Protein AF-0000000081779772 (afdb_homodimer)

pLDDT: mean 95.68, std 6.08, range [57.03, 98.94]

Radius of gyration: 21.56 Å; Cα contacts (8 Å, |Δi|>4): 653; chains: 2; bounding box: 49×54×50 Å

Secondary structure (DSSP, 8-state):
--EEEEE-TTSHHHHHHHHHHHHTT---EEEE--GGGTGGGSHHHHTT-TT--S-EEEETTEEEE-HHHHHHHHHHHS---GGGS-SSHHHHHHHHHHHHHHIIIIIHHHHHHHIIIIIHHHTTPPP-HHHHHHHHHHHHHHHHHIIIIIITTSSSSSSSS--HHHHHHHHHHHHHTTTS-TTTTTT-HHHHHHHHHHHHHHTTHHHHHHHHHHHHHHHHHT-/--EEEEE-TTSHHHHHHHHHHHHTT---EEEE--GGGTGGGSHHHHTT-TT--S-EEEETTEEEE-HHHHHHHHHHHS---GGGS-SSHHHHHHHHHHHHHHIIIIIHHHHHHHIIIIIHHHTTPPP-HHHHHHHHHHHHHHHHHIIIIIITTSSSSSSSS--HHHHHHHHHHHHHTTTS-TTTTTT-HHHHHHHHHHHHHHTTHHHHHHHHHHHHHHHHHT-

Foldseek 3Di:
DAKEKEEALLDLLSLLLQLLCVLQVPGHHYDYQDVVVPSLVDPVNCVLPVVSDDTWMQDPNDIDDDSVVSQVVCPVVDPGDCQQQHPPPQLNVLLVVLVVCCVVLAQVLLVQLLCLQFVCVVVPHHRPPVSNVVSLVSNLVSLVCQLVPQPNPELERRHVDDYSSLSSRLSSVVLCCLRDDVCSCVVRVSVVNSNVVSCVSSPPSNVVSCVVSNVSNVVRNVD/DAKEKEEALLDLLSLLLQLLCVLQVPGHHYDYQDVVVPSLVDPVNCVLPVVSDDTWMQDPNDIDDDSVVSQVVCPVVDPGDCQQQHPPPQLNVLLVVLVVCCVVLAQVLLVQLLCLQFVCVVVPHHRPPVSNVVSLVSNLVSLVCQLVPQPNPELERRHVDDYSSLSSRLSSVVLCCLRDDVCSCVVRVSVVNSNVVSCVSSPPSNVVSCVVSNVVNVVRVVD

Structure (mmCIF, N/CA/C/O backbone):
data_AF-0000000081779772-model_v1
#
loop_
_entity.id
_entity.type
_entity.pdbx_description
1 polymer 'Glutathione S-transferase T1-like'
#
loop_
_atom_site.group_PDB
_atom_site.id
_atom_site.type_symbol
_atom_site.label_atom_id
_atom_site.label_alt_id
_atom_site.label_comp_id
_atom_site.label_asym_id
_atom_site.label_entity_id
_atom_site.label_seq_id
_atom_site.pdbx_PDB_ins_code
_atom_site.Cartn_x
_atom_site.Cartn_y
_atom_site.Cartn_z
_atom_site.occupancy
_atom_site.B_iso_or_equiv
_atom_site.auth_seq_id
_atom_site.auth_comp_id
_atom_site.auth_asym_id
_atom_site.auth_atom_id
_atom_site.pdbx_PDB_model_num
ATOM 1 N N . MET A 1 1 ? 16.047 20.703 -15.594 1 57.03 1 MET A N 1
ATOM 2 C CA . MET A 1 1 ? 14.82 19.953 -15.844 1 57.03 1 MET A CA 1
ATOM 3 C C . MET A 1 1 ? 13.992 19.812 -14.578 1 57.03 1 MET A C 1
ATOM 5 O O . MET A 1 1 ? 14.484 19.328 -13.555 1 57.03 1 MET A O 1
ATOM 9 N N . VAL A 1 2 ? 12.82 20.641 -14.281 1 85.12 2 VAL A N 1
ATOM 10 C CA . VAL A 1 2 ? 12.281 21.125 -13.008 1 85.12 2 VAL A CA 1
ATOM 11 C C . VAL A 1 2 ? 11.219 20.141 -12.5 1 85.12 2 VAL A C 1
ATOM 13 O O . VAL A 1 2 ? 10.398 19.656 -13.281 1 85.12 2 VAL A O 1
ATOM 16 N N . LEU A 1 3 ? 11.312 19.422 -11.344 1 98.06 3 LEU A N 1
ATOM 17 C CA . LEU A 1 3 ? 10.312 18.609 -10.648 1 98.06 3 LEU A CA 1
ATOM 18 C C . LEU A 1 3 ? 9.055 19.422 -10.367 1 98.06 3 LEU A C 1
ATOM 20 O O . LEU A 1 3 ? 9.133 20.516 -9.789 1 98.06 3 LEU A O 1
ATOM 24 N N . THR A 1 4 ? 7.934 18.938 -10.906 1 98.81 4 THR A N 1
ATOM 25 C CA . THR A 1 4 ? 6.629 19.531 -10.594 1 98.81 4 THR A CA 1
ATOM 26 C C . THR A 1 4 ? 5.797 18.562 -9.758 1 98.81 4 THR A C 1
ATOM 28 O O . THR A 1 4 ? 5.699 17.375 -10.078 1 98.81 4 THR A O 1
ATOM 31 N N . VAL A 1 5 ? 5.27 19.062 -8.68 1 98.88 5 VAL A N 1
ATOM 32 C CA . VAL A 1 5 ? 4.352 18.312 -7.836 1 98.88 5 VAL A CA 1
ATOM 33 C C . VAL A 1 5 ? 2.93 18.844 -8.023 1 98.88 5 VAL A C 1
ATOM 35 O O . VAL A 1 5 ? 2.635 19.984 -7.68 1 98.88 5 VAL A O 1
ATOM 38 N N . TYR A 1 6 ? 2.082 18.016 -8.617 1 98.88 6 TYR A N 1
ATOM 39 C CA . TYR A 1 6 ? 0.649 18.281 -8.695 1 98.88 6 TYR A CA 1
ATOM 40 C C . TYR A 1 6 ? -0.072 17.75 -7.461 1 98.88 6 TYR A C 1
ATOM 42 O O . TYR A 1 6 ? 0.012 16.547 -7.156 1 98.88 6 TYR A O 1
ATOM 50 N N . GLY A 1 7 ? -0.683 18.578 -6.734 1 98.62 7 GLY A N 1
ATOM 51 C CA . GLY A 1 7 ? -1.363 18.141 -5.523 1 98.62 7 GLY A CA 1
ATOM 52 C C . GLY A 1 7 ? -2.289 19.203 -4.949 1 98.62 7 GLY A C 1
ATOM 53 O O . GLY A 1 7 ? -2.568 20.203 -5.602 1 98.62 7 GLY A O 1
ATOM 54 N N . MET A 1 8 ? -2.908 18.938 -3.881 1 98.5 8 MET A N 1
ATOM 55 C CA . MET A 1 8 ? -3.705 19.844 -3.053 1 98.5 8 MET A CA 1
ATOM 56 C C . MET A 1 8 ? -3.357 19.672 -1.577 1 98.5 8 MET A C 1
ATOM 58 O O . MET A 1 8 ? -3.379 18.562 -1.052 1 98.5 8 MET A O 1
ATOM 62 N N . ARG A 1 9 ? -3.062 20.75 -0.883 1 97.81 9 ARG A N 1
ATOM 63 C CA . ARG A 1 9 ? -2.553 20.688 0.482 1 97.81 9 ARG A CA 1
ATOM 64 C C . ARG A 1 9 ? -3.627 20.203 1.446 1 97.81 9 ARG A C 1
ATOM 66 O O . ARG A 1 9 ? -3.324 19.828 2.582 1 97.81 9 ARG A O 1
ATOM 73 N N . LEU A 1 10 ? -4.871 20.141 0.978 1 96.12 10 LEU A N 1
ATOM 74 C CA . LEU A 1 10 ? -5.918 19.516 1.785 1 96.12 10 LEU A CA 1
ATOM 75 C C . LEU A 1 10 ? -5.777 18 1.779 1 96.12 10 LEU A C 1
ATOM 77 O O . LEU A 1 10 ? -6.277 17.312 2.684 1 96.12 10 LEU A O 1
ATOM 81 N N . SER A 1 11 ? -5.215 17.469 0.742 1 97.19 11 SER A N 1
ATOM 82 C CA . SER A 1 11 ? -5.016 16.031 0.562 1 97.19 11 SER A CA 1
ATOM 83 C C . SER A 1 11 ? -3.844 15.523 1.399 1 97.19 11 SER A C 1
ATOM 85 O O . SER A 1 11 ? -2.727 16.031 1.283 1 97.19 11 SER A O 1
ATOM 87 N N . GLN A 1 12 ? -4.07 14.508 2.23 1 97.88 12 GLN A N 1
ATOM 88 C CA . GLN A 1 12 ? -3.043 13.977 3.121 1 97.88 12 GLN A CA 1
ATOM 89 C C . GLN A 1 12 ? -1.824 13.5 2.334 1 97.88 12 GLN A C 1
ATOM 91 O O . GLN A 1 12 ? -0.688 13.836 2.678 1 97.88 12 GLN A O 1
ATOM 96 N N . PRO A 1 13 ? -2.041 12.742 1.236 1 98.62 13 PRO A N 1
ATOM 97 C CA . PRO A 1 13 ? -0.867 12.281 0.492 1 98.62 13 PRO A CA 1
ATOM 98 C C . PRO A 1 13 ? -0.12 13.422 -0.194 1 98.62 13 PRO A C 1
ATOM 100 O O . PRO A 1 13 ? 1.106 13.375 -0.322 1 98.62 13 PRO A O 1
ATOM 103 N N . SER A 1 14 ? -0.831 14.438 -0.627 1 98.81 14 SER A N 1
ATOM 104 C CA . SER A 1 14 ? -0.161 15.594 -1.213 1 98.81 14 SER A CA 1
ATOM 105 C C . SER A 1 14 ? 0.688 16.328 -0.177 1 98.81 14 SER A C 1
ATOM 107 O O . SER A 1 14 ? 1.824 16.703 -0.458 1 98.81 14 SER A O 1
ATOM 109 N N . ARG A 1 15 ? 0.113 16.5 1.039 1 98.88 15 ARG A N 1
ATOM 110 C CA . ARG A 1 15 ? 0.875 17.141 2.105 1 98.88 15 ARG A CA 1
ATOM 111 C C . ARG A 1 15 ? 2.17 16.391 2.383 1 98.88 15 ARG A C 1
ATOM 113 O O . ARG A 1 15 ? 3.221 17 2.584 1 98.88 15 ARG A O 1
ATOM 120 N N . SER A 1 16 ? 2.111 15.078 2.373 1 98.94 16 SER A N 1
ATOM 121 C CA . SER A 1 16 ? 3.291 14.266 2.65 1 98.94 16 SER A CA 1
ATOM 122 C C . SER A 1 16 ? 4.402 14.539 1.64 1 98.94 16 SER A C 1
ATOM 124 O O . SER A 1 16 ? 5.555 14.75 2.018 1 98.94 16 SER A O 1
ATOM 126 N N . VAL A 1 17 ? 4.074 14.602 0.349 1 98.94 17 VAL A N 1
ATOM 127 C CA . VAL A 1 17 ? 5.062 14.797 -0.704 1 98.94 17 VAL A CA 1
ATOM 128 C C . VAL A 1 17 ? 5.637 16.203 -0.62 1 98.94 17 VAL A C 1
ATOM 130 O O . VAL A 1 17 ? 6.852 16.406 -0.714 1 98.94 17 VAL A O 1
ATOM 133 N N . ILE A 1 18 ? 4.754 17.188 -0.399 1 98.94 18 ILE A N 1
ATOM 134 C CA . ILE A 1 18 ? 5.176 18.578 -0.369 1 98.94 18 ILE A CA 1
ATOM 135 C C . ILE A 1 18 ? 6.066 18.828 0.848 1 98.94 18 ILE A C 1
ATOM 137 O O . ILE A 1 18 ? 7.125 19.453 0.736 1 98.94 18 ILE A O 1
ATOM 141 N N . VAL A 1 19 ? 5.66 18.297 2.021 1 98.94 19 VAL A N 1
ATOM 142 C CA . VAL A 1 19 ? 6.469 18.422 3.23 1 98.94 19 VAL A CA 1
ATOM 143 C C . VAL A 1 19 ? 7.844 17.797 3 1 98.94 19 VAL A C 1
ATOM 145 O O . VAL A 1 19 ? 8.867 18.391 3.35 1 98.94 19 VAL A O 1
ATOM 148 N N . PHE A 1 20 ? 7.934 16.625 2.377 1 98.94 20 PHE A N 1
ATOM 149 C CA . PHE A 1 20 ? 9.195 15.945 2.146 1 98.94 20 PHE A CA 1
ATOM 150 C C . PHE A 1 20 ? 10.109 16.781 1.254 1 98.94 20 PHE A C 1
ATOM 152 O O . PHE A 1 20 ? 11.297 16.938 1.552 1 98.94 20 PHE A O 1
ATOM 159 N N . CYS A 1 21 ? 9.516 17.266 0.137 1 98.88 21 CYS A N 1
ATOM 160 C CA . CYS A 1 21 ? 10.32 18.094 -0.764 1 98.88 21 CYS A CA 1
ATOM 161 C C . CYS A 1 21 ? 10.938 19.266 -0.023 1 98.88 21 CYS A C 1
ATOM 163 O O . CYS A 1 21 ? 12.109 19.578 -0.22 1 98.88 21 CYS A O 1
ATOM 165 N N . LYS A 1 22 ? 10.164 19.875 0.822 1 98.75 22 LYS A N 1
ATOM 166 C CA . LYS A 1 22 ? 10.617 21.078 1.525 1 98.75 22 LYS A CA 1
ATOM 167 C C . LYS A 1 22 ? 11.68 20.734 2.564 1 98.75 22 LYS A C 1
ATOM 169 O O . LYS A 1 22 ? 12.742 21.359 2.605 1 98.75 22 LYS A O 1
ATOM 174 N N . VAL A 1 23 ? 11.453 19.688 3.369 1 98.81 23 VAL A N 1
ATOM 175 C CA . VAL A 1 23 ? 12.367 19.391 4.473 1 98.81 23 VAL A CA 1
ATOM 176 C C . VAL A 1 23 ? 13.648 18.766 3.928 1 98.81 23 VAL A C 1
ATOM 178 O O . VAL A 1 23 ? 14.719 18.922 4.52 1 98.81 23 VAL A O 1
ATOM 181 N N . ALA A 1 24 ? 13.555 18.078 2.82 1 98.5 24 ALA A N 1
ATOM 182 C CA . ALA A 1 24 ? 14.719 17.453 2.199 1 98.5 24 ALA A CA 1
ATOM 183 C C . ALA A 1 24 ? 15.398 18.422 1.223 1 98.5 24 ALA A C 1
ATOM 185 O O . ALA A 1 24 ? 16.391 18.062 0.587 1 98.5 24 ALA A O 1
ATOM 186 N N . LYS A 1 25 ? 14.867 19.609 1.055 1 98 25 LYS A N 1
ATOM 187 C CA . LYS A 1 25 ? 15.422 20.672 0.229 1 98 25 LYS A CA 1
ATOM 188 C C . LYS A 1 25 ? 15.523 20.234 -1.231 1 98 25 LYS A C 1
ATOM 190 O O . LYS A 1 25 ? 16.547 20.484 -1.885 1 98 25 LYS A O 1
ATOM 195 N N . ILE A 1 26 ? 14.578 19.531 -1.696 1 98.25 26 ILE A N 1
ATOM 196 C CA . ILE A 1 26 ? 14.445 19.172 -3.104 1 98.25 26 ILE A CA 1
ATOM 197 C C . ILE A 1 26 ? 13.719 20.297 -3.855 1 98.25 26 ILE A C 1
ATOM 199 O O . ILE A 1 26 ? 12.57 20.609 -3.551 1 98.25 26 ILE A O 1
ATOM 203 N N . PRO A 1 27 ? 14.391 20.906 -4.777 1 97.81 27 PRO A N 1
ATOM 204 C CA . PRO A 1 27 ? 13.703 21.938 -5.551 1 97.81 27 PRO A CA 1
ATOM 205 C C . PRO A 1 27 ? 12.523 21.406 -6.352 1 97.81 27 PRO A C 1
ATOM 207 O O . PRO A 1 27 ? 12.648 20.359 -7.008 1 97.81 27 PRO A O 1
ATOM 210 N N . PHE A 1 28 ? 11.414 22.125 -6.254 1 98.38 28 PHE A N 1
ATOM 211 C CA . PHE A 1 28 ? 10.227 21.688 -6.98 1 98.38 28 PHE A CA 1
ATOM 212 C C . PHE A 1 28 ? 9.281 22.859 -7.223 1 98.38 28 PHE A C 1
ATOM 214 O O . PHE A 1 28 ? 9.398 23.906 -6.566 1 98.38 28 PHE A O 1
ATOM 221 N N . THR A 1 29 ? 8.461 22.688 -8.219 1 98.44 29 THR A N 1
ATOM 222 C CA . THR A 1 29 ? 7.32 23.562 -8.453 1 98.44 29 THR A CA 1
ATOM 223 C C . THR A 1 29 ? 6.023 22.891 -8 1 98.44 29 THR A C 1
ATOM 225 O O . THR A 1 29 ? 5.789 21.719 -8.297 1 98.44 29 THR A O 1
ATOM 228 N N . GLU A 1 30 ? 5.266 23.625 -7.25 1 98.25 30 GLU A N 1
ATOM 229 C CA . GLU A 1 30 ? 3.973 23.109 -6.801 1 98.25 30 GLU A CA 1
ATOM 230 C C . GLU A 1 30 ? 2.842 23.609 -7.691 1 98.25 30 GLU A C 1
ATOM 232 O O . GLU A 1 30 ? 2.754 24.812 -7.973 1 98.25 30 GLU A O 1
ATOM 237 N N . LYS A 1 31 ? 2.051 22.75 -8.18 1 98.44 31 LYS A N 1
ATOM 238 C CA . LYS A 1 31 ? 0.827 23.078 -8.906 1 98.44 31 LYS A CA 1
ATOM 239 C C . LYS A 1 31 ? -0.398 22.5 -8.203 1 98.44 31 LYS A C 1
ATOM 241 O O . LYS A 1 31 ? -0.528 21.281 -8.062 1 98.44 31 LYS A O 1
ATOM 246 N N . THR A 1 32 ? -1.284 23.391 -7.855 1 98.56 32 THR A N 1
ATOM 247 C CA . THR A 1 32 ? -2.479 22.953 -7.137 1 98.56 32 THR A CA 1
ATOM 248 C C . THR A 1 32 ? -3.51 22.375 -8.094 1 98.56 32 THR A C 1
ATOM 250 O O . THR A 1 32 ? -3.75 22.922 -9.172 1 98.56 32 THR A O 1
ATOM 253 N N . VAL A 1 33 ? -3.988 21.203 -7.781 1 98.69 33 VAL A N 1
ATOM 254 C CA . VAL A 1 33 ? -5.148 20.594 -8.414 1 98.69 33 VAL A CA 1
ATOM 255 C C . VAL A 1 33 ? -6.355 20.688 -7.484 1 98.69 33 VAL A C 1
ATOM 257 O O . VAL A 1 33 ? -6.383 20.031 -6.43 1 98.69 33 VAL A O 1
ATOM 260 N N . ASP A 1 34 ? -7.375 21.453 -7.855 1 97.5 34 ASP A N 1
ATOM 261 C CA . ASP A 1 34 ? -8.523 21.703 -6.992 1 97.5 34 ASP A CA 1
ATOM 262 C C . ASP A 1 34 ? -9.523 20.547 -7.059 1 97.5 34 ASP A C 1
ATOM 264 O O . ASP A 1 34 ? -10.391 20.516 -7.93 1 97.5 34 ASP A O 1
ATOM 268 N N . LEU A 1 35 ? -9.508 19.719 -6.066 1 95.69 35 LEU A N 1
ATOM 269 C CA . LEU A 1 35 ? -10.391 18.562 -6.027 1 95.69 35 LEU A CA 1
ATOM 270 C C . LEU A 1 35 ? -11.836 18.969 -5.789 1 95.69 35 LEU A C 1
ATOM 272 O O . LEU A 1 35 ? -12.766 18.25 -6.16 1 95.69 35 LEU A O 1
ATOM 276 N N . MET A 1 36 ? -12 20.078 -5.164 1 91.62 36 MET A N 1
ATOM 277 C CA . MET A 1 36 ? -13.344 20.531 -4.812 1 91.62 36 MET A CA 1
ATOM 278 C C . MET A 1 36 ? -14.133 20.906 -6.059 1 91.62 36 MET A C 1
ATOM 280 O O . MET A 1 36 ? -15.359 20.781 -6.086 1 91.62 36 MET A O 1
ATOM 284 N N . THR A 1 37 ? -13.461 21.344 -7.074 1 95.12 37 THR A N 1
ATOM 285 C CA . THR A 1 37 ? -14.125 21.766 -8.312 1 95.12 37 THR A CA 1
ATOM 286 C C . THR A 1 37 ? -14.047 20.656 -9.359 1 95.12 37 THR A C 1
ATOM 288 O O . THR A 1 37 ? -14.539 20.812 -10.477 1 95.12 37 THR A O 1
ATOM 291 N N . GLY A 1 38 ? -13.375 19.516 -9.055 1 97 38 GLY A N 1
ATOM 292 C CA . GLY A 1 38 ? -13.25 18.406 -9.984 1 97 38 GLY A CA 1
ATOM 293 C C . GLY A 1 38 ? -12.141 18.609 -11 1 97 38 GLY A C 1
ATOM 294 O O . GLY A 1 38 ? -12.141 17.984 -12.062 1 97 38 GLY A O 1
ATOM 295 N N . GLU A 1 39 ? -11.219 19.469 -10.719 1 98.44 39 GLU A N 1
ATOM 296 C CA . GLU A 1 39 ? -10.109 19.734 -11.633 1 98.44 39 GLU A CA 1
ATOM 297 C C . GLU A 1 39 ? -9.32 18.453 -11.93 1 98.44 39 GLU A C 1
ATOM 299 O O . GLU A 1 39 ? -8.781 18.297 -13.023 1 98.44 39 GLU A O 1
ATOM 304 N N . ASN A 1 40 ? -9.312 17.516 -11.023 1 98.31 40 ASN A N 1
ATOM 305 C CA . ASN A 1 40 ? -8.578 16.266 -11.164 1 98.31 40 ASN A CA 1
ATOM 306 C C . ASN A 1 40 ? -9.234 15.344 -12.195 1 98.31 40 ASN A C 1
ATOM 308 O O . ASN A 1 40 ? -8.664 14.32 -12.57 1 98.31 40 ASN A O 1
ATOM 312 N N . GLN A 1 41 ? -10.367 15.734 -12.711 1 98 41 GLN A N 1
ATOM 313 C CA . GLN A 1 41 ? -11.086 14.922 -13.688 1 98 41 GLN A CA 1
ATOM 314 C C . GLN A 1 41 ? -11.07 15.586 -15.062 1 98 41 GLN A C 1
ATOM 316 O O . GLN A 1 41 ? -11.648 15.055 -16.016 1 98 41 GLN A O 1
ATOM 321 N N . THR A 1 42 ? -10.477 16.719 -15.156 1 98.44 42 THR A N 1
ATOM 322 C CA . THR A 1 42 ? -10.367 17.406 -16.438 1 98.44 42 THR A CA 1
ATOM 323 C C . THR A 1 42 ? -9.414 16.656 -17.375 1 98.44 42 THR A C 1
ATOM 325 O O . THR A 1 42 ? -8.523 15.938 -16.906 1 98.44 42 THR A O 1
ATOM 328 N N . LYS A 1 43 ? -9.602 16.828 -18.656 1 98 43 LYS A N 1
ATOM 329 C CA . LYS A 1 43 ? -8.727 16.234 -19.656 1 98 43 LYS A CA 1
ATOM 330 C C . LYS A 1 43 ? -7.273 16.641 -19.438 1 98 43 LYS A C 1
ATOM 332 O O . LYS A 1 43 ? -6.367 15.812 -19.562 1 98 43 LYS A O 1
ATOM 337 N N . ALA A 1 44 ? -7.09 17.891 -19.109 1 98.12 44 ALA A N 1
ATOM 338 C CA . ALA A 1 44 ? -5.742 18.406 -18.906 1 98.12 44 ALA A CA 1
ATOM 339 C C . ALA A 1 44 ? -5.02 17.672 -17.781 1 98.12 44 ALA A C 1
ATOM 341 O O . ALA A 1 44 ? -3.865 17.266 -17.953 1 98.12 44 ALA A O 1
ATOM 342 N N . TYR A 1 45 ? -5.68 17.438 -16.625 1 98.69 45 TYR A N 1
ATOM 343 C CA . TYR A 1 45 ? -5.008 16.75 -15.516 1 98.69 45 TYR A CA 1
ATOM 344 C C . TYR A 1 45 ? -4.879 15.266 -15.789 1 98.69 45 TYR A C 1
ATOM 346 O O . TYR A 1 45 ? -3.887 14.641 -15.406 1 98.69 45 TYR A O 1
ATOM 354 N N . LEU A 1 46 ? -5.918 14.695 -16.453 1 98.25 46 LEU A N 1
ATOM 355 C CA . LEU A 1 46 ? -5.902 13.266 -16.734 1 98.25 46 LEU A CA 1
ATOM 356 C C . LEU A 1 46 ? -4.77 12.914 -17.688 1 98.25 46 LEU A C 1
ATOM 358 O O . LEU A 1 46 ? -4.352 11.758 -17.766 1 98.25 46 LEU A O 1
ATOM 362 N N . GLU A 1 47 ? -4.238 13.859 -18.422 1 97.69 47 GLU A N 1
ATOM 363 C CA . GLU A 1 47 ? -3.047 13.656 -19.234 1 97.69 47 GLU A CA 1
ATOM 364 C C . GLU A 1 47 ? -1.801 13.508 -18.359 1 97.69 47 GLU A C 1
ATOM 366 O O . GLU A 1 47 ? -0.805 12.922 -18.797 1 97.69 47 GLU A O 1
ATOM 371 N N . ILE A 1 48 ? -1.84 14.07 -17.172 1 97.88 48 ILE A N 1
ATOM 372 C CA . ILE A 1 48 ? -0.734 13.969 -16.219 1 97.88 48 ILE A CA 1
ATOM 373 C C . ILE A 1 48 ? -0.857 12.672 -15.422 1 97.88 48 ILE A C 1
ATOM 375 O O . ILE A 1 48 ? 0.092 11.891 -15.352 1 97.88 48 ILE A O 1
ATOM 379 N N . ASN A 1 49 ? -2.016 12.438 -14.906 1 98.25 49 ASN A N 1
ATOM 380 C CA . ASN A 1 49 ? -2.324 11.211 -14.18 1 98.25 49 ASN A CA 1
ATOM 381 C C . ASN A 1 49 ? -3.672 10.633 -14.602 1 98.25 49 ASN A C 1
ATOM 383 O O . ASN A 1 49 ? -4.719 11.07 -14.125 1 98.25 49 ASN A O 1
ATOM 387 N N . PRO A 1 50 ? -3.656 9.602 -15.383 1 97.38 50 PRO A N 1
ATOM 388 C CA . PRO A 1 50 ? -4.902 9.031 -15.906 1 97.38 50 PRO A CA 1
ATOM 389 C C . PRO A 1 50 ? -5.82 8.523 -14.797 1 97.38 50 PRO A C 1
ATOM 391 O O . PRO A 1 50 ? -7.016 8.312 -15.031 1 97.38 50 PRO A O 1
ATOM 394 N N . MET A 1 51 ? -5.34 8.336 -13.609 1 96.25 51 MET A N 1
ATOM 395 C CA . MET A 1 51 ? -6.168 7.848 -12.508 1 96.25 51 MET A CA 1
ATOM 396 C C . MET A 1 51 ? -6.879 9 -11.805 1 96.25 51 MET A C 1
ATOM 398 O O . MET A 1 51 ? -7.758 8.781 -10.969 1 96.25 51 MET A O 1
ATOM 402 N N . GLY A 1 52 ? -6.434 10.203 -12.062 1 98 52 GLY A N 1
ATOM 403 C CA . GLY A 1 52 ? -7.129 11.383 -11.562 1 98 52 GLY A CA 1
ATOM 404 C C . GLY A 1 52 ? -6.867 11.656 -10.094 1 98 52 GLY A C 1
ATOM 405 O O . GLY A 1 52 ? -7.527 12.5 -9.484 1 98 52 GLY A O 1
ATOM 406 N N . ALA A 1 53 ? -5.93 10.945 -9.516 1 97.56 53 ALA A N 1
ATOM 407 C CA . ALA A 1 53 ? -5.637 11.133 -8.102 1 97.56 53 ALA A CA 1
ATOM 408 C C . ALA A 1 53 ? -4.488 12.117 -7.902 1 97.56 53 ALA A C 1
ATOM 410 O O . ALA A 1 53 ? -3.764 12.43 -8.852 1 97.56 53 ALA A O 1
ATOM 411 N N . VAL A 1 54 ? -4.363 12.703 -6.777 1 98.5 54 VAL A N 1
ATOM 412 C CA . VAL A 1 54 ? -3.211 13.492 -6.348 1 98.5 54 VAL A CA 1
ATOM 413 C C . VAL A 1 54 ? -2.561 12.828 -5.137 1 98.5 54 VAL A C 1
ATOM 415 O O . VAL A 1 54 ? -3.227 12.125 -4.371 1 98.5 54 VAL A O 1
ATOM 418 N N . PRO A 1 55 ? -1.244 13 -4.934 1 98.81 55 PRO A N 1
ATOM 419 C CA . PRO A 1 55 ? -0.313 13.773 -5.758 1 98.81 55 PRO A CA 1
ATOM 420 C C . PRO A 1 55 ? 0.167 13.008 -6.984 1 98.81 55 PRO A C 1
ATOM 422 O O . PRO A 1 55 ? 0.012 11.781 -7.051 1 98.81 55 PRO A O 1
ATOM 425 N N . CYS A 1 56 ? 0.609 13.664 -7.934 1 98.88 56 CYS A N 1
ATOM 426 C CA . CYS A 1 56 ? 1.374 13.172 -9.078 1 98.88 56 CYS A CA 1
ATOM 427 C C . CYS A 1 56 ? 2.537 14.102 -9.398 1 98.88 56 CYS A C 1
ATOM 429 O O . CYS A 1 56 ? 2.416 15.32 -9.266 1 98.88 56 CYS A O 1
ATOM 431 N N . ILE A 1 57 ? 3.697 13.555 -9.797 1 98.94 57 ILE A N 1
ATOM 432 C CA . ILE A 1 57 ? 4.82 14.422 -10.148 1 98.94 57 ILE A CA 1
ATOM 433 C C . ILE A 1 57 ? 5.16 14.25 -11.625 1 98.94 57 ILE A C 1
ATOM 435 O O . ILE A 1 57 ? 4.844 13.227 -12.227 1 98.94 57 ILE A O 1
ATOM 439 N N . VAL A 1 58 ? 5.691 15.258 -12.188 1 98.69 58 VAL A N 1
ATOM 440 C CA . VAL A 1 58 ? 6.395 15.227 -13.469 1 98.69 58 VAL A CA 1
ATOM 441 C C . VAL A 1 58 ? 7.852 15.641 -13.266 1 98.69 58 VAL A C 1
ATOM 443 O O . VAL A 1 58 ? 8.133 16.766 -12.836 1 98.69 58 VAL A O 1
ATOM 446 N N . ASP A 1 59 ? 8.766 14.734 -13.414 1 98.38 59 ASP A N 1
ATOM 447 C CA . ASP A 1 59 ? 10.203 14.953 -13.281 1 98.38 59 ASP A CA 1
ATOM 448 C C . ASP A 1 59 ? 10.914 14.773 -14.625 1 98.38 59 ASP A C 1
ATOM 450 O O . ASP A 1 59 ? 11.266 13.648 -15 1 98.38 59 ASP A O 1
ATOM 454 N N . ASP A 1 60 ? 11.141 15.867 -15.344 1 96.12 60 ASP A N 1
ATOM 455 C CA . ASP A 1 60 ? 11.758 15.82 -16.672 1 96.12 60 ASP A CA 1
ATOM 456 C C . ASP A 1 60 ? 11 14.875 -17.594 1 96.12 60 ASP A C 1
ATOM 458 O O . ASP A 1 60 ? 11.586 13.945 -18.156 1 96.12 60 ASP A O 1
ATOM 462 N N . GLY A 1 61 ? 9.719 15.031 -17.562 1 96.06 61 GLY A N 1
ATOM 463 C CA . GLY A 1 61 ? 8.867 14.258 -18.438 1 96.06 61 GLY A CA 1
ATOM 464 C C . GLY A 1 61 ? 8.406 12.945 -17.828 1 96.06 61 GLY A C 1
ATOM 465 O O . GLY A 1 61 ? 7.449 12.336 -18.312 1 96.06 61 GLY A O 1
ATOM 466 N N . PHE A 1 62 ? 9.078 12.484 -16.797 1 97.5 62 PHE A N 1
ATOM 467 C CA . PHE A 1 62 ? 8.703 11.258 -16.109 1 97.5 62 PHE A CA 1
ATOM 468 C C . PHE A 1 62 ? 7.52 11.492 -15.18 1 97.5 62 PHE A C 1
ATOM 470 O O . PHE A 1 62 ? 7.629 12.234 -14.195 1 97.5 62 PHE A O 1
ATOM 477 N N . LYS A 1 63 ? 6.363 10.93 -15.461 1 98.19 63 LYS A N 1
ATOM 478 C CA . LYS A 1 63 ? 5.152 11.062 -14.656 1 98.19 63 LYS A CA 1
ATOM 479 C C . LYS A 1 63 ? 5.035 9.922 -13.656 1 98.19 63 LYS A C 1
ATOM 481 O O . LYS A 1 63 ? 5.223 8.75 -14.008 1 98.19 63 LYS A O 1
ATOM 486 N N . LEU A 1 64 ? 4.727 10.266 -12.398 1 98.69 64 LEU A N 1
ATOM 487 C CA . LEU A 1 64 ? 4.688 9.273 -11.328 1 98.69 64 LEU A CA 1
ATOM 488 C C . LEU A 1 64 ? 3.633 9.633 -10.289 1 98.69 64 LEU A C 1
ATOM 490 O O . LEU A 1 64 ? 3.607 10.766 -9.789 1 98.69 64 LEU A O 1
ATOM 494 N N . SER A 1 65 ? 2.789 8.625 -10.023 1 98.5 65 SER A N 1
ATOM 495 C CA . SER A 1 65 ? 1.768 8.828 -9 1 98.5 65 SER A CA 1
ATOM 496 C C . SER A 1 65 ? 2.002 7.922 -7.797 1 98.5 65 SER A C 1
ATOM 498 O O . SER A 1 65 ? 3 7.203 -7.742 1 98.5 65 SER A O 1
ATOM 500 N N . GLU A 1 66 ? 1.08 7.992 -6.879 1 98.62 66 GLU A N 1
ATOM 501 C CA . GLU A 1 66 ? 1.135 7.273 -5.609 1 98.62 66 GLU A CA 1
ATOM 502 C C . GLU A 1 66 ? 2.121 7.93 -4.648 1 98.62 66 GLU A C 1
ATOM 504 O O . GLU A 1 66 ? 3.328 7.934 -4.895 1 98.62 66 GLU A O 1
ATOM 509 N N . CYS A 1 67 ? 1.618 8.375 -3.574 1 98.69 67 CYS A N 1
ATOM 510 C CA . CYS A 1 67 ? 2.359 9.195 -2.621 1 98.69 67 CYS A CA 1
ATOM 511 C C . CYS A 1 67 ? 3.627 8.484 -2.162 1 98.69 67 CYS A C 1
ATOM 513 O O . CYS A 1 67 ? 4.73 9.008 -2.336 1 98.69 67 CYS A O 1
ATOM 515 N N . MET A 1 68 ? 3.492 7.246 -1.721 1 98.75 68 MET A N 1
ATOM 516 C CA . MET A 1 68 ? 4.641 6.555 -1.14 1 98.75 68 MET A CA 1
ATOM 517 C C . MET A 1 68 ? 5.664 6.203 -2.213 1 98.75 68 MET A C 1
ATOM 519 O O . MET A 1 68 ? 6.867 6.215 -1.956 1 98.75 68 MET A O 1
ATOM 523 N N . THR A 1 69 ? 5.223 5.914 -3.439 1 98.88 69 THR A N 1
ATOM 524 C CA . THR A 1 69 ? 6.105 5.703 -4.578 1 98.88 69 THR A CA 1
ATOM 525 C C . THR A 1 69 ? 6.898 6.969 -4.895 1 98.88 69 THR A C 1
ATOM 527 O O . THR A 1 69 ? 8.109 6.914 -5.102 1 98.88 69 THR A O 1
ATOM 530 N N . ILE A 1 70 ? 6.203 8.102 -4.902 1 98.94 70 ILE A N 1
ATOM 531 C CA . ILE A 1 70 ? 6.832 9.391 -5.184 1 98.94 70 ILE A CA 1
ATOM 532 C C . ILE A 1 70 ? 7.898 9.68 -4.133 1 98.94 70 ILE A C 1
ATOM 534 O O . ILE A 1 70 ? 9.016 10.094 -4.469 1 98.94 70 ILE A O 1
ATOM 538 N N . LEU A 1 71 ? 7.574 9.438 -2.895 1 98.94 71 LEU A N 1
ATOM 539 C CA . LEU A 1 71 ? 8.508 9.695 -1.806 1 98.94 71 LEU A CA 1
ATOM 540 C C . LEU A 1 71 ? 9.766 8.844 -1.95 1 98.94 71 LEU A C 1
ATOM 542 O O . LEU A 1 71 ? 10.883 9.344 -1.83 1 98.94 71 LEU A O 1
ATOM 546 N N . LYS A 1 72 ? 9.602 7.562 -2.217 1 98.88 72 LYS A N 1
ATOM 547 C CA . LYS A 1 72 ? 10.727 6.66 -2.406 1 98.88 72 LYS A CA 1
ATOM 548 C C . LYS A 1 72 ? 11.578 7.082 -3.602 1 98.88 72 LYS A C 1
ATOM 550 O O . LYS A 1 72 ? 12.805 7.098 -3.521 1 98.88 72 LYS A O 1
ATOM 555 N N . TYR A 1 73 ? 10.945 7.465 -4.691 1 98.88 73 TYR A N 1
ATOM 556 C CA . TYR A 1 73 ? 11.625 7.887 -5.91 1 98.88 73 TYR A CA 1
ATOM 557 C C . TYR A 1 73 ? 12.461 9.141 -5.664 1 98.88 73 TYR A C 1
ATOM 559 O O . TYR A 1 73 ? 13.641 9.188 -6.023 1 98.88 73 TYR A O 1
ATOM 567 N N . LEU A 1 74 ? 11.891 10.117 -4.988 1 98.88 74 LEU A N 1
ATOM 568 C CA . LEU A 1 74 ? 12.586 11.375 -4.73 1 98.88 74 LEU A CA 1
ATOM 569 C C . LEU A 1 74 ? 13.742 11.164 -3.762 1 98.88 74 LEU A C 1
ATOM 571 O O . LEU A 1 74 ? 14.797 11.781 -3.904 1 98.88 74 LEU A O 1
ATOM 575 N N . ALA A 1 75 ? 13.523 10.289 -2.764 1 98.75 75 ALA A N 1
ATOM 576 C CA . ALA A 1 75 ? 14.602 9.977 -1.831 1 98.75 75 ALA A CA 1
ATOM 577 C C . ALA A 1 75 ? 15.766 9.297 -2.547 1 98.75 75 ALA A C 1
ATOM 579 O O . ALA A 1 75 ? 16.922 9.523 -2.201 1 98.75 75 ALA A O 1
ATOM 580 N N . GLY A 1 76 ? 15.453 8.422 -3.52 1 98.06 76 GLY A N 1
ATOM 581 C CA . GLY A 1 76 ? 16.484 7.695 -4.254 1 98.06 76 GLY A CA 1
ATOM 582 C C . GLY A 1 76 ? 17.188 8.547 -5.285 1 98.06 76 GLY A C 1
ATOM 583 O O . GLY A 1 76 ? 18.375 8.344 -5.562 1 98.06 76 GLY A O 1
ATOM 584 N N . LYS A 1 77 ? 16.516 9.461 -5.828 1 97.94 77 LYS A N 1
ATOM 585 C CA . LYS A 1 77 ? 17.047 10.266 -6.922 1 97.94 77 LYS A CA 1
ATOM 586 C C . LYS A 1 77 ? 17.938 11.391 -6.395 1 97.94 77 LYS A C 1
ATOM 588 O O . LYS A 1 77 ? 18.938 11.75 -7.035 1 97.94 77 LYS A O 1
ATOM 593 N N . ASN A 1 78 ? 17.594 11.938 -5.25 1 97.75 78 ASN A N 1
ATOM 594 C CA . ASN A 1 78 ? 18.25 13.141 -4.738 1 97.75 78 ASN A CA 1
ATOM 595 C C . ASN A 1 78 ? 19.219 12.805 -3.607 1 97.75 78 ASN A C 1
ATOM 597 O O . ASN A 1 78 ? 19.125 11.734 -3 1 97.75 78 ASN A O 1
ATOM 601 N N . LYS A 1 79 ? 20.188 13.672 -3.404 1 97 79 LYS A N 1
ATOM 602 C CA . LYS A 1 79 ? 21.094 13.555 -2.264 1 97 79 LYS A CA 1
ATOM 603 C C . LYS A 1 79 ? 20.422 14.055 -0.983 1 97 79 LYS A C 1
ATOM 605 O O . LYS A 1 79 ? 20.562 15.227 -0.624 1 97 79 LYS A O 1
ATOM 610 N N . VAL A 1 80 ? 19.75 13.164 -0.331 1 98.06 80 VAL A N 1
ATOM 611 C CA . VAL A 1 80 ? 19.094 13.484 0.932 1 98.06 80 VAL A CA 1
ATOM 612 C C . VAL A 1 80 ? 19.672 12.617 2.047 1 98.06 80 VAL A C 1
ATOM 614 O O . VAL A 1 80 ? 20.406 11.664 1.784 1 98.06 80 VAL A O 1
ATOM 617 N N . ALA A 1 81 ? 19.391 12.961 3.275 1 98.25 81 ALA A N 1
ATOM 618 C CA . ALA A 1 81 ? 19.859 12.164 4.406 1 98.25 81 ALA A CA 1
ATOM 619 C C . ALA A 1 81 ? 19.359 10.727 4.316 1 98.25 81 ALA A C 1
ATOM 621 O O . ALA A 1 81 ? 18.219 10.484 3.941 1 98.25 81 ALA A O 1
ATOM 622 N N . ASP A 1 82 ? 20.156 9.766 4.719 1 97.88 82 ASP A N 1
ATOM 623 C CA . ASP A 1 82 ? 19.906 8.336 4.559 1 97.88 82 ASP A CA 1
ATOM 624 C C . ASP A 1 82 ? 18.641 7.922 5.309 1 97.88 82 ASP A C 1
ATOM 626 O O . ASP A 1 82 ? 17.922 7.016 4.875 1 97.88 82 ASP A O 1
ATOM 630 N N . HIS A 1 83 ? 18.344 8.625 6.359 1 98.12 83 HIS A N 1
ATOM 631 C CA . HIS A 1 83 ? 17.281 8.18 7.254 1 98.12 83 HIS A CA 1
ATOM 632 C C . HIS A 1 83 ? 15.906 8.352 6.609 1 98.12 83 HIS A C 1
ATOM 634 O O . HIS A 1 83 ? 14.914 7.793 7.09 1 98.12 83 HIS A O 1
ATOM 640 N N . TRP A 1 84 ? 15.805 9.148 5.559 1 98.69 84 TRP A N 1
ATOM 641 C CA . TRP A 1 84 ? 14.5 9.367 4.938 1 98.69 84 TRP A CA 1
ATOM 642 C C . TRP A 1 84 ? 13.992 8.086 4.273 1 98.69 84 TRP A C 1
ATOM 644 O O . TRP A 1 84 ? 12.789 7.816 4.277 1 98.69 84 TRP A O 1
ATOM 654 N N . TYR A 1 85 ? 14.859 7.359 3.664 1 98.62 85 TYR A N 1
ATOM 655 C CA . TYR 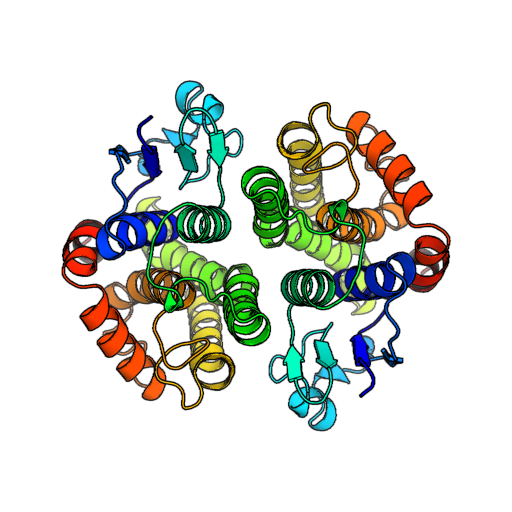A 1 85 ? 14.609 6.043 3.092 1 98.62 85 TYR A CA 1
ATOM 656 C C . TYR A 1 85 ? 15.875 5.203 3.082 1 98.62 85 TYR A C 1
ATOM 658 O O . TYR A 1 85 ? 16.562 5.113 2.061 1 98.62 85 TYR A O 1
ATOM 666 N N . PRO A 1 86 ? 16.125 4.488 4.152 1 98.06 86 PRO A N 1
ATOM 667 C CA . PRO A 1 86 ? 17.469 3.984 4.492 1 98.06 86 PRO A CA 1
ATOM 668 C C . PRO A 1 86 ? 17.984 2.979 3.471 1 98.06 86 PRO A C 1
ATOM 670 O O . PRO A 1 86 ? 17.234 2.156 2.959 1 98.06 86 PRO A O 1
ATOM 673 N N . ALA A 1 87 ? 19.297 2.975 3.299 1 96.94 87 ALA A N 1
ATOM 674 C CA . ALA A 1 87 ? 19.969 2.02 2.416 1 96.94 87 ALA A CA 1
ATOM 675 C C . ALA A 1 87 ? 20.031 0.634 3.053 1 96.94 87 ALA A C 1
ATOM 677 O O . ALA A 1 87 ? 20.047 -0.379 2.35 1 96.94 87 ALA A O 1
ATOM 678 N N . ASP A 1 88 ? 20.125 0.644 4.375 1 97.56 88 ASP A N 1
ATOM 679 C CA . ASP A 1 88 ? 20.125 -0.638 5.07 1 97.56 88 ASP A CA 1
ATOM 680 C C . ASP A 1 88 ? 18.859 -1.43 4.766 1 97.56 88 ASP A C 1
ATOM 682 O O . ASP A 1 88 ? 17.75 -0.945 4.996 1 97.56 88 ASP A O 1
ATOM 686 N N . LEU A 1 89 ? 19.047 -2.605 4.289 1 97.88 89 LEU A N 1
ATOM 687 C CA . LEU A 1 89 ? 17.953 -3.408 3.756 1 97.88 89 LEU A CA 1
ATOM 688 C C . LEU A 1 89 ? 16.906 -3.691 4.832 1 97.88 89 LEU A C 1
ATOM 690 O O . LEU A 1 89 ? 15.711 -3.576 4.586 1 97.88 89 LEU A O 1
ATOM 694 N N . LYS A 1 90 ? 17.344 -4.066 5.988 1 97.81 90 LYS A N 1
ATOM 695 C CA . LYS A 1 90 ? 16.406 -4.43 7.055 1 97.81 90 LYS A CA 1
ATOM 696 C C . LYS A 1 90 ? 15.688 -3.197 7.594 1 97.81 90 LYS A C 1
ATOM 698 O O . LYS A 1 90 ? 14.484 -3.242 7.852 1 97.81 90 LYS A O 1
ATOM 703 N N . VAL A 1 91 ? 16.391 -2.076 7.777 1 97.81 91 VAL A N 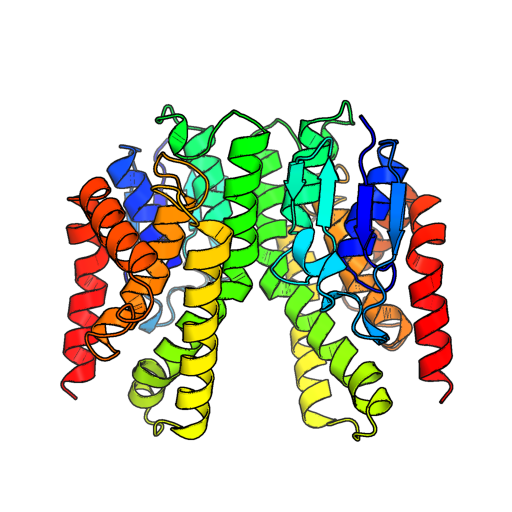1
ATOM 704 C CA . VAL A 1 91 ? 15.766 -0.847 8.25 1 97.81 91 VAL A CA 1
ATOM 705 C C . VAL A 1 91 ? 14.758 -0.346 7.215 1 97.81 91 VAL A C 1
ATOM 707 O O . VAL A 1 91 ? 13.641 0.042 7.562 1 97.81 91 VAL A O 1
ATOM 710 N N . ARG A 1 92 ? 15.148 -0.413 5.957 1 98.38 92 ARG A N 1
ATOM 711 C CA . ARG A 1 92 ? 14.266 -0.004 4.871 1 98.38 92 ARG A CA 1
ATOM 712 C C . ARG A 1 92 ? 13.008 -0.868 4.836 1 98.38 92 ARG A C 1
ATOM 714 O O . ARG A 1 92 ? 11.906 -0.363 4.602 1 98.38 92 ARG A O 1
ATOM 721 N N . ALA A 1 93 ? 13.148 -2.156 5.07 1 98.75 93 ALA A N 1
ATOM 722 C CA . ALA A 1 93 ? 12.008 -3.07 5.066 1 98.75 93 ALA A CA 1
ATOM 723 C C . ALA A 1 93 ? 11.008 -2.701 6.152 1 98.75 93 ALA A C 1
ATOM 725 O O . ALA A 1 93 ? 9.797 -2.83 5.957 1 98.75 93 ALA A O 1
ATOM 726 N N . LYS A 1 94 ? 11.492 -2.254 7.266 1 98.5 94 LYS A N 1
ATOM 727 C CA . LYS A 1 94 ? 10.586 -1.843 8.328 1 98.5 94 LYS A CA 1
ATOM 728 C C . LYS A 1 94 ? 9.852 -0.558 7.961 1 98.5 94 LYS A C 1
ATOM 730 O O . LYS A 1 94 ? 8.672 -0.396 8.289 1 98.5 94 LYS A O 1
ATOM 735 N N . VAL A 1 95 ? 10.516 0.356 7.262 1 98.69 95 VAL A N 1
ATOM 736 C CA . VAL A 1 95 ? 9.852 1.542 6.73 1 98.69 95 VAL A CA 1
ATOM 737 C C . VAL A 1 95 ? 8.758 1.127 5.746 1 98.69 95 VAL A C 1
ATOM 739 O O . VAL A 1 95 ? 7.613 1.568 5.863 1 98.69 95 VAL A O 1
ATOM 742 N N . ASP A 1 96 ? 9.102 0.215 4.879 1 98.81 96 ASP A N 1
ATOM 743 C CA . ASP A 1 96 ? 8.164 -0.262 3.867 1 98.81 96 ASP A CA 1
ATOM 744 C C . ASP A 1 96 ? 7.004 -1.016 4.504 1 98.81 96 ASP A C 1
ATOM 746 O O . ASP A 1 96 ? 5.871 -0.941 4.023 1 98.81 96 ASP A O 1
ATOM 750 N N . GLN A 1 97 ? 7.297 -1.753 5.531 1 98.75 97 GLN A N 1
ATOM 751 C CA . GLN A 1 97 ? 6.254 -2.482 6.246 1 98.75 97 GLN A CA 1
ATOM 752 C C . GLN A 1 97 ? 5.164 -1.536 6.746 1 98.75 97 GLN A C 1
ATOM 754 O O . GLN A 1 97 ? 3.975 -1.8 6.566 1 98.75 97 GLN A O 1
ATOM 759 N N . TYR A 1 98 ? 5.551 -0.449 7.348 1 98.69 98 TYR A N 1
ATOM 760 C CA . TYR A 1 98 ? 4.562 0.531 7.789 1 98.69 98 TYR A CA 1
ATOM 761 C C . TYR A 1 98 ? 3.82 1.129 6.602 1 98.69 98 TYR A C 1
ATOM 763 O O . TYR A 1 98 ? 2.594 1.256 6.629 1 98.69 98 TYR A O 1
ATOM 771 N N . LEU A 1 99 ? 4.594 1.53 5.602 1 98.75 99 LEU A N 1
ATOM 772 C CA . LEU A 1 99 ? 3.996 2.219 4.461 1 98.75 99 LEU A CA 1
ATOM 773 C C . LEU A 1 99 ? 2.969 1.33 3.768 1 98.75 99 LEU A C 1
ATOM 775 O O . LEU A 1 99 ? 1.915 1.809 3.342 1 98.75 99 LEU A O 1
ATOM 779 N N . ASP A 1 100 ? 3.299 0.052 3.631 1 98.62 100 ASP A N 1
ATOM 780 C CA . ASP A 1 100 ? 2.34 -0.873 3.035 1 98.62 100 ASP A CA 1
ATOM 781 C C . ASP A 1 100 ? 1.101 -1.02 3.914 1 98.62 100 ASP A C 1
ATOM 783 O O . ASP A 1 100 ? -0.027 -0.985 3.418 1 98.62 100 ASP A O 1
ATOM 787 N N . TRP A 1 101 ? 1.275 -1.152 5.195 1 98.25 101 TRP A N 1
ATOM 788 C CA . TRP A 1 101 ? 0.165 -1.266 6.137 1 98.25 101 TRP A CA 1
ATOM 789 C C . TRP A 1 101 ? -0.681 0.003 6.137 1 98.25 101 TRP A C 1
ATOM 791 O O . TRP A 1 101 ? -1.902 -0.058 6.297 1 98.25 101 TRP A O 1
ATOM 801 N N . HIS A 1 102 ? -0.076 1.109 5.902 1 98.31 102 HIS A N 1
ATOM 802 C CA . HIS A 1 102 ? -0.636 2.453 5.988 1 98.31 102 HIS A CA 1
ATOM 803 C C . HIS A 1 102 ? -1.869 2.594 5.102 1 98.31 102 HIS A C 1
ATOM 805 O O . HIS A 1 102 ? -2.852 3.227 5.496 1 98.31 102 HIS A O 1
ATOM 811 N N . HIS A 1 103 ? -1.866 1.993 3.949 1 98 103 HIS A N 1
ATOM 812 C CA . HIS A 1 103 ? -2.91 2.166 2.945 1 98 103 HIS A CA 1
ATOM 813 C C . HIS A 1 103 ? -4.277 1.79 3.506 1 98 103 HIS A C 1
ATOM 815 O O . HIS A 1 103 ? -5.227 2.574 3.418 1 98 103 HIS A O 1
ATOM 821 N N . THR A 1 104 ? -4.301 0.632 4.109 1 96.88 104 THR A N 1
ATOM 822 C CA . THR A 1 104 ? -5.586 0.124 4.57 1 96.88 104 THR A CA 1
ATOM 823 C C . THR A 1 104 ? -5.664 0.151 6.098 1 96.88 104 THR A C 1
ATOM 825 O O . THR A 1 104 ? -6.746 0.019 6.672 1 96.88 104 THR A O 1
ATOM 828 N N . GLY A 1 105 ? -4.531 0.368 6.766 1 97.31 105 GLY A N 1
ATOM 829 C CA . GLY A 1 105 ? -4.477 0.307 8.219 1 97.31 105 GLY A CA 1
ATOM 830 C C . GLY A 1 105 ? -4.805 1.631 8.883 1 97.31 105 GLY A C 1
ATOM 831 O O . GLY A 1 105 ? -5.477 1.662 9.914 1 97.31 105 GLY A O 1
ATOM 832 N N . LEU A 1 106 ? -4.332 2.713 8.273 1 98.12 106 LEU A N 1
ATOM 833 C CA . LEU A 1 106 ? -4.574 4.023 8.867 1 98.12 106 LEU A CA 1
ATOM 834 C C . LEU A 1 106 ? -5.363 4.914 7.914 1 98.12 106 LEU A C 1
ATOM 836 O O . LEU A 1 106 ? -6.383 5.492 8.297 1 98.12 106 LEU A O 1
ATOM 840 N N . ARG A 1 107 ? -4.898 5.031 6.715 1 97.69 107 ARG A N 1
ATOM 841 C CA . ARG A 1 107 ? -5.43 6.012 5.777 1 97.69 107 ARG A CA 1
ATOM 842 C C . ARG A 1 107 ? -6.918 5.777 5.523 1 97.69 107 ARG A C 1
ATOM 844 O O . ARG A 1 107 ? -7.715 6.715 5.566 1 97.69 107 ARG A O 1
ATOM 851 N N . LYS A 1 108 ? -7.277 4.512 5.289 1 96.25 108 LYS A N 1
ATOM 852 C CA . LYS A 1 108 ? -8.68 4.195 5.043 1 96.25 108 LYS A CA 1
ATOM 853 C C . LYS A 1 108 ? -9.562 4.656 6.203 1 96.25 108 LYS A C 1
ATOM 855 O O . LYS A 1 108 ? -10.602 5.281 5.992 1 96.25 108 LYS A O 1
ATOM 860 N N . GLN A 1 109 ? -9.102 4.367 7.387 1 95.75 109 GLN A N 1
ATOM 861 C CA . GLN A 1 109 ? -9.867 4.719 8.578 1 95.75 109 GLN A CA 1
ATOM 862 C C . GLN A 1 109 ? -9.969 6.23 8.742 1 95.75 109 GLN A C 1
ATOM 864 O O . GLN A 1 109 ? -11.031 6.754 9.094 1 95.75 109 GLN A O 1
ATOM 869 N N . GLY A 1 110 ? -8.883 6.898 8.555 1 95.25 110 GLY A N 1
ATOM 870 C CA . GLY A 1 110 ? -8.875 8.352 8.656 1 95.25 110 GLY A CA 1
ATOM 871 C C . GLY A 1 110 ? -9.766 9.031 7.633 1 95.25 110 GLY A C 1
ATOM 872 O O . GLY A 1 110 ? -10.484 9.977 7.957 1 95.25 110 GLY A O 1
ATOM 873 N N . VAL A 1 111 ? -9.727 8.562 6.434 1 95.19 111 VAL A N 1
ATOM 874 C CA . VAL A 1 111 ? -10.555 9.102 5.355 1 95.19 111 VAL A CA 1
ATOM 875 C C . VAL A 1 111 ? -12.031 8.906 5.691 1 95.19 111 VAL A C 1
ATOM 877 O O . VAL A 1 111 ? -12.844 9.812 5.496 1 95.19 111 VAL A O 1
ATOM 880 N N . ASP A 1 112 ? -12.367 7.711 6.238 1 95.12 112 ASP A N 1
ATOM 881 C CA . ASP A 1 112 ? -13.758 7.438 6.586 1 95.12 112 ASP A CA 1
ATOM 882 C C . ASP A 1 112 ? -14.258 8.414 7.645 1 95.12 112 ASP A C 1
ATOM 884 O O . ASP A 1 112 ? -15.375 8.938 7.535 1 95.12 112 ASP A O 1
ATOM 888 N N . VAL A 1 113 ? -13.461 8.672 8.602 1 94.62 113 VAL A N 1
ATOM 889 C CA . VAL A 1 113 ? -13.828 9.617 9.656 1 94.62 113 VAL A CA 1
ATOM 890 C C . VAL A 1 113 ? -13.984 11.016 9.062 1 94.62 113 VAL A C 1
ATOM 892 O O . VAL A 1 113 ? -14.977 11.695 9.32 1 94.62 113 VAL A O 1
ATOM 895 N N . PHE A 1 114 ? -13.031 11.406 8.305 1 94.25 114 PHE A N 1
ATOM 896 C CA . PHE A 1 114 ? -13.016 12.758 7.758 1 94.25 114 PHE A CA 1
ATOM 897 C C . PHE A 1 114 ? -14.203 12.977 6.828 1 94.25 114 PHE A C 1
ATOM 899 O O . PHE A 1 114 ? -14.867 14.016 6.891 1 94.25 114 PHE A O 1
ATOM 906 N N . VAL A 1 115 ? -14.5 12.047 6.004 1 92.69 115 VAL A N 1
ATOM 907 C CA . VAL A 1 115 ? -15.641 12.125 5.094 1 92.69 115 VAL A CA 1
ATOM 908 C C . VAL A 1 115 ? -16.938 12.211 5.898 1 92.69 115 VAL A C 1
ATOM 910 O O . VAL A 1 115 ? -17.797 13.047 5.609 1 92.69 115 VAL A O 1
ATOM 913 N N . GLY A 1 116 ? -17.062 11.375 6.867 1 92.31 116 GLY A N 1
ATOM 914 C CA . GLY A 1 116 ? -18.266 11.359 7.68 1 92.31 116 GLY A CA 1
ATOM 915 C C . GLY A 1 116 ? -18.5 12.656 8.438 1 92.31 116 GLY A C 1
ATOM 916 O O . GLY A 1 116 ? -19.625 13.117 8.57 1 92.31 116 GLY A O 1
ATOM 917 N N . MET A 1 117 ? -17.422 13.266 8.805 1 90.94 117 MET A N 1
ATOM 918 C CA . MET A 1 117 ? -17.547 14.414 9.695 1 90.94 117 MET A CA 1
ATOM 919 C C . MET A 1 117 ? -17.562 15.719 8.906 1 90.94 117 MET A C 1
ATOM 921 O O . MET A 1 117 ? -18.203 16.688 9.32 1 90.94 117 MET A O 1
ATOM 925 N N . ILE A 1 118 ? -16.922 15.688 7.742 1 91.62 118 ILE A N 1
ATOM 926 C CA . ILE A 1 118 ? -16.703 16.969 7.059 1 91.62 118 ILE A CA 1
ATOM 927 C C . ILE A 1 118 ? -17.406 16.938 5.703 1 91.62 118 ILE A C 1
ATOM 929 O O . ILE A 1 118 ? -18.328 17.734 5.457 1 91.62 118 ILE A O 1
ATOM 933 N N . PHE A 1 119 ? -17.172 15.945 4.898 1 90.81 119 PHE A N 1
ATOM 934 C CA . PHE A 1 119 ? -17.641 15.984 3.516 1 90.81 119 PHE A CA 1
ATOM 935 C C . PHE A 1 119 ? -19.109 15.625 3.432 1 90.81 119 PHE A C 1
ATOM 937 O O . PHE A 1 119 ? -19.844 16.156 2.59 1 90.81 119 PHE A O 1
ATOM 944 N N . THR A 1 120 ? -19.5 14.75 4.305 1 91.62 120 THR A N 1
ATOM 945 C CA . THR A 1 120 ? -20.906 14.359 4.293 1 91.62 120 THR A CA 1
ATOM 946 C C . THR A 1 120 ? -21.797 15.555 4.605 1 91.62 120 THR A C 1
ATOM 948 O O . THR A 1 120 ? -22.688 15.898 3.814 1 91.62 120 THR A O 1
ATOM 951 N N . PRO A 1 121 ? -21.547 16.266 5.625 1 90.5 121 PRO A N 1
ATOM 952 C CA . PRO A 1 121 ? -22.359 17.453 5.887 1 90.5 121 PRO A CA 1
ATOM 953 C C . PRO A 1 121 ? -22.172 18.547 4.844 1 90.5 121 PRO A C 1
ATOM 955 O O . PRO A 1 121 ? -23.109 19.297 4.551 1 90.5 121 PRO A O 1
ATOM 958 N N . MET A 1 122 ? -21.031 18.703 4.285 1 89.62 122 MET A N 1
ATOM 959 C CA . MET A 1 122 ? -20.766 19.672 3.229 1 89.62 122 MET A CA 1
ATOM 960 C C . MET A 1 122 ? -21.625 19.406 2 1 89.62 122 MET A C 1
ATOM 962 O O . MET A 1 122 ? -22 20.328 1.278 1 89.62 122 MET A O 1
ATOM 966 N N . GLY A 1 123 ? -21.938 18.141 1.827 1 90.38 123 GLY A N 1
ATOM 967 C CA . GLY A 1 123 ? -22.766 17.75 0.705 1 90.38 123 GLY A CA 1
ATOM 968 C C . GLY A 1 123 ? -24.25 17.828 1.007 1 90.38 123 GLY A C 1
ATOM 969 O O . GLY A 1 123 ? -25.078 17.5 0.159 1 90.38 123 GLY A O 1
ATOM 970 N N . GLY A 1 124 ? -24.562 18.125 2.225 1 92.5 124 GLY A N 1
ATOM 971 C CA . GLY A 1 124 ? -25.953 18.359 2.598 1 92.5 124 GLY A CA 1
ATOM 972 C C . GLY A 1 124 ? -26.594 17.156 3.27 1 92.5 124 GLY A C 1
ATOM 973 O O . GLY A 1 124 ? -27.812 17.141 3.482 1 92.5 124 GLY A O 1
ATOM 974 N N . GLN A 1 125 ? -25.844 16.156 3.535 1 95.06 125 GLN A N 1
ATOM 975 C CA . GLN A 1 125 ? -26.375 14.969 4.195 1 95.06 125 GLN A CA 1
ATOM 976 C C . GLN A 1 125 ? -26.062 14.992 5.691 1 95.06 125 GLN A C 1
ATOM 978 O O . GLN A 1 125 ? -25.016 15.492 6.109 1 95.06 125 GLN A O 1
ATOM 983 N N . PRO A 1 126 ? -27.062 14.492 6.422 1 94.88 126 PRO A N 1
ATOM 984 C CA . PRO A 1 126 ? -26.766 14.422 7.859 1 94.88 126 PRO A CA 1
ATOM 985 C C . PRO A 1 126 ? -25.688 13.406 8.195 1 94.88 126 PRO A C 1
ATOM 987 O O . PRO A 1 126 ? -25.5 12.43 7.461 1 94.88 126 PRO A O 1
ATOM 990 N N . ILE A 1 127 ? -25.047 13.672 9.336 1 93.19 127 ILE A N 1
ATOM 991 C CA . ILE A 1 127 ? -24.047 12.727 9.828 1 93.19 127 ILE A CA 1
ATOM 992 C C . ILE A 1 127 ? -24.734 11.438 10.281 1 93.19 127 ILE A C 1
ATOM 994 O O . ILE A 1 127 ? -25.719 11.484 11.016 1 93.19 127 ILE A O 1
ATOM 998 N N . ASP A 1 128 ? -24.281 10.367 9.734 1 95.69 128 ASP A N 1
ATOM 999 C CA . ASP A 1 128 ? -24.672 9.062 10.25 1 95.69 128 ASP A CA 1
ATOM 1000 C C . ASP A 1 128 ? -23.891 8.711 11.516 1 95.69 128 ASP A C 1
ATOM 1002 O O . ASP A 1 128 ? -22.781 8.164 11.445 1 95.69 128 ASP A O 1
ATOM 1006 N N . GLU A 1 129 ? -24.484 8.961 12.586 1 94.75 129 GLU A N 1
ATOM 1007 C CA . GLU A 1 129 ? -23.797 8.875 13.867 1 94.75 129 GLU A CA 1
ATOM 1008 C C . GLU A 1 129 ? -23.328 7.449 14.148 1 94.75 129 GLU A C 1
ATOM 1010 O O . GLU A 1 129 ? -22.266 7.246 14.734 1 94.75 129 GLU A O 1
ATOM 1015 N N . ASP A 1 130 ? -24.109 6.504 13.773 1 96.38 130 ASP A N 1
ATOM 1016 C CA . ASP A 1 130 ? -23.75 5.109 13.992 1 96.38 130 ASP A CA 1
ATOM 1017 C C . ASP A 1 130 ? -22.531 4.719 13.156 1 96.38 130 ASP A C 1
ATOM 1019 O O . ASP A 1 130 ? -21.594 4.082 13.656 1 96.38 130 ASP A O 1
ATOM 1023 N N . LYS A 1 131 ? -22.547 5.137 11.953 1 95.56 131 LYS A N 1
ATOM 1024 C CA . LYS A 1 131 ? -21.406 4.859 11.078 1 95.56 131 LYS A CA 1
ATOM 1025 C C . LYS A 1 131 ? -20.156 5.574 11.57 1 95.56 131 LYS A C 1
ATOM 1027 O O . LYS A 1 131 ? -19.062 5.004 11.562 1 95.56 131 LYS A O 1
ATOM 1032 N N . LEU A 1 132 ? -20.344 6.824 11.938 1 93.75 132 LEU A N 1
ATOM 1033 C CA . LEU A 1 132 ? -19.203 7.621 12.391 1 93.75 132 LEU A CA 1
ATOM 1034 C C . LEU A 1 132 ? -18.578 7.012 13.648 1 93.75 132 LEU A C 1
ATOM 1036 O O . LEU A 1 132 ? -17.359 6.996 13.789 1 93.75 132 LEU A O 1
ATOM 1040 N N . ALA A 1 133 ? -19.406 6.504 14.547 1 94.5 133 ALA A N 1
ATOM 1041 C CA . ALA A 1 133 ? -18.891 5.855 15.75 1 94.5 133 ALA A CA 1
ATOM 1042 C C . ALA A 1 133 ? -18.031 4.641 15.406 1 94.5 133 ALA A C 1
ATOM 1044 O O . ALA A 1 133 ? -16.984 4.434 16 1 94.5 133 ALA A O 1
ATOM 1045 N N . LYS A 1 134 ? -18.453 3.885 14.43 1 96.38 134 LYS A N 1
ATOM 1046 C CA . LYS A 1 134 ? -17.688 2.727 13.969 1 96.38 134 LYS A CA 1
ATOM 1047 C C . LYS A 1 134 ? -16.391 3.154 13.312 1 96.38 134 LYS A C 1
ATOM 1049 O O . LYS A 1 134 ? -15.359 2.496 13.477 1 96.38 134 LYS A O 1
ATOM 1054 N N . ASP A 1 135 ? -16.484 4.25 12.562 1 94.88 135 ASP A N 1
ATOM 1055 C CA . ASP A 1 135 ? -15.289 4.781 11.906 1 94.88 135 ASP A CA 1
ATOM 1056 C C . ASP A 1 135 ? -14.258 5.234 12.938 1 94.88 135 ASP A C 1
ATOM 1058 O O . ASP A 1 135 ? -13.062 4.961 12.789 1 94.88 135 ASP A O 1
ATOM 1062 N N . PHE A 1 136 ? -14.711 5.848 13.977 1 93.31 136 PHE A N 1
ATOM 1063 C CA . PHE A 1 136 ? -13.812 6.297 15.031 1 93.31 136 PHE A CA 1
ATOM 1064 C C . PHE A 1 136 ? -13.203 5.113 15.773 1 93.31 136 PHE A C 1
ATOM 1066 O O . PHE A 1 136 ? -12.031 5.148 16.156 1 93.31 136 PHE A O 1
ATOM 1073 N N . GLU A 1 137 ? -14 4.121 16 1 95.62 137 GLU A N 1
ATOM 1074 C CA . GLU A 1 137 ? -13.484 2.916 16.641 1 95.62 137 GLU A CA 1
ATOM 1075 C C . GLU A 1 137 ? -12.375 2.275 15.812 1 95.62 137 GLU A C 1
ATOM 1077 O O . GLU A 1 137 ? -11.352 1.855 16.344 1 95.62 137 GLU A O 1
ATOM 1082 N N . ALA A 1 138 ? -12.625 2.207 14.539 1 96.69 138 ALA A N 1
ATOM 1083 C CA . ALA A 1 138 ? -11.625 1.641 13.633 1 96.69 138 ALA A CA 1
ATOM 1084 C C . ALA A 1 138 ? -10.352 2.486 13.617 1 96.69 138 ALA A C 1
ATOM 1086 O O . ALA A 1 138 ? -9.242 1.949 13.609 1 96.69 138 ALA A O 1
ATOM 1087 N N . PHE A 1 139 ? -10.523 3.793 13.602 1 96.38 139 PHE A N 1
ATOM 1088 C CA . PHE A 1 139 ? -9.383 4.699 13.633 1 96.38 139 PHE A CA 1
ATOM 1089 C C . PHE A 1 139 ? -8.609 4.551 14.938 1 96.38 139 PHE A C 1
ATOM 1091 O O . PHE A 1 139 ? -7.375 4.531 14.938 1 96.38 139 PHE A O 1
ATOM 1098 N N . ASP A 1 140 ? -9.336 4.402 16.016 1 95.62 140 ASP A N 1
ATOM 1099 C CA . ASP A 1 140 ? -8.734 4.223 17.328 1 95.62 140 ASP A CA 1
ATOM 1100 C C . ASP A 1 140 ? -7.91 2.939 17.391 1 95.62 140 ASP A C 1
ATOM 1102 O O . ASP A 1 140 ? -6.793 2.93 17.906 1 95.62 140 ASP A O 1
ATOM 1106 N N . LYS A 1 141 ? -8.422 1.887 16.859 1 96.75 141 LYS A N 1
ATOM 1107 C CA . LYS A 1 141 ? -7.691 0.625 16.781 1 96.75 141 LYS A CA 1
ATOM 1108 C C . LYS A 1 141 ? -6.406 0.779 15.977 1 96.75 141 LYS A C 1
ATOM 1110 O O . LYS A 1 141 ? -5.379 0.194 16.328 1 96.75 141 LYS A O 1
ATOM 1115 N N . ALA A 1 142 ? -6.48 1.527 14.906 1 97.69 142 ALA A N 1
ATOM 1116 C CA . ALA A 1 142 ? -5.301 1.799 14.086 1 97.69 142 ALA A CA 1
ATOM 1117 C C . ALA A 1 142 ? -4.23 2.527 14.891 1 97.69 142 ALA A C 1
ATOM 1119 O O . ALA A 1 142 ? -3.045 2.199 14.805 1 97.69 142 ALA A O 1
ATOM 1120 N N . LEU A 1 143 ? -4.625 3.488 15.688 1 97.5 143 LEU A N 1
ATOM 1121 C CA . LEU A 1 143 ? -3.689 4.211 16.547 1 97.5 143 LEU A CA 1
ATOM 1122 C C . LEU A 1 143 ? -3.002 3.266 17.516 1 97.5 143 LEU A C 1
ATOM 1124 O O . LEU A 1 143 ? -1.794 3.365 17.75 1 97.5 143 LEU A O 1
ATOM 1128 N N . GLY A 1 144 ? -3.805 2.408 18.031 1 97.88 144 GLY A N 1
ATOM 1129 C CA . GLY A 1 144 ? -3.232 1.405 18.922 1 97.88 144 GLY A CA 1
ATOM 1130 C C . GLY A 1 144 ? -2.193 0.534 18.234 1 97.88 144 GLY A C 1
ATOM 1131 O O . GLY A 1 144 ? -1.141 0.249 18.812 1 97.88 144 GLY A O 1
ATOM 1132 N N . THR A 1 145 ? -2.479 0.106 17.047 1 97.88 145 THR A N 1
ATOM 1133 C CA . THR A 1 145 ? -1.546 -0.702 16.266 1 97.88 145 THR A CA 1
ATOM 1134 C C . THR A 1 145 ? -0.253 0.065 16.016 1 97.88 145 THR A C 1
ATOM 1136 O O . THR A 1 145 ? 0.841 -0.489 16.141 1 97.88 145 THR A O 1
ATOM 1139 N N . ILE A 1 146 ? -0.375 1.308 15.688 1 98.44 146 ILE A N 1
ATOM 1140 C CA . ILE A 1 146 ? 0.804 2.123 15.414 1 98.44 146 ILE A CA 1
ATOM 1141 C C . ILE A 1 146 ? 1.667 2.215 16.672 1 98.44 146 ILE A C 1
ATOM 1143 O O . ILE A 1 146 ? 2.881 2.008 16.609 1 98.44 146 ILE A O 1
ATOM 1147 N N . GLU A 1 147 ? 1.059 2.533 17.781 1 98.31 147 GLU A N 1
ATOM 1148 C CA . GLU A 1 147 ? 1.822 2.701 19.016 1 98.31 147 GLU A CA 1
ATOM 1149 C C . GLU A 1 147 ? 2.51 1.399 19.422 1 98.31 147 GLU A C 1
ATOM 1151 O O . GLU A 1 147 ? 3.699 1.395 19.75 1 98.31 147 GLU A O 1
ATOM 1156 N N . LYS A 1 148 ? 1.812 0.315 19.297 1 97 148 LYS A N 1
ATOM 1157 C CA . LYS A 1 148 ? 2.289 -0.948 19.844 1 97 148 LYS A CA 1
ATOM 1158 C C . LYS A 1 148 ? 3.234 -1.651 18.875 1 97 148 LYS A C 1
ATOM 1160 O O . LYS A 1 148 ? 4.242 -2.225 19.297 1 97 148 LYS A O 1
ATOM 1165 N N . VAL A 1 149 ? 2.922 -1.584 17.625 1 97.25 149 VAL A N 1
ATOM 1166 C CA . VAL A 1 149 ? 3.607 -2.453 16.672 1 97.25 149 VAL A CA 1
ATOM 1167 C C . VAL A 1 149 ? 4.695 -1.665 15.945 1 97.25 149 VAL A C 1
ATOM 1169 O O . VAL A 1 149 ? 5.844 -2.109 15.867 1 97.25 149 VAL A O 1
ATOM 1172 N N . PHE A 1 150 ? 4.402 -0.524 15.453 1 98 150 PHE A N 1
ATOM 1173 C CA . PHE A 1 150 ? 5.328 0.172 14.562 1 98 150 PHE A CA 1
ATOM 1174 C C . PHE A 1 150 ? 6.246 1.097 15.359 1 98 150 PHE A C 1
ATOM 1176 O O . PHE A 1 150 ? 7.398 1.31 14.977 1 98 150 PHE A O 1
ATOM 1183 N N . LEU A 1 151 ? 5.766 1.701 16.422 1 97.88 151 LEU A N 1
ATOM 1184 C CA . LEU A 1 151 ? 6.566 2.598 17.25 1 97.88 151 LEU A CA 1
ATOM 1185 C C . LEU A 1 151 ? 7.289 1.823 18.344 1 97.88 151 LEU A C 1
ATOM 1187 O O . LEU A 1 151 ? 8.523 1.795 18.375 1 97.88 151 LEU A O 1
ATOM 1191 N N . GLY A 1 152 ? 6.48 1.092 19.125 1 96.12 152 GLY A N 1
ATOM 1192 C CA . GLY A 1 152 ? 7.102 0.435 20.266 1 96.12 152 GLY A CA 1
ATOM 1193 C C . GLY A 1 152 ? 7.879 1.39 21.156 1 96.12 152 GLY A C 1
ATOM 1194 O O . GLY A 1 152 ? 7.336 2.396 21.609 1 96.12 152 GLY A O 1
ATOM 1195 N N . ASP A 1 153 ? 9.18 1.107 21.266 1 95.31 153 ASP A N 1
ATOM 1196 C CA . ASP A 1 153 ? 10 1.957 22.125 1 95.31 153 ASP A CA 1
ATOM 1197 C C . ASP A 1 153 ? 10.922 2.848 21.281 1 95.31 153 ASP A C 1
ATOM 1199 O O . ASP A 1 153 ? 11.805 3.516 21.828 1 95.31 153 ASP A O 1
ATOM 1203 N N . LYS A 1 154 ? 10.727 2.871 20.062 1 96.94 154 LYS A N 1
ATOM 1204 C CA . LYS A 1 154 ? 11.547 3.67 19.156 1 96.94 154 LYS A CA 1
ATOM 1205 C C . LYS A 1 154 ? 11.102 5.129 19.156 1 96.94 154 LYS A C 1
ATOM 1207 O O . LYS A 1 154 ? 9.969 5.441 19.516 1 96.94 154 LYS A O 1
ATOM 1212 N N . GLN A 1 155 ? 11.914 5.992 18.656 1 97.75 155 GLN A N 1
ATOM 1213 C CA . GLN A 1 155 ? 11.602 7.418 18.609 1 97.75 155 GLN A CA 1
ATOM 1214 C C . GLN A 1 155 ? 10.703 7.734 17.406 1 97.75 155 GLN A C 1
ATOM 1216 O O . GLN A 1 155 ? 9.906 8.672 17.469 1 97.75 155 GLN A O 1
ATOM 1221 N N . PHE A 1 156 ? 10.867 6.895 16.391 1 98.62 156 PHE A N 1
ATOM 1222 C CA . PHE A 1 156 ? 10.078 7.062 15.18 1 98.62 156 PHE A CA 1
ATOM 1223 C C . PHE A 1 156 ? 9.578 5.715 14.672 1 98.62 156 PHE A C 1
ATOM 1225 O O . PHE A 1 156 ? 9.875 4.676 15.258 1 98.62 156 PHE A O 1
ATOM 1232 N N . LEU A 1 157 ? 8.586 5.508 13.75 1 96.06 157 LEU A N 1
ATOM 1233 C CA . LEU A 1 157 ? 7.832 4.328 13.344 1 96.06 157 LEU A CA 1
ATOM 1234 C C . LEU A 1 157 ? 8.766 3.223 12.867 1 96.06 157 LEU A C 1
ATOM 1236 O O . LEU A 1 157 ? 8.492 2.039 13.078 1 96.06 157 LEU A O 1
ATOM 1240 N N . ALA A 1 158 ? 9.82 3.295 12.32 1 85.75 158 ALA A N 1
ATOM 1241 C CA . ALA A 1 158 ? 10.664 2.217 11.805 1 85.75 158 ALA A CA 1
ATOM 1242 C C . ALA A 1 158 ? 12.031 2.221 12.477 1 85.75 158 ALA A C 1
ATOM 1244 O O . ALA A 1 158 ? 12.68 1.176 12.594 1 85.75 158 ALA A O 1
ATOM 1245 N N . SER A 1 159 ? 12.469 3.25 12.93 1 90.19 159 SER A N 1
ATOM 1246 C CA . SER A 1 159 ? 13.797 3.391 13.516 1 90.19 159 SER A CA 1
ATOM 1247 C C . SER A 1 159 ? 13.844 4.551 14.508 1 90.19 159 SER A C 1
ATOM 1249 O O . SER A 1 159 ? 12.805 5.098 14.883 1 90.19 159 SER A O 1
ATOM 1251 N N . ASP A 1 160 ? 15.094 4.762 14.922 1 95.12 160 ASP A N 1
ATOM 1252 C CA . ASP A 1 160 ? 15.266 5.887 15.844 1 95.12 160 ASP A CA 1
ATOM 1253 C C . ASP A 1 160 ? 15.43 7.199 15.078 1 95.12 160 ASP A C 1
ATOM 1255 O O . ASP A 1 160 ? 15.492 8.273 15.688 1 95.12 160 ASP A O 1
ATOM 1259 N N . LYS A 1 161 ? 15.422 7.117 13.836 1 97.31 161 LYS A N 1
ATOM 1260 C CA . LYS A 1 161 ? 15.492 8.32 13.016 1 97.31 161 LYS A CA 1
ATOM 1261 C C . LYS A 1 161 ? 14.234 8.484 12.172 1 97.31 161 LYS A C 1
ATOM 1263 O O . LYS A 1 161 ? 13.648 7.5 11.711 1 97.31 161 LYS A O 1
ATOM 1268 N N . ILE A 1 162 ? 13.867 9.75 11.953 1 98.62 162 ILE A N 1
ATOM 1269 C CA . ILE A 1 162 ? 12.68 10.086 11.188 1 98.62 162 ILE A CA 1
ATOM 1270 C C . ILE A 1 162 ? 12.836 9.594 9.75 1 98.62 162 ILE A C 1
ATOM 1272 O O . ILE A 1 162 ? 13.945 9.602 9.203 1 98.62 162 ILE A O 1
ATOM 1276 N N . SER A 1 163 ? 11.766 9.133 9.133 1 98.81 163 SER A N 1
ATOM 1277 C CA . SER A 1 163 ? 11.742 8.688 7.742 1 98.81 163 SER A CA 1
ATOM 1278 C C . SER A 1 163 ? 10.461 9.148 7.043 1 98.81 163 SER A C 1
ATOM 1280 O O . SER A 1 163 ? 9.625 9.82 7.645 1 98.81 163 SER A O 1
ATOM 1282 N N . ILE A 1 164 ? 10.266 8.766 5.801 1 98.88 164 ILE A N 1
ATOM 1283 C CA . ILE A 1 164 ? 9.078 9.094 5.027 1 98.88 164 ILE A CA 1
ATOM 1284 C C . ILE A 1 164 ? 7.852 8.43 5.648 1 98.88 164 ILE A C 1
ATOM 1286 O O . ILE A 1 164 ? 6.727 8.898 5.473 1 98.88 164 ILE A O 1
ATOM 1290 N N . ALA A 1 165 ? 8.016 7.328 6.391 1 98.88 165 ALA A N 1
ATOM 1291 C CA . ALA A 1 165 ? 6.902 6.695 7.09 1 98.88 165 ALA A CA 1
ATOM 1292 C C . ALA A 1 165 ? 6.277 7.648 8.109 1 98.88 165 ALA A C 1
ATOM 1294 O O . ALA A 1 165 ? 5.055 7.707 8.242 1 98.88 165 ALA A O 1
ATOM 1295 N N . ASP A 1 166 ? 7.082 8.414 8.781 1 98.94 166 ASP A N 1
ATOM 1296 C CA . ASP A 1 166 ? 6.605 9.344 9.805 1 98.94 166 ASP A CA 1
ATOM 1297 C C . ASP A 1 166 ? 5.812 10.484 9.18 1 98.94 166 ASP A C 1
ATOM 1299 O O . ASP A 1 166 ? 4.812 10.938 9.742 1 98.94 166 ASP A O 1
ATOM 1303 N N . ILE A 1 167 ? 6.281 10.945 8.047 1 98.88 167 ILE A N 1
ATOM 1304 C CA . ILE A 1 167 ? 5.59 12.023 7.352 1 98.88 167 ILE A CA 1
ATOM 1305 C C . ILE A 1 167 ? 4.191 11.57 6.941 1 98.88 167 ILE A C 1
ATOM 1307 O O . ILE A 1 167 ? 3.209 12.281 7.156 1 98.88 167 ILE A O 1
ATOM 1311 N N . CYS A 1 168 ? 4.102 10.375 6.375 1 98.81 168 CYS A N 1
ATOM 1312 C CA . CYS A 1 168 ? 2.82 9.836 5.934 1 98.81 168 CYS A CA 1
ATOM 1313 C C . CYS A 1 168 ? 1.87 9.656 7.113 1 98.81 168 CYS A C 1
ATOM 1315 O O . CYS A 1 168 ? 0.7 10.031 7.035 1 98.81 168 CYS A O 1
ATOM 1317 N N . CYS A 1 169 ? 2.359 9.094 8.164 1 98.75 169 CYS A N 1
ATOM 1318 C CA . CYS A 1 169 ? 1.551 8.852 9.352 1 98.75 169 CYS A CA 1
ATOM 1319 C C . CYS A 1 169 ? 1.028 10.164 9.93 1 98.75 169 CYS A C 1
ATOM 1321 O O . CYS A 1 169 ? -0.164 10.289 10.211 1 98.75 169 CYS A O 1
ATOM 1323 N N . LEU A 1 170 ? 1.9 11.125 10.078 1 98.5 170 LEU A N 1
ATOM 1324 C CA . LEU A 1 170 ? 1.53 12.414 10.656 1 98.5 170 LEU A CA 1
ATOM 1325 C C . LEU A 1 170 ? 0.45 13.086 9.82 1 98.5 170 LEU A C 1
ATOM 1327 O O . LEU A 1 170 ? -0.485 13.68 10.367 1 98.5 170 LEU A O 1
ATOM 1331 N N . SER A 1 171 ? 0.598 13.016 8.516 1 98.38 171 SER A N 1
ATOM 1332 C CA . SER A 1 171 ? -0.355 13.664 7.621 1 98.38 171 SER A CA 1
ATOM 1333 C C . SER A 1 171 ? -1.763 13.117 7.824 1 98.38 171 SER A C 1
ATOM 1335 O O . SER A 1 171 ? -2.742 13.859 7.75 1 98.38 171 SER A O 1
ATOM 1337 N N . GLU A 1 172 ? -1.875 11.844 8.117 1 97.12 172 GLU A N 1
ATOM 1338 C CA . GLU A 1 172 ? -3.18 11.227 8.328 1 97.12 172 GLU A CA 1
ATOM 1339 C C . GLU A 1 172 ? -3.75 11.602 9.695 1 97.12 172 GLU A C 1
ATOM 1341 O O . GLU A 1 172 ? -4.914 11.992 9.797 1 97.12 172 GLU A O 1
ATOM 1346 N N . ILE A 1 173 ? -2.912 11.492 10.695 1 96.31 173 ILE A N 1
ATOM 1347 C CA . ILE A 1 173 ? -3.357 11.719 12.07 1 96.31 173 ILE A CA 1
ATOM 1348 C C . ILE A 1 173 ? -3.77 13.18 12.242 1 96.31 173 ILE A C 1
ATOM 1350 O O . ILE A 1 173 ? -4.801 13.469 12.859 1 96.31 173 ILE A O 1
ATOM 1354 N N . MET A 1 174 ? -3.096 14.086 11.602 1 95.25 174 MET A N 1
ATOM 1355 C CA . MET A 1 174 ? -3.32 15.516 11.805 1 95.25 174 MET A CA 1
ATOM 1356 C C . MET A 1 174 ? -4.562 15.984 11.047 1 95.25 174 MET A C 1
ATOM 1358 O O . MET A 1 174 ? -5.066 17.078 11.289 1 95.25 174 MET A O 1
ATOM 1362 N N . GLN A 1 175 ? -5.031 15.18 10.156 1 94 175 GLN A N 1
ATOM 1363 C CA . GLN A 1 175 ? -6.289 15.508 9.492 1 94 175 GLN A CA 1
ATOM 1364 C C . GLN A 1 175 ? -7.473 15.344 10.445 1 94 175 GLN A C 1
ATOM 1366 O O . GLN A 1 175 ? -8.5 16 10.289 1 94 175 GLN A O 1
ATOM 1371 N N . ILE A 1 176 ? -7.332 14.477 11.422 1 92.31 176 ILE A N 1
ATOM 1372 C CA . ILE A 1 176 ? -8.461 14.094 12.273 1 92.31 176 ILE A CA 1
ATOM 1373 C C . ILE A 1 176 ? -8.43 14.906 13.562 1 92.31 176 ILE A C 1
ATOM 1375 O O . ILE A 1 176 ? -9.477 15.211 14.141 1 92.31 176 ILE A O 1
ATOM 1379 N N . ILE A 1 177 ? -7.32 15.391 14.023 1 83.62 177 ILE A N 1
ATOM 1380 C CA . ILE A 1 177 ? -7.141 16.016 15.328 1 83.62 177 ILE A CA 1
ATOM 1381 C C . ILE A 1 177 ? -7.953 17.297 15.398 1 83.62 177 ILE A C 1
ATOM 1383 O O . ILE A 1 177 ? -8.656 17.547 16.375 1 83.62 177 ILE A O 1
ATOM 1387 N N . PRO A 1 178 ? -8 18.062 14.281 1 76.44 178 PRO A N 1
ATOM 1388 C CA . PRO A 1 178 ? -8.75 19.312 14.391 1 76.44 178 PRO A CA 1
ATOM 1389 C C . PRO A 1 178 ? -10.266 19.094 14.461 1 76.44 178 PRO A C 1
ATOM 1391 O O . PRO A 1 178 ? -11.008 20 14.844 1 76.44 178 PRO A O 1
ATOM 1394 N N . ILE A 1 179 ? -10.703 17.969 13.953 1 75.56 179 ILE A N 1
ATOM 1395 C CA . ILE A 1 179 ? -12.141 17.719 13.906 1 75.56 179 ILE A CA 1
ATOM 1396 C C . ILE A 1 179 ? -12.594 17.047 15.203 1 75.56 179 ILE A C 1
ATOM 1398 O O . ILE A 1 179 ? -13.734 17.219 15.633 1 75.56 179 ILE A O 1
ATOM 1402 N N . GLN A 1 180 ? -11.828 16.016 15.523 1 67.12 180 GLN A N 1
ATOM 1403 C CA . GLN A 1 180 ? -12.141 15.312 16.766 1 67.12 180 GLN A CA 1
ATOM 1404 C C . GLN A 1 180 ? -11.648 16.094 17.984 1 67.12 180 GLN A C 1
ATOM 1406 O O . GLN A 1 180 ? -10.766 16.953 17.859 1 67.12 180 GLN A O 1
ATOM 1411 N N . ARG A 1 181 ? -12.227 15.719 19.109 1 60.09 181 ARG A N 1
ATOM 1412 C CA . ARG A 1 181 ? -11.953 16.359 20.391 1 60.09 181 ARG A CA 1
ATOM 1413 C C . ARG A 1 181 ? -10.469 16.25 20.75 1 60.09 181 ARG A C 1
ATOM 1415 O O . ARG A 1 181 ? -9.766 15.367 20.25 1 60.09 181 ARG A O 1
ATOM 1422 N N . THR A 1 182 ? -9.781 17.141 21.094 1 63.59 182 THR A N 1
ATOM 1423 C CA . THR A 1 182 ? -8.43 17.453 21.562 1 63.59 182 THR A CA 1
ATOM 1424 C C . THR A 1 182 ? -7.82 16.25 22.281 1 63.59 182 THR A C 1
ATOM 1426 O O . THR A 1 182 ? -6.617 16.219 22.547 1 63.59 182 THR A O 1
ATOM 1429 N N . ASP A 1 183 ? -8.617 15.062 22.203 1 81.88 183 ASP A N 1
ATOM 1430 C CA . ASP A 1 183 ? -8.102 14 23.047 1 81.88 183 ASP A CA 1
ATOM 1431 C C . ASP A 1 183 ? -7.836 12.727 22.25 1 81.88 183 ASP A C 1
ATOM 1433 O O . ASP A 1 183 ? -7.844 11.625 22.797 1 81.88 183 ASP A O 1
ATOM 1437 N N . LEU A 1 184 ? -7.641 12.891 20.938 1 87.38 184 LEU A N 1
ATOM 1438 C CA . LEU A 1 184 ? -7.488 11.758 20.031 1 87.38 184 LEU A CA 1
ATOM 1439 C C . LEU A 1 184 ? -6.367 10.836 20.516 1 87.38 184 LEU A C 1
ATOM 1441 O O . LEU A 1 184 ? -6.492 9.609 20.422 1 87.38 184 LEU A O 1
ATOM 1445 N N . LEU A 1 185 ? -5.289 11.359 21.031 1 94.06 185 LEU A N 1
ATOM 1446 C CA . LEU A 1 185 ? -4.102 10.57 21.344 1 94.06 185 LEU A CA 1
ATOM 1447 C C . LEU A 1 185 ? -3.951 10.391 22.844 1 94.06 185 LEU A C 1
ATOM 1449 O O . LEU A 1 185 ? -2.898 9.953 23.312 1 94.06 185 LEU A O 1
ATOM 1453 N N . ALA A 1 186 ? -4.945 10.688 23.641 1 92 186 ALA A N 1
ATOM 1454 C CA . ALA A 1 186 ? -4.879 10.648 25.094 1 92 186 ALA A CA 1
ATOM 1455 C C . ALA A 1 186 ? -4.523 9.25 25.594 1 92 186 ALA A C 1
ATOM 1457 O O . ALA A 1 186 ? -3.816 9.102 26.594 1 92 186 ALA A O 1
ATOM 1458 N N . LYS A 1 187 ? -4.977 8.203 24.938 1 94.62 187 LYS A N 1
ATOM 1459 C CA . LYS A 1 187 ? -4.762 6.82 25.344 1 94.62 187 LYS A CA 1
ATOM 1460 C C . LYS A 1 187 ? -3.432 6.293 24.812 1 94.62 187 LYS A C 1
ATOM 1462 O O . LYS A 1 187 ? -3.023 5.176 25.141 1 94.62 187 LYS A O 1
ATOM 1467 N N . TYR A 1 188 ? -2.758 7.09 24.031 1 97.44 188 TYR A N 1
ATOM 1468 C CA . TYR A 1 188 ? -1.553 6.633 23.344 1 97.44 188 TYR A CA 1
ATOM 1469 C C . TYR A 1 188 ? -0.393 7.59 23.594 1 97.44 188 TYR A C 1
ATOM 1471 O O . TYR A 1 188 ? 0.013 8.32 22.688 1 97.44 188 TYR A O 1
ATOM 1479 N N . PRO A 1 189 ? 0.274 7.492 24.75 1 97.44 189 PRO A N 1
ATOM 1480 C CA . PRO A 1 189 ? 1.284 8.477 25.141 1 97.44 189 PRO A CA 1
ATOM 1481 C C . PRO A 1 189 ? 2.533 8.422 24.266 1 97.44 189 PRO A C 1
ATOM 1483 O O . PRO A 1 189 ? 3.158 9.453 24 1 97.44 189 PRO A O 1
ATOM 1486 N N . LYS A 1 190 ? 2.943 7.207 23.875 1 97.94 190 LYS A N 1
ATOM 1487 C CA . LYS A 1 190 ? 4.117 7.117 23.016 1 97.94 190 LYS A CA 1
ATOM 1488 C C . LYS A 1 190 ? 3.857 7.762 21.656 1 97.94 190 LYS A C 1
ATOM 1490 O O . LYS A 1 190 ? 4.734 8.43 21.109 1 97.94 190 LYS A O 1
ATOM 1495 N N . LEU A 1 191 ? 2.646 7.57 21.188 1 97.75 191 LEU A N 1
ATOM 1496 C CA . LEU A 1 191 ? 2.264 8.164 19.906 1 97.75 191 LEU A CA 1
ATOM 1497 C C . LEU A 1 191 ? 2.15 9.68 20.031 1 97.75 191 LEU A C 1
ATOM 1499 O O . LEU A 1 191 ? 2.521 10.406 19.109 1 97.75 191 LEU A O 1
ATOM 1503 N N . ALA A 1 192 ? 1.584 10.148 21.109 1 97.06 192 ALA A N 1
ATOM 1504 C CA . ALA A 1 192 ? 1.516 11.586 21.359 1 97.06 192 ALA A CA 1
ATOM 1505 C C . ALA A 1 192 ? 2.91 12.211 21.375 1 97.06 192 ALA A C 1
ATOM 1507 O O . ALA A 1 192 ? 3.131 13.266 20.781 1 97.06 192 ALA A O 1
ATOM 1508 N N . ALA A 1 193 ? 3.82 11.555 22.016 1 98 193 ALA A N 1
ATOM 1509 C CA . ALA A 1 193 ? 5.195 12.039 22.062 1 98 193 ALA A CA 1
ATOM 1510 C C . ALA A 1 193 ? 5.84 12.008 20.688 1 98 193 ALA A C 1
ATOM 1512 O O . ALA A 1 193 ? 6.562 12.93 20.297 1 98 193 ALA A O 1
ATOM 1513 N N . TRP A 1 194 ? 5.59 10.93 19.953 1 98.56 194 TRP A N 1
ATOM 1514 C CA . TRP A 1 194 ? 6.055 10.797 18.578 1 98.56 194 TRP A CA 1
ATOM 1515 C C . TRP A 1 194 ? 5.566 11.961 17.734 1 98.56 194 TRP A C 1
ATOM 1517 O O . TRP A 1 194 ? 6.336 12.531 16.953 1 98.56 194 TRP A O 1
ATOM 1527 N N . LYS A 1 195 ? 4.277 12.273 17.844 1 97.88 195 LYS A N 1
ATOM 1528 C CA . LYS A 1 195 ? 3.693 13.375 17.078 1 97.88 195 LYS A CA 1
ATOM 1529 C C . LYS A 1 195 ? 4.457 14.672 17.328 1 97.88 195 LYS A C 1
ATOM 1531 O O . LYS A 1 195 ? 4.824 15.367 16.375 1 97.88 195 LYS A O 1
ATOM 1536 N N . GLU A 1 196 ? 4.738 14.953 18.531 1 97.94 196 GLU A N 1
ATOM 1537 C CA . GLU A 1 196 ? 5.445 16.188 18.875 1 97.94 196 GLU A CA 1
ATOM 1538 C C . GLU A 1 196 ? 6.867 16.172 18.312 1 97.94 196 GLU A C 1
ATOM 1540 O O . GLU A 1 196 ? 7.336 17.172 17.766 1 97.94 196 GLU A O 1
ATOM 1545 N N . ARG A 1 197 ? 7.551 15.055 18.469 1 98.38 197 ARG A N 1
ATOM 1546 C CA . ARG A 1 197 ? 8.906 14.922 17.938 1 98.38 197 ARG A CA 1
ATOM 1547 C C . ARG A 1 197 ? 8.922 15.086 16.422 1 98.38 197 ARG A C 1
ATOM 1549 O O . ARG A 1 197 ? 9.797 15.758 15.875 1 98.38 197 ARG A O 1
ATOM 1556 N N . THR A 1 198 ? 7.961 14.5 15.789 1 98.75 198 THR A N 1
ATOM 1557 C CA . THR A 1 198 ? 7.883 14.531 14.328 1 98.75 198 THR A CA 1
ATOM 1558 C C . THR A 1 198 ? 7.598 15.953 13.836 1 98.75 198 THR A C 1
ATOM 1560 O O . THR A 1 198 ? 8.266 16.438 12.922 1 98.75 198 THR A O 1
ATOM 1563 N N . ILE A 1 199 ? 6.656 16.594 14.5 1 98.69 199 ILE A N 1
ATOM 1564 C CA . ILE A 1 199 ? 6.316 17.969 14.125 1 98.69 199 ILE A CA 1
ATOM 1565 C C . ILE A 1 199 ? 7.543 18.859 14.281 1 98.69 199 ILE A C 1
ATOM 1567 O O . ILE A 1 199 ? 7.859 19.656 13.391 1 98.69 199 ILE A O 1
ATOM 1571 N N . LYS A 1 200 ? 8.219 18.703 15.352 1 98.62 200 LYS A N 1
ATOM 1572 C CA . LYS A 1 200 ? 9.406 19.5 15.617 1 98.62 200 LYS A CA 1
ATOM 1573 C C . LYS A 1 200 ? 10.438 19.328 14.508 1 98.62 200 LYS A C 1
ATOM 1575 O O . LYS A 1 200 ? 11.039 20.312 14.062 1 98.62 200 LYS A O 1
ATOM 1580 N N . GLN A 1 201 ? 10.586 18.172 14.039 1 98.19 201 GLN A N 1
ATOM 1581 C CA . GLN A 1 201 ? 11.594 17.875 13.016 1 98.19 201 GLN A CA 1
ATOM 1582 C C . GLN A 1 201 ? 11.148 18.391 11.648 1 98.19 201 GLN A C 1
ATOM 1584 O O . GLN A 1 201 ? 11.984 18.672 10.781 1 98.19 201 GLN A O 1
ATOM 1589 N N . LEU A 1 202 ? 9.867 18.562 11.461 1 98.81 202 LEU A N 1
ATOM 1590 C CA . LEU A 1 202 ? 9.359 18.906 10.133 1 98.81 202 LEU A CA 1
ATOM 1591 C C . LEU A 1 202 ? 9.117 20.406 10.008 1 98.81 202 LEU A C 1
ATOM 1593 O O . LEU A 1 202 ? 8.836 20.906 8.922 1 98.81 202 LEU A O 1
ATOM 1597 N N . LYS A 1 203 ? 9.219 21.109 11.102 1 98.62 203 LYS A N 1
ATOM 1598 C CA . LYS A 1 203 ? 9.086 22.562 11.062 1 98.62 203 LYS A CA 1
ATOM 1599 C C . LYS A 1 203 ? 10.289 23.203 10.375 1 98.62 203 LYS A C 1
ATOM 1601 O O . LYS A 1 203 ? 11.414 22.734 10.539 1 98.62 203 LYS A O 1
ATOM 1606 N N . PRO A 1 204 ? 9.977 24.234 9.523 1 98.62 204 PRO A N 1
ATOM 1607 C CA . PRO A 1 204 ? 8.75 25.031 9.383 1 98.62 204 PRO A CA 1
ATOM 1608 C C . PRO A 1 204 ? 7.824 24.5 8.281 1 98.62 204 PRO A C 1
ATOM 1610 O O . PRO A 1 204 ? 6.723 25.016 8.102 1 98.62 204 PRO A O 1
ATOM 1613 N N . ALA A 1 205 ? 8.273 23.469 7.555 1 98.81 205 ALA A N 1
ATOM 1614 C CA . ALA A 1 205 ? 7.473 22.938 6.457 1 98.81 205 ALA A CA 1
ATOM 1615 C C . ALA A 1 205 ? 6.102 22.469 6.953 1 98.81 205 ALA A C 1
ATOM 1617 O O . ALA A 1 205 ? 5.09 22.703 6.289 1 98.81 205 ALA A O 1
ATOM 1618 N N . TYR A 1 206 ? 6.113 21.859 8.078 1 98.69 206 TYR A N 1
ATOM 1619 C CA . TYR A 1 206 ? 4.863 21.391 8.68 1 98.69 206 TYR A CA 1
ATOM 1620 C C . TYR A 1 206 ? 3.883 22.547 8.852 1 98.69 206 TYR A C 1
ATOM 1622 O O . TYR A 1 206 ? 2.73 22.469 8.422 1 98.69 206 TYR A O 1
ATOM 1630 N N . ASP A 1 207 ? 4.297 23.609 9.453 1 98.5 207 ASP A N 1
ATOM 1631 C CA . ASP A 1 207 ? 3.434 24.766 9.711 1 98.5 207 ASP A CA 1
ATOM 1632 C C . ASP A 1 207 ? 2.877 25.328 8.406 1 98.5 207 ASP A C 1
ATOM 1634 O O . ASP A 1 207 ? 1.688 25.641 8.32 1 98.5 207 ASP A O 1
ATOM 1638 N N . GLU A 1 208 ? 3.75 25.438 7.492 1 98.62 208 GLU A N 1
ATOM 1639 C CA . GLU A 1 208 ? 3.379 26.031 6.211 1 98.62 208 GLU A CA 1
ATOM 1640 C C . GLU A 1 208 ? 2.367 25.156 5.473 1 98.62 208 GLU A C 1
ATOM 1642 O O . GLU A 1 208 ? 1.323 25.656 5.035 1 98.62 208 GLU A O 1
ATOM 1647 N N . VAL A 1 209 ? 2.588 23.891 5.379 1 98.75 209 VAL A N 1
ATOM 1648 C CA . VAL A 1 209 ? 1.845 23 4.496 1 98.75 209 VAL A CA 1
ATOM 1649 C C . VAL A 1 209 ? 0.507 22.625 5.137 1 98.75 209 VAL A C 1
ATOM 1651 O O . VAL A 1 209 ? -0.504 22.5 4.441 1 98.75 209 VAL A O 1
ATOM 1654 N N . PHE A 1 210 ? 0.447 22.531 6.422 1 98.19 210 PHE A N 1
ATOM 1655 C CA . PHE A 1 210 ? -0.757 22.078 7.098 1 98.19 210 PHE A CA 1
ATOM 1656 C C . PHE A 1 210 ? -1.699 23.234 7.387 1 98.19 210 PHE A C 1
ATOM 1658 O O . PHE A 1 210 ? -2.84 23.031 7.805 1 98.19 210 PHE A O 1
ATOM 1665 N N . LYS A 1 211 ? -1.213 24.453 7.145 1 97.5 211 LYS A N 1
ATOM 1666 C CA . LYS A 1 211 ? -2.014 25.641 7.438 1 97.5 211 LYS A CA 1
ATOM 1667 C C . LYS A 1 211 ? -3.359 25.594 6.723 1 97.5 211 LYS A C 1
ATOM 1669 O O . LYS A 1 211 ? -4.398 25.891 7.316 1 97.5 211 LYS A O 1
ATOM 1674 N N . LEU A 1 212 ? -3.355 25.219 5.492 1 96.25 212 LEU A N 1
ATOM 1675 C CA . LEU A 1 212 ? -4.586 25.172 4.715 1 96.25 212 LEU A CA 1
ATOM 1676 C C . LEU A 1 212 ? -5.574 24.172 5.305 1 96.25 212 LEU A C 1
ATOM 1678 O O . LEU A 1 212 ? -6.777 24.438 5.344 1 96.25 212 LEU A O 1
ATOM 1682 N N . LEU A 1 213 ? -5.105 23.047 5.727 1 95.38 213 LEU A N 1
ATOM 1683 C CA . LEU A 1 213 ? -5.961 22.031 6.348 1 95.38 213 LEU A CA 1
ATOM 1684 C C . LEU A 1 213 ? -6.629 22.594 7.602 1 95.38 213 LEU A C 1
ATOM 1686 O O . LEU A 1 213 ? -7.84 22.438 7.785 1 95.38 213 LEU A O 1
ATOM 1690 N N . PHE A 1 214 ? -5.809 23.219 8.453 1 94.06 214 PHE A N 1
ATOM 1691 C CA . PHE A 1 214 ? -6.312 23.734 9.727 1 94.06 214 PHE A CA 1
ATOM 1692 C C . PHE A 1 214 ? -7.305 24.859 9.5 1 94.06 214 PHE A C 1
ATOM 1694 O O . PHE A 1 214 ? -8.336 24.938 10.164 1 94.06 214 PHE A O 1
ATOM 1701 N N . ASP A 1 215 ? -7 25.719 8.492 1 94.38 215 ASP A N 1
ATOM 1702 C CA . ASP A 1 215 ? -7.938 26.781 8.141 1 94.38 215 ASP A CA 1
ATOM 1703 C C . ASP A 1 215 ? -9.25 26.203 7.621 1 94.38 215 ASP A C 1
ATOM 1705 O O . ASP A 1 215 ? -10.328 26.672 7.996 1 94.38 215 ASP A O 1
ATOM 1709 N N . PHE A 1 216 ? -9.164 25.219 6.809 1 93.38 216 PHE A N 1
ATOM 1710 C CA . PHE A 1 216 ? -10.328 24.594 6.211 1 93.38 216 PHE A CA 1
ATOM 1711 C C . PHE A 1 216 ? -11.203 23.938 7.277 1 93.38 216 PHE A C 1
ATOM 1713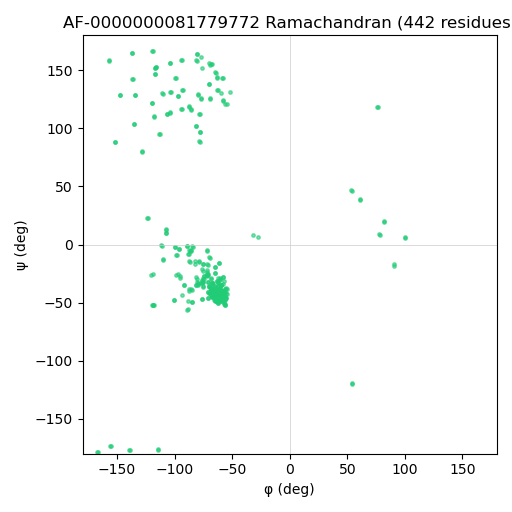 O O . PHE A 1 216 ? -12.422 24.141 7.301 1 93.38 216 PHE A O 1
ATOM 1720 N N . THR A 1 217 ? -10.586 23.156 8.156 1 90.19 217 THR A N 1
ATOM 1721 C CA . THR A 1 217 ? -11.344 22.438 9.18 1 90.19 217 THR A CA 1
ATOM 1722 C C . THR A 1 217 ? -11.969 23.422 10.172 1 90.19 217 THR A C 1
ATOM 1724 O O . THR A 1 217 ? -13.109 23.219 10.609 1 90.19 217 THR A O 1
ATOM 1727 N N . ALA A 1 218 ? -11.227 24.453 10.523 1 89.06 218 ALA A N 1
ATOM 1728 C CA . ALA A 1 218 ? -11.758 25.484 11.43 1 89.06 218 ALA A CA 1
ATOM 1729 C C . ALA A 1 218 ? -13 26.141 10.836 1 89.06 218 ALA A C 1
ATOM 1731 O O . ALA A 1 218 ? -13.969 26.406 11.547 1 89.06 218 ALA A O 1
ATOM 1732 N N . GLN A 1 219 ? -12.953 26.344 9.562 1 89.31 219 GLN A N 1
ATOM 1733 C CA . GLN A 1 219 ? -14.078 26.953 8.875 1 89.31 219 GLN A CA 1
ATOM 1734 C C . GLN A 1 219 ? -15.281 26.016 8.828 1 89.31 219 GLN A C 1
ATOM 1736 O O . GLN A 1 219 ? -16.422 26.453 8.992 1 89.31 219 GLN A O 1
ATOM 1741 N N . GLN A 1 220 ? -15.047 24.734 8.664 1 86.12 220 GLN A N 1
ATOM 1742 C CA . GLN A 1 220 ? -16.125 23.766 8.539 1 86.12 220 GLN A CA 1
ATOM 1743 C C . GLN A 1 220 ? -16.766 23.469 9.891 1 86.12 220 GLN A C 1
ATOM 1745 O O . GLN A 1 220 ? -17.969 23.188 9.969 1 86.12 220 GLN A O 1
ATOM 1750 N N . LEU A 1 221 ? -16 23.5 10.953 1 82.5 221 LEU A N 1
ATOM 1751 C CA . LEU A 1 221 ? -16.5 23.203 12.289 1 82.5 221 LEU A CA 1
ATOM 1752 C C . LEU A 1 221 ? -17.312 24.375 12.828 1 82.5 221 LEU A C 1
ATOM 1754 O O . LEU A 1 221 ? -18.094 24.219 13.773 1 82.5 221 LEU A O 1
ATOM 1758 N N . LYS A 1 222 ? -17.172 25.5 12.25 1 80.75 222 LYS A N 1
ATOM 1759 C CA . LYS A 1 222 ? -17.969 26.656 12.648 1 80.75 222 LYS A CA 1
ATOM 1760 C C . LYS A 1 222 ? -19.344 26.625 11.992 1 80.75 222 LYS A C 1
ATOM 1762 O O . LYS A 1 222 ? -20.266 27.312 12.438 1 80.75 222 LYS A O 1
ATOM 1767 N N . LYS A 1 223 ? -19.75 25.969 11.086 1 75.75 223 LYS A N 1
ATOM 1768 C CA . LYS A 1 223 ? -21.031 25.875 10.391 1 75.75 223 LYS A CA 1
ATOM 1769 C C . LYS A 1 223 ? -21.938 24.844 11.047 1 75.75 223 LYS A C 1
ATOM 1771 O O . LYS A 1 223 ? -23.156 25.031 11.133 1 75.75 223 LYS A O 1
ATOM 1776 N N . MET B 1 1 ? 20.984 -20.188 8.312 1 57.06 1 MET B N 1
ATOM 1777 C CA . MET B 1 1 ? 19.953 -19.391 8.977 1 57.06 1 MET B CA 1
ATOM 1778 C C . MET B 1 1 ? 18.703 -19.297 8.117 1 57.06 1 MET B C 1
ATOM 1780 O O . MET B 1 1 ? 18.75 -18.812 6.984 1 57.06 1 MET B O 1
ATOM 1784 N N . VAL B 1 2 ? 17.516 -20.141 8.289 1 85.19 2 VAL B N 1
ATOM 1785 C CA . VAL B 1 2 ? 16.562 -20.656 7.316 1 85.19 2 VAL B CA 1
ATOM 1786 C C . VAL B 1 2 ? 15.367 -19.719 7.219 1 85.19 2 VAL B C 1
ATOM 1788 O O . VAL B 1 2 ? 14.859 -19.234 8.234 1 85.19 2 VAL B O 1
ATOM 1791 N N . LEU B 1 3 ? 15.016 -19.031 6.098 1 98.12 3 LEU B N 1
ATOM 1792 C CA . LEU B 1 3 ? 13.82 -18.25 5.805 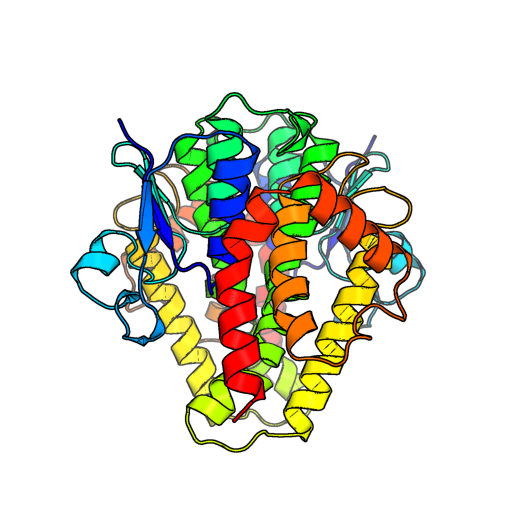1 98.12 3 LEU B CA 1
ATOM 1793 C C . LEU B 1 3 ? 12.562 -19.094 5.988 1 98.12 3 LEU B C 1
ATOM 1795 O O . LEU B 1 3 ? 12.453 -20.188 5.418 1 98.12 3 LEU B O 1
ATOM 1799 N N . THR B 1 4 ? 11.688 -18.641 6.891 1 98.81 4 THR B N 1
ATOM 1800 C CA . THR B 1 4 ? 10.375 -19.25 7.055 1 98.81 4 THR B CA 1
ATOM 1801 C C . THR B 1 4 ? 9.273 -18.312 6.57 1 98.81 4 THR B C 1
ATOM 1803 O O . THR B 1 4 ? 9.266 -17.125 6.91 1 98.81 4 THR B O 1
ATOM 1806 N N . VAL B 1 5 ? 8.414 -18.844 5.742 1 98.88 5 VAL B N 1
ATOM 1807 C CA . VAL B 1 5 ? 7.242 -18.109 5.281 1 98.88 5 VAL B CA 1
ATOM 1808 C C . VAL B 1 5 ? 5.988 -18.672 5.957 1 98.88 5 VAL B C 1
ATOM 1810 O O . VAL B 1 5 ? 5.621 -19.828 5.738 1 98.88 5 VAL B O 1
ATOM 1813 N N . TYR B 1 6 ? 5.383 -17.875 6.816 1 98.88 6 TYR B N 1
ATOM 1814 C CA . TYR B 1 6 ? 4.078 -18.172 7.398 1 98.88 6 TYR B CA 1
ATOM 1815 C C . TYR B 1 6 ? 2.953 -17.656 6.504 1 98.88 6 TYR B C 1
ATOM 1817 O O . TYR B 1 6 ? 2.893 -16.469 6.191 1 98.88 6 TYR B O 1
ATOM 1825 N N . GLY B 1 7 ? 2.146 -18.516 6.035 1 98.62 7 GLY B N 1
ATOM 1826 C CA . GLY B 1 7 ? 1.069 -18.109 5.148 1 98.62 7 GLY B CA 1
ATOM 1827 C C . GLY B 1 7 ? 0.027 -19.188 4.941 1 98.62 7 GLY B C 1
ATOM 1828 O O . GLY B 1 7 ? 0.025 -20.203 5.648 1 98.62 7 GLY B O 1
ATOM 1829 N N . MET B 1 8 ? -0.933 -18.953 4.164 1 98.5 8 MET B N 1
ATOM 1830 C CA . MET B 1 8 ? -1.949 -19.875 3.67 1 98.5 8 MET B CA 1
ATOM 1831 C C . MET B 1 8 ? -2.152 -19.703 2.168 1 98.5 8 MET B C 1
ATOM 1833 O O . MET B 1 8 ? -2.389 -18.594 1.687 1 98.5 8 MET B O 1
ATOM 1837 N N . ARG B 1 9 ? -2.1 -20.797 1.417 1 97.81 9 ARG B N 1
ATOM 1838 C CA . ARG B 1 9 ? -2.105 -20.719 -0.04 1 97.81 9 ARG B CA 1
ATOM 1839 C C . ARG B 1 9 ? -3.463 -20.266 -0.562 1 97.81 9 ARG B C 1
ATOM 1841 O O . ARG B 1 9 ? -3.596 -19.906 -1.733 1 97.81 9 ARG B O 1
ATOM 1848 N N . LEU B 1 10 ? -4.469 -20.234 0.314 1 96.19 10 LEU B N 1
ATOM 1849 C CA . LEU B 1 10 ? -5.746 -19.641 -0.07 1 96.19 10 LEU B CA 1
ATOM 1850 C C . LEU B 1 10 ? -5.656 -18.125 -0.107 1 96.19 10 LEU B C 1
ATOM 1852 O O . LEU B 1 10 ? -6.461 -17.453 -0.771 1 96.19 10 LEU B O 1
ATOM 1856 N N . SER B 1 11 ? -4.766 -17.562 0.662 1 97.19 11 SER B N 1
ATOM 1857 C CA . SER B 1 11 ? -4.551 -16.125 0.767 1 97.19 11 SER B CA 1
ATOM 1858 C C . SER B 1 11 ? -3.768 -15.594 -0.428 1 97.19 11 SER B C 1
ATOM 1860 O O . SER B 1 11 ? -2.668 -16.062 -0.717 1 97.19 11 SER B O 1
ATOM 1862 N N . GLN B 1 12 ? -4.297 -14.578 -1.115 1 97.88 12 GLN B N 1
ATOM 1863 C CA . GLN B 1 12 ? -3.666 -14.023 -2.309 1 97.88 12 GLN B CA 1
ATOM 1864 C C . GLN B 1 12 ? -2.264 -13.516 -2.002 1 97.88 12 GLN B C 1
ATOM 1866 O O . GLN B 1 12 ? -1.313 -13.812 -2.727 1 97.88 12 GLN B O 1
ATOM 1871 N N . PRO B 1 13 ? -2.1 -12.75 -0.902 1 98.62 13 PRO B N 1
ATOM 1872 C CA . PRO B 1 13 ? -0.75 -12.258 -0.622 1 98.62 13 PRO B CA 1
ATOM 1873 C C . PRO B 1 13 ? 0.222 -13.375 -0.25 1 98.62 13 PRO B C 1
ATOM 1875 O O . PRO B 1 13 ? 1.413 -13.297 -0.564 1 98.62 13 PRO B O 1
ATOM 1878 N N . SER B 1 14 ? -0.26 -14.398 0.409 1 98.81 14 SER B N 1
ATOM 1879 C CA . SER B 1 14 ? 0.603 -15.539 0.714 1 98.81 14 SER B CA 1
ATOM 1880 C C . SER B 1 14 ? 1.048 -16.25 -0.557 1 98.81 14 SER B C 1
ATOM 1882 O O . SER B 1 14 ? 2.221 -16.609 -0.699 1 98.81 14 SER B O 1
ATOM 1884 N N . ARG B 1 15 ? 0.086 -16.453 -1.494 1 98.88 15 ARG B N 1
ATOM 1885 C CA . ARG B 1 15 ? 0.437 -17.078 -2.764 1 98.88 15 ARG B CA 1
ATOM 1886 C C . ARG B 1 15 ? 1.529 -16.297 -3.48 1 98.88 15 ARG B C 1
ATOM 1888 O O . ARG B 1 15 ? 2.455 -16.875 -4.047 1 98.88 15 ARG B O 1
ATOM 1895 N N . SER B 1 16 ? 1.441 -14.984 -3.443 1 98.94 16 SER B N 1
ATOM 1896 C CA . SER B 1 16 ? 2.424 -14.148 -4.117 1 98.94 16 SER B CA 1
ATOM 1897 C C . SER B 1 16 ? 3.826 -14.383 -3.568 1 98.94 16 SER B C 1
ATOM 1899 O O . SER B 1 16 ? 4.777 -14.57 -4.332 1 98.94 16 SER B O 1
ATOM 1901 N N . VAL B 1 17 ? 3.982 -14.445 -2.246 1 98.94 17 VAL B N 1
ATOM 1902 C CA . VAL B 1 17 ? 5.289 -14.609 -1.613 1 98.94 17 VAL B CA 1
ATOM 1903 C C . VAL B 1 17 ? 5.828 -16.016 -1.9 1 98.94 17 VAL B C 1
ATOM 1905 O O . VAL B 1 17 ? 7 -16.172 -2.244 1 98.94 17 VAL B O 1
ATOM 1908 N N . ILE B 1 18 ? 4.953 -17.016 -1.802 1 98.94 18 ILE B N 1
ATOM 1909 C CA . ILE B 1 18 ? 5.375 -18.406 -1.986 1 98.94 18 ILE B CA 1
ATOM 1910 C C . ILE B 1 18 ? 5.781 -18.625 -3.441 1 98.94 18 ILE B C 1
ATOM 1912 O O . ILE B 1 18 ? 6.828 -19.219 -3.715 1 98.94 18 ILE B O 1
ATOM 1916 N N . VAL B 1 19 ? 4.961 -18.109 -4.391 1 98.94 19 VAL B N 1
ATOM 1917 C CA . VAL B 1 19 ? 5.293 -18.219 -5.805 1 98.94 19 VAL B CA 1
ATOM 1918 C C . VAL B 1 19 ? 6.641 -17.562 -6.078 1 98.94 19 VAL B C 1
ATOM 1920 O O . VAL B 1 19 ? 7.488 -18.125 -6.77 1 98.94 19 VAL B O 1
ATOM 1923 N N . PHE B 1 20 ? 6.914 -16.391 -5.52 1 98.94 20 PHE B N 1
ATOM 1924 C CA . PHE B 1 20 ? 8.164 -15.664 -5.75 1 98.94 20 PHE B CA 1
ATOM 1925 C C . PHE B 1 20 ? 9.352 -16.469 -5.242 1 98.94 20 PHE B C 1
ATOM 1927 O O . PHE B 1 20 ? 10.359 -16.609 -5.945 1 98.94 20 PHE B O 1
ATOM 1934 N N . CYS B 1 21 ? 9.211 -16.969 -3.988 1 98.88 21 CYS B N 1
ATOM 1935 C CA . CYS B 1 21 ? 10.297 -17.766 -3.434 1 98.88 21 CYS B CA 1
ATOM 1936 C C . CYS B 1 21 ? 10.648 -18.938 -4.352 1 98.88 21 CYS B C 1
ATOM 1938 O O . CYS B 1 21 ? 11.82 -19.219 -4.582 1 98.88 21 CYS B O 1
ATOM 1940 N N . LYS B 1 22 ? 9.641 -19.562 -4.875 1 98.75 22 LYS B N 1
ATOM 1941 C CA . LYS B 1 22 ? 9.852 -20.75 -5.699 1 98.75 22 LYS B CA 1
ATOM 1942 C C . LYS B 1 22 ? 10.469 -20.391 -7.047 1 98.75 22 LYS B C 1
ATOM 1944 O O . LYS B 1 22 ? 11.461 -20.984 -7.461 1 98.75 22 LYS B O 1
ATOM 1949 N N . VAL B 1 23 ? 9.945 -19.359 -7.719 1 98.81 23 VAL B N 1
ATOM 1950 C CA . VAL B 1 23 ? 10.391 -19.047 -9.07 1 98.81 23 VAL B CA 1
ATOM 1951 C C . VAL B 1 23 ? 11.773 -18.391 -9.016 1 98.81 23 VAL B C 1
ATOM 1953 O O . VAL B 1 23 ? 12.57 -18.516 -9.945 1 98.81 23 VAL B O 1
ATOM 1956 N N . ALA B 1 24 ? 12.055 -17.688 -7.934 1 98.5 24 ALA B N 1
ATOM 1957 C CA . ALA B 1 24 ? 13.344 -17.047 -7.766 1 98.5 24 ALA B CA 1
ATOM 1958 C C . ALA B 1 24 ? 14.352 -17.969 -7.098 1 98.5 24 ALA B C 1
ATOM 1960 O O . ALA B 1 24 ? 15.5 -17.594 -6.859 1 98.5 24 ALA B O 1
ATOM 1961 N N . LYS B 1 25 ? 13.938 -19.172 -6.754 1 98.06 25 LYS B N 1
ATOM 1962 C CA . LYS B 1 25 ? 14.781 -20.234 -6.188 1 98.06 25 LYS B CA 1
ATOM 1963 C C . LYS B 1 25 ? 15.383 -19.781 -4.855 1 98.06 25 LYS B C 1
ATOM 1965 O O . LYS B 1 25 ? 16.578 -20 -4.605 1 98.06 25 LYS B O 1
ATOM 1970 N N . ILE B 1 26 ? 14.656 -19.109 -4.082 1 98.31 26 ILE B N 1
ATOM 1971 C CA . ILE B 1 26 ? 15.016 -18.734 -2.715 1 98.31 26 ILE B CA 1
ATOM 1972 C C . ILE B 1 26 ? 14.641 -19.875 -1.762 1 98.31 26 ILE B C 1
ATOM 1974 O O . ILE B 1 26 ? 13.461 -20.219 -1.637 1 98.31 26 ILE B O 1
ATOM 1978 N N . PRO B 1 27 ? 15.609 -20.469 -1.132 1 97.88 27 PRO B N 1
ATOM 1979 C CA . PRO B 1 27 ? 15.266 -21.516 -0.172 1 97.88 27 PRO B CA 1
ATOM 1980 C C . PRO B 1 27 ? 14.438 -21 1 1 97.88 27 PRO B C 1
ATOM 1982 O O . PRO B 1 27 ? 14.75 -19.953 1.573 1 97.88 27 PRO B O 1
ATOM 1985 N N . PHE B 1 28 ? 13.383 -21.75 1.293 1 98.38 28 PHE B N 1
ATOM 1986 C CA . PHE B 1 28 ? 12.516 -21.344 2.395 1 98.38 28 PHE B CA 1
ATOM 1987 C C . PHE B 1 28 ? 11.75 -22.547 2.949 1 98.38 28 PHE B C 1
ATOM 1989 O O . PHE B 1 28 ? 11.648 -23.578 2.289 1 98.38 28 PHE B O 1
ATOM 1996 N N . THR B 1 29 ? 11.32 -22.375 4.164 1 98.44 29 THR B N 1
ATOM 1997 C CA . THR B 1 29 ? 10.352 -23.281 4.785 1 98.44 29 THR B CA 1
ATOM 1998 C C . THR B 1 29 ? 8.969 -22.641 4.824 1 98.44 29 THR B C 1
ATOM 2000 O O . THR B 1 29 ? 8.82 -21.469 5.199 1 98.44 29 THR B O 1
ATOM 2003 N N . GLU B 1 30 ? 8.016 -23.391 4.383 1 98.31 30 GLU B N 1
ATOM 2004 C CA . GLU B 1 30 ? 6.637 -22.922 4.43 1 98.31 30 GLU B CA 1
ATOM 2005 C C . GLU B 1 30 ? 5.91 -23.453 5.66 1 98.31 30 GLU B C 1
ATOM 2007 O O . GLU B 1 30 ? 5.961 -24.641 5.949 1 98.31 30 GLU B O 1
ATOM 2012 N N . LYS B 1 31 ? 5.316 -22.594 6.414 1 98.5 31 LYS B N 1
ATOM 2013 C CA . LYS B 1 31 ? 4.441 -22.953 7.523 1 98.5 31 LYS B CA 1
ATOM 2014 C C . LYS B 1 31 ? 3.029 -22.406 7.305 1 98.5 31 LYS B C 1
ATOM 2016 O O . LYS B 1 31 ? 2.828 -21.203 7.223 1 98.5 31 LYS B O 1
ATOM 2021 N N . THR B 1 32 ? 2.104 -23.312 7.293 1 98.56 32 THR B N 1
ATOM 2022 C CA . THR B 1 32 ? 0.721 -22.922 7.047 1 98.56 32 THR B CA 1
ATOM 2023 C C . THR B 1 32 ? 0.084 -22.359 8.312 1 98.56 32 THR B C 1
ATOM 2025 O O . THR B 1 32 ? 0.257 -22.906 9.398 1 98.56 32 THR B O 1
ATOM 2028 N N . VAL B 1 33 ? -0.508 -21.203 8.195 1 98.69 33 VAL B N 1
ATOM 2029 C CA . VAL B 1 33 ? -1.384 -20.609 9.203 1 98.69 33 VAL B CA 1
ATOM 2030 C C . VAL B 1 33 ? -2.84 -20.75 8.766 1 98.69 33 VAL B C 1
ATOM 2032 O O . VAL B 1 33 ? -3.258 -20.109 7.793 1 98.69 33 VAL B O 1
ATOM 2035 N N . ASP B 1 34 ? -3.637 -21.531 9.461 1 97.5 34 ASP B N 1
ATOM 2036 C CA . ASP B 1 34 ? -5.012 -21.828 9.07 1 97.5 34 ASP B CA 1
ATOM 2037 C C . ASP B 1 34 ? -5.953 -20.688 9.484 1 97.5 34 ASP B C 1
ATOM 2039 O O . ASP B 1 34 ? -6.453 -20.672 10.609 1 97.5 34 ASP B O 1
ATOM 2043 N N . LEU B 1 35 ? -6.309 -19.891 8.555 1 95.69 35 LEU B N 1
ATOM 2044 C CA . LEU B 1 35 ? -7.168 -18.75 8.836 1 95.69 35 LEU B CA 1
ATOM 2045 C C . LEU B 1 35 ? -8.594 -19.203 9.125 1 95.69 35 LEU B C 1
ATOM 2047 O O . LEU B 1 35 ? -9.352 -18.5 9.805 1 95.69 35 LEU B O 1
ATOM 2051 N N . MET B 1 36 ? -8.938 -20.312 8.602 1 91.69 36 MET B N 1
ATOM 2052 C CA . MET B 1 36 ? -10.312 -20.797 8.75 1 91.69 36 MET B CA 1
ATOM 2053 C C . MET B 1 36 ? -10.594 -21.188 10.195 1 91.69 36 MET B C 1
ATOM 2055 O O . MET B 1 36 ? -11.734 -21.094 10.656 1 91.69 36 MET B O 1
ATOM 2059 N N . THR B 1 37 ? -9.602 -21.594 10.906 1 95.12 37 THR B N 1
ATOM 2060 C CA . THR B 1 37 ? -9.773 -22.016 12.297 1 95.12 37 THR B CA 1
ATOM 2061 C C . THR B 1 37 ? -9.359 -20.891 13.25 1 95.12 37 THR B C 1
ATOM 2063 O O . THR B 1 37 ? -9.406 -21.062 14.469 1 95.12 37 THR B O 1
ATOM 2066 N N . GLY B 1 38 ? -8.875 -19.75 12.734 1 97 38 GLY B N 1
ATOM 2067 C CA . GLY B 1 38 ? -8.453 -18.625 13.562 1 97 38 GLY B CA 1
ATOM 2068 C C . GLY B 1 38 ? -7.047 -18.797 14.109 1 97 38 GLY B C 1
ATOM 2069 O O . GLY B 1 38 ? -6.688 -18.172 15.109 1 97 38 GLY B O 1
ATOM 2070 N N . GLU B 1 39 ? -6.262 -19.641 13.516 1 98.44 39 GLU B N 1
ATOM 2071 C CA . GLU B 1 39 ? -4.895 -19.875 13.977 1 98.44 39 GLU B CA 1
ATOM 2072 C C . GLU B 1 39 ? -4.09 -18.578 13.977 1 98.44 39 GLU B C 1
ATOM 2074 O O . GLU B 1 39 ? -3.203 -18.391 14.812 1 98.44 39 GLU B O 1
ATOM 2079 N N . ASN B 1 40 ? -4.426 -17.641 13.133 1 98.31 40 ASN B N 1
ATOM 2080 C CA . ASN B 1 40 ? -3.721 -16.359 13.016 1 98.31 40 ASN B CA 1
ATOM 2081 C C . ASN B 1 40 ? -3.99 -15.461 14.211 1 98.31 40 ASN B C 1
ATOM 2083 O O . ASN B 1 40 ? -3.346 -14.422 14.367 1 98.31 40 ASN B O 1
ATOM 2087 N N . GLN B 1 41 ? -4.855 -15.875 15.094 1 98 41 GLN B N 1
ATOM 2088 C CA . GLN B 1 41 ? -5.191 -15.07 16.266 1 98 41 GLN B CA 1
ATOM 2089 C C . GLN B 1 41 ? -4.676 -15.727 17.547 1 98 41 GLN B C 1
ATOM 2091 O O . GLN B 1 41 ? -4.883 -15.203 18.641 1 98 41 GLN B O 1
ATOM 2096 N N . THR B 1 42 ? -4.059 -16.844 17.406 1 98.44 42 THR B N 1
ATOM 2097 C CA . THR B 1 42 ? -3.486 -17.516 18.578 1 98.44 42 THR B CA 1
ATOM 2098 C C . THR B 1 42 ? -2.279 -16.75 19.109 1 98.44 42 THR B C 1
ATOM 2100 O O . THR B 1 42 ? -1.629 -16.016 18.359 1 98.44 42 THR B O 1
ATOM 2103 N N . LYS B 1 43 ? -1.989 -16.938 20.375 1 97.94 43 LYS B N 1
ATOM 2104 C CA . LYS B 1 43 ? -0.828 -16.312 21 1 97.94 43 LYS B CA 1
ATOM 2105 C C . LYS B 1 43 ? 0.459 -16.688 20.266 1 97.94 43 LYS B C 1
ATOM 2107 O O . LYS B 1 43 ? 1.333 -15.836 20.062 1 97.94 43 LYS B O 1
ATOM 2112 N N . ALA B 1 44 ? 0.539 -17.922 19.891 1 98.12 44 ALA B N 1
ATOM 2113 C CA . ALA B 1 44 ? 1.738 -18.422 19.219 1 98.12 44 ALA B CA 1
ATOM 2114 C C . ALA B 1 44 ? 1.997 -17.656 17.922 1 98.12 44 ALA B C 1
ATOM 2116 O O . ALA B 1 44 ? 3.123 -17.234 17.656 1 98.12 44 ALA B O 1
ATOM 2117 N N . TYR B 1 45 ? 0.962 -17.438 17.062 1 98.69 45 TYR B N 1
ATOM 2118 C CA . TYR B 1 45 ? 1.18 -16.75 15.797 1 98.69 45 TYR B CA 1
ATOM 2119 C C . TYR B 1 45 ? 1.361 -15.258 16.016 1 98.69 45 TYR B C 1
ATOM 2121 O O . TYR B 1 45 ? 2.139 -14.609 15.312 1 98.69 45 TYR B O 1
ATOM 2129 N N . LEU B 1 46 ? 0.609 -14.711 17 1 98.31 46 LEU B N 1
ATOM 2130 C CA . LEU B 1 46 ? 0.693 -13.281 17.266 1 98.31 46 LEU B CA 1
ATOM 2131 C C . LEU B 1 46 ? 2.086 -12.898 17.766 1 98.31 46 LEU B C 1
ATOM 2133 O O . LEU B 1 46 ? 2.479 -11.734 17.688 1 98.31 46 LEU B O 1
ATOM 2137 N N . GLU B 1 47 ? 2.865 -13.828 18.25 1 97.75 47 GLU B N 1
ATOM 2138 C CA . GLU B 1 47 ? 4.266 -13.594 18.594 1 97.75 47 GLU B CA 1
ATOM 2139 C C . GLU B 1 47 ? 5.117 -13.422 17.328 1 97.75 47 GLU B C 1
ATOM 2141 O O . GLU B 1 47 ? 6.199 -12.828 17.391 1 97.75 47 GLU B O 1
ATOM 2146 N N . ILE B 1 48 ? 4.672 -13.992 16.234 1 97.94 48 ILE B N 1
ATOM 2147 C CA . ILE B 1 48 ? 5.363 -13.867 14.953 1 97.94 48 ILE B CA 1
ATOM 2148 C C . ILE B 1 48 ? 4.934 -12.578 14.258 1 97.94 48 ILE B C 1
ATOM 2150 O O . ILE B 1 48 ? 5.773 -11.766 13.852 1 97.94 48 ILE B O 1
ATOM 2154 N N . ASN B 1 49 ? 3.662 -12.367 14.188 1 98.25 49 ASN B N 1
ATOM 2155 C CA . ASN B 1 49 ? 3.082 -11.148 13.633 1 98.25 49 ASN B CA 1
ATOM 2156 C C . ASN B 1 49 ? 1.962 -10.602 14.508 1 98.25 49 ASN B C 1
ATOM 2158 O O . ASN B 1 49 ? 0.825 -11.078 14.438 1 98.25 49 ASN B O 1
ATOM 2162 N N . PRO B 1 50 ? 2.223 -9.562 15.242 1 97.5 50 PRO B N 1
ATOM 2163 C CA . PRO B 1 50 ? 1.231 -9.023 16.172 1 97.5 50 PRO B CA 1
ATOM 2164 C C . PRO B 1 50 ? -0.034 -8.539 15.477 1 97.5 50 PRO B C 1
ATOM 2166 O O . PRO B 1 50 ? -1.069 -8.352 16.125 1 97.5 50 PRO B O 1
ATOM 2169 N N . MET B 1 51 ? -0.012 -8.352 14.18 1 96.44 51 MET B N 1
ATOM 2170 C CA . MET B 1 51 ? -1.187 -7.883 13.453 1 96.44 51 MET B CA 1
ATOM 2171 C C . MET B 1 51 ? -2.068 -9.055 13.031 1 96.44 51 MET B C 1
ATOM 2173 O O . MET B 1 51 ? -3.188 -8.859 12.555 1 96.44 51 MET B O 1
ATOM 2177 N N . GLY B 1 52 ? -1.537 -10.258 13.102 1 98.06 52 GLY B N 1
ATOM 2178 C CA . GLY B 1 52 ? -2.332 -11.453 12.883 1 98.06 52 GLY B CA 1
ATOM 2179 C C . GLY B 1 52 ? -2.598 -11.734 11.414 1 98.06 52 GLY B C 1
ATOM 2180 O O . GLY B 1 52 ? -3.398 -12.609 11.078 1 98.06 52 GLY B O 1
ATOM 2181 N N . ALA B 1 53 ? -1.95 -10.992 10.547 1 97.56 53 ALA B N 1
ATOM 2182 C CA . ALA B 1 53 ? -2.178 -11.18 9.117 1 97.56 53 ALA B CA 1
ATOM 2183 C C . ALA B 1 53 ? -1.151 -12.141 8.523 1 97.56 53 ALA B C 1
ATOM 2185 O O . ALA B 1 53 ? -0.124 -12.422 9.141 1 97.56 53 ALA B O 1
ATOM 2186 N N . VAL B 1 54 ? -1.42 -12.727 7.43 1 98.5 54 VAL B N 1
ATOM 2187 C CA . VAL B 1 54 ? -0.476 -13.484 6.613 1 98.5 54 VAL B CA 1
ATOM 2188 C C . VAL B 1 54 ? -0.317 -12.812 5.254 1 98.5 54 VAL B C 1
ATOM 2190 O O . VAL B 1 54 ? -1.23 -12.133 4.777 1 98.5 54 VAL B O 1
ATOM 2193 N N . PRO B 1 55 ? 0.841 -12.953 4.578 1 98.81 55 PRO B N 1
ATOM 2194 C CA . PRO B 1 55 ? 2.025 -13.703 5.012 1 98.81 55 PRO B CA 1
ATOM 2195 C C . PRO B 1 55 ? 2.891 -12.914 5.992 1 98.81 55 PRO B C 1
ATOM 2197 O O . PRO B 1 55 ? 2.74 -11.703 6.117 1 98.81 55 PRO B O 1
ATOM 2200 N N . CYS B 1 56 ? 3.65 -13.57 6.73 1 98.88 56 CYS B N 1
ATOM 2201 C CA . CYS B 1 56 ? 4.758 -13.055 7.523 1 98.88 56 CYS B CA 1
ATOM 2202 C C . CYS B 1 56 ? 5.98 -13.953 7.41 1 98.88 56 CYS B C 1
ATOM 2204 O O . CYS B 1 56 ? 5.852 -15.172 7.32 1 98.88 56 CYS B O 1
ATOM 2206 N N . ILE B 1 57 ? 7.195 -13.367 7.375 1 98.94 57 ILE B N 1
ATOM 2207 C CA . ILE B 1 57 ? 8.391 -14.203 7.301 1 98.94 57 ILE B CA 1
ATOM 2208 C C . ILE B 1 57 ? 9.227 -14.016 8.562 1 98.94 57 ILE B C 1
ATOM 2210 O O . ILE B 1 57 ? 9.117 -13 9.25 1 98.94 57 ILE B O 1
ATOM 2214 N N . VAL B 1 58 ? 9.953 -15 8.898 1 98.75 58 VAL B N 1
ATOM 2215 C CA . VAL B 1 58 ? 11.062 -14.945 9.844 1 98.75 58 VAL B CA 1
ATOM 2216 C C . VAL B 1 58 ? 12.367 -15.32 9.141 1 98.75 58 VAL B C 1
ATOM 2218 O O . VAL B 1 58 ? 12.5 -16.438 8.633 1 98.75 58 VAL B O 1
ATOM 2221 N N . ASP B 1 59 ? 13.242 -14.406 8.945 1 98.44 59 ASP B N 1
ATOM 2222 C CA . ASP B 1 59 ? 14.547 -14.586 8.312 1 98.44 59 ASP B CA 1
ATOM 2223 C C . ASP B 1 59 ? 15.68 -14.383 9.312 1 98.44 59 ASP B C 1
ATOM 2225 O O . ASP B 1 59 ? 16.125 -13.25 9.539 1 98.44 59 ASP B O 1
ATOM 2229 N N . ASP B 1 60 ? 16.188 -15.469 9.906 1 96.12 60 ASP B N 1
ATOM 2230 C CA . ASP B 1 60 ? 17.219 -15.406 10.922 1 96.12 60 ASP B CA 1
ATOM 2231 C C . ASP B 1 60 ? 16.828 -14.469 12.062 1 96.12 60 ASP B C 1
ATOM 2233 O O . ASP B 1 60 ? 17.547 -13.523 12.383 1 96.12 60 ASP B O 1
ATOM 2237 N N . GLY B 1 61 ? 15.625 -14.664 12.477 1 96.06 61 GLY B N 1
ATOM 2238 C CA . GLY B 1 61 ? 15.117 -13.906 13.609 1 96.06 61 GLY B CA 1
ATOM 2239 C C . GLY B 1 61 ? 14.445 -12.609 13.211 1 96.06 61 GLY B C 1
ATOM 2240 O O . GLY B 1 61 ? 13.711 -12.016 14.008 1 96.06 61 GLY B O 1
ATOM 2241 N N . PHE B 1 62 ? 14.688 -12.148 11.992 1 97.5 62 PHE B N 1
ATOM 2242 C CA . PHE B 1 62 ? 14.07 -10.922 11.492 1 97.5 62 PHE B CA 1
ATOM 2243 C C . PHE B 1 62 ? 12.633 -11.188 11.047 1 97.5 62 PHE B C 1
ATOM 2245 O O . PHE B 1 62 ? 12.406 -11.938 10.094 1 97.5 62 PHE B O 1
ATOM 2252 N N . LYS B 1 63 ? 11.633 -10.648 11.727 1 98.19 63 LYS B N 1
ATOM 2253 C CA . LYS B 1 63 ? 10.219 -10.812 11.406 1 98.19 63 LYS B CA 1
ATOM 2254 C C . LYS B 1 63 ? 9.719 -9.68 10.516 1 98.19 63 LYS B C 1
ATOM 2256 O O . LYS B 1 63 ? 10 -8.508 10.781 1 98.19 63 LYS B O 1
ATOM 2261 N N . LEU B 1 64 ? 9 -10.039 9.453 1 98.69 64 LEU B N 1
ATOM 2262 C CA . LEU B 1 64 ? 8.555 -9.055 8.477 1 98.69 64 LEU B CA 1
ATOM 2263 C C . LEU B 1 64 ? 7.211 -9.445 7.875 1 98.69 64 LEU B C 1
ATOM 2265 O O . LEU B 1 64 ? 7.039 -10.586 7.422 1 98.69 64 LEU B O 1
ATOM 2269 N N . SER B 1 65 ? 6.301 -8.453 7.934 1 98.5 65 SER B N 1
ATOM 2270 C CA . SER B 1 65 ? 4.992 -8.688 7.332 1 98.5 65 SER B CA 1
ATOM 2271 C C . SER B 1 65 ? 4.762 -7.773 6.137 1 98.5 65 SER B C 1
ATOM 2273 O O . SER B 1 65 ? 5.66 -7.031 5.734 1 98.5 65 SER B O 1
ATOM 2275 N N . GLU B 1 66 ? 3.582 -7.883 5.602 1 98.62 66 GLU B N 1
ATOM 2276 C CA . GLU B 1 66 ? 3.162 -7.172 4.398 1 98.62 66 GLU B CA 1
ATOM 2277 C C . GLU B 1 66 ? 3.754 -7.809 3.145 1 98.62 66 GLU B C 1
ATOM 2279 O O . GLU B 1 66 ? 4.973 -7.793 2.951 1 98.62 66 GLU B O 1
ATOM 2284 N N . CYS B 1 67 ? 2.924 -8.258 2.314 1 98.69 67 CYS B N 1
ATOM 2285 C CA . CYS B 1 67 ? 3.299 -9.062 1.158 1 98.69 67 CYS B CA 1
ATOM 2286 C C . CYS B 1 67 ? 4.305 -8.328 0.284 1 98.69 67 CYS B C 1
ATOM 2288 O O . CYS B 1 67 ? 5.414 -8.812 0.058 1 98.69 67 CYS B O 1
ATOM 2290 N N . MET B 1 68 ? 3.988 -7.09 -0.076 1 98.75 68 MET B N 1
ATOM 2291 C CA . MET B 1 68 ? 4.84 -6.375 -1.021 1 98.75 68 MET B CA 1
ATOM 2292 C C . MET B 1 68 ? 6.172 -5.996 -0.376 1 98.75 68 MET B C 1
ATOM 2294 O O . MET B 1 68 ? 7.207 -5.98 -1.043 1 98.75 68 MET B O 1
ATOM 2298 N N . THR B 1 69 ? 6.188 -5.715 0.93 1 98.88 69 THR B N 1
ATOM 2299 C CA . THR B 1 69 ? 7.41 -5.477 1.687 1 98.88 69 THR B CA 1
ATOM 2300 C C . THR B 1 69 ? 8.289 -6.723 1.692 1 98.88 69 THR B C 1
ATOM 2302 O O . THR B 1 69 ? 9.5 -6.637 1.456 1 98.88 69 THR B O 1
ATOM 2305 N N . ILE B 1 70 ? 7.676 -7.871 1.942 1 98.94 70 ILE B N 1
ATOM 2306 C CA . ILE B 1 70 ? 8.391 -9.141 1.975 1 98.94 70 ILE B CA 1
ATOM 2307 C C . ILE B 1 70 ? 9.031 -9.406 0.611 1 98.94 70 ILE B C 1
ATOM 2309 O O . ILE B 1 70 ? 10.195 -9.789 0.527 1 98.94 70 ILE B O 1
ATOM 2313 N N . LEU B 1 71 ? 8.281 -9.188 -0.436 1 98.94 71 LEU B N 1
ATOM 2314 C CA . LEU B 1 71 ? 8.773 -9.43 -1.787 1 98.94 71 LEU B CA 1
ATOM 2315 C C . LEU B 1 71 ? 9.977 -8.539 -2.094 1 98.94 71 LEU B C 1
ATOM 2317 O O . LEU B 1 71 ? 10.992 -9.016 -2.602 1 98.94 71 LEU B O 1
ATOM 2321 N N . LYS B 1 72 ? 9.883 -7.258 -1.774 1 98.88 72 LYS B N 1
ATOM 2322 C CA . LYS B 1 72 ? 10.984 -6.324 -1.995 1 98.88 72 LYS B CA 1
ATOM 2323 C C . LYS B 1 72 ? 12.211 -6.723 -1.181 1 98.88 72 LYS B C 1
ATOM 2325 O O . LYS B 1 72 ? 13.336 -6.703 -1.691 1 98.88 72 LYS B O 1
ATOM 2330 N N . TYR B 1 73 ? 12.016 -7.117 0.064 1 98.88 73 TYR B N 1
ATOM 2331 C CA . TYR B 1 73 ? 13.094 -7.516 0.962 1 98.88 73 TYR B CA 1
ATOM 2332 C C . TYR B 1 73 ? 13.82 -8.75 0.431 1 98.88 73 TYR B C 1
ATOM 2334 O O . TYR B 1 73 ? 15.047 -8.766 0.346 1 98.88 73 TYR B O 1
ATOM 2342 N N . LEU B 1 74 ? 13.07 -9.742 -0.004 1 98.88 74 LEU B N 1
ATOM 2343 C CA . LEU B 1 74 ? 13.664 -10.984 -0.497 1 98.88 74 LEU B CA 1
ATOM 2344 C C . LEU B 1 74 ? 14.398 -10.75 -1.814 1 98.88 74 LEU B C 1
ATOM 2346 O O . LEU B 1 74 ? 15.445 -11.344 -2.059 1 98.88 74 LEU B O 1
ATOM 2350 N N . ALA B 1 75 ? 13.805 -9.891 -2.664 1 98.81 75 ALA B N 1
ATOM 2351 C CA . ALA B 1 75 ? 14.469 -9.555 -3.92 1 98.81 75 ALA B CA 1
ATOM 2352 C C . ALA B 1 75 ? 15.797 -8.852 -3.662 1 98.81 75 ALA B C 1
ATOM 2354 O O . ALA B 1 75 ? 16.766 -9.047 -4.398 1 98.81 75 ALA B O 1
ATOM 2355 N N . GLY B 1 76 ? 15.844 -7.969 -2.639 1 98.12 76 GLY B N 1
ATOM 2356 C CA . GLY B 1 76 ? 17.047 -7.215 -2.318 1 98.12 76 GLY B CA 1
ATOM 2357 C C . GLY B 1 76 ? 18.094 -8.039 -1.605 1 98.12 76 GLY B C 1
ATOM 2358 O O . GLY B 1 76 ? 19.297 -7.801 -1.767 1 98.12 76 GLY B O 1
ATOM 2359 N N . LYS B 1 77 ? 17.672 -8.969 -0.864 1 98 77 LYS B N 1
ATOM 2360 C CA . LYS B 1 77 ? 18.578 -9.758 -0.033 1 98 77 LYS B CA 1
ATOM 2361 C C . LYS B 1 77 ? 19.266 -10.859 -0.846 1 98 77 LYS B C 1
ATOM 2363 O O . LYS B 1 77 ? 20.422 -11.188 -0.604 1 98 77 LYS B O 1
ATOM 2368 N N . ASN B 1 78 ? 18.547 -11.414 -1.802 1 97.81 78 ASN B N 1
ATOM 2369 C CA . ASN B 1 78 ? 19 -12.594 -2.52 1 97.81 78 ASN B CA 1
ATOM 2370 C C . ASN B 1 78 ? 19.5 -12.242 -3.92 1 97.81 78 ASN B C 1
ATOM 2372 O O . ASN B 1 78 ? 19.172 -11.18 -4.449 1 97.81 78 ASN B O 1
ATOM 2376 N N . LYS B 1 79 ? 20.344 -13.094 -4.449 1 97.12 79 LYS B N 1
ATOM 2377 C CA . LYS B 1 79 ? 20.781 -12.961 -5.836 1 97.12 79 LYS B CA 1
ATOM 2378 C C . LYS B 1 79 ? 19.719 -13.484 -6.797 1 97.12 79 LYS B C 1
ATOM 2380 O O . LYS B 1 79 ? 19.734 -14.656 -7.184 1 97.12 79 LYS B O 1
ATOM 2385 N N . VAL B 1 80 ? 18.844 -12.617 -7.176 1 98.06 80 VAL B N 1
ATOM 2386 C CA . VAL B 1 80 ? 17.781 -12.953 -8.125 1 98.06 80 VAL B CA 1
ATOM 2387 C C . VAL B 1 80 ? 17.891 -12.078 -9.367 1 98.06 80 VAL B C 1
ATOM 2389 O O . VAL B 1 80 ? 18.672 -11.109 -9.383 1 98.06 80 VAL B O 1
ATOM 2392 N N . ALA B 1 81 ? 17.188 -12.43 -10.414 1 98.25 81 ALA B N 1
ATOM 2393 C CA . ALA B 1 81 ? 17.219 -11.625 -11.641 1 98.25 81 ALA B CA 1
ATOM 2394 C C . ALA B 1 81 ? 16.75 -10.195 -11.367 1 98.25 81 ALA B C 1
ATOM 2396 O O . ALA B 1 81 ? 15.812 -9.984 -10.602 1 98.25 81 ALA B O 1
ATOM 2397 N N . ASP B 1 82 ? 17.344 -9.219 -12.016 1 97.88 82 ASP B N 1
ATOM 2398 C CA . ASP B 1 82 ? 17.109 -7.801 -11.766 1 97.88 82 ASP B CA 1
ATOM 2399 C C . ASP B 1 82 ? 15.656 -7.418 -12.016 1 97.88 82 ASP B C 1
ATOM 2401 O O . ASP B 1 82 ? 15.117 -6.531 -11.344 1 97.88 82 ASP B O 1
ATOM 2405 N N . HIS B 1 83 ? 15.031 -8.133 -12.898 1 98.12 83 HIS B N 1
ATOM 2406 C CA . HIS B 1 83 ? 13.703 -7.723 -13.352 1 98.12 83 HIS B CA 1
ATOM 2407 C C . HIS B 1 83 ? 12.656 -7.922 -12.258 1 98.12 83 HIS B C 1
ATOM 2409 O O . HIS B 1 83 ? 11.547 -7.391 -12.352 1 98.12 83 HIS B O 1
ATOM 2415 N N . TRP B 1 84 ? 12.961 -8.719 -11.25 1 98.69 84 TRP B N 1
ATOM 2416 C CA . TRP B 1 84 ? 11.969 -8.969 -10.203 1 98.69 84 TRP B CA 1
ATOM 2417 C C . TRP B 1 84 ? 11.695 -7.703 -9.398 1 98.69 84 TRP B C 1
ATOM 2419 O O . TRP B 1 84 ? 10.57 -7.457 -8.977 1 98.69 84 TRP B O 1
ATOM 2429 N N . TYR B 1 85 ? 12.695 -6.949 -9.125 1 98.56 85 TYR B N 1
ATOM 2430 C CA . TYR B 1 85 ? 12.633 -5.637 -8.5 1 98.56 85 TYR B CA 1
ATOM 2431 C C . TYR B 1 85 ? 13.805 -4.766 -8.938 1 98.56 85 TYR B C 1
ATOM 2433 O O . TYR B 1 85 ? 14.805 -4.66 -8.227 1 98.56 85 TYR B O 1
ATOM 2441 N N . PRO B 1 86 ? 13.641 -4.051 -10.031 1 98 86 PRO B N 1
ATOM 2442 C CA . PRO B 1 86 ? 14.75 -3.516 -10.82 1 98 86 PRO B CA 1
ATOM 2443 C C . PRO B 1 86 ? 15.578 -2.49 -10.047 1 98 86 PRO B C 1
ATOM 2445 O O . PRO B 1 86 ? 15.031 -1.685 -9.297 1 98 86 PRO B O 1
ATOM 2448 N N . ALA B 1 87 ? 16.875 -2.455 -10.352 1 96.94 87 ALA B N 1
ATOM 2449 C CA . ALA B 1 87 ? 17.781 -1.479 -9.758 1 96.94 87 ALA B CA 1
ATOM 2450 C C . ALA B 1 87 ? 17.578 -0.096 -10.367 1 96.94 87 ALA B C 1
ATOM 2452 O O . ALA B 1 87 ? 17.828 0.921 -9.711 1 96.94 87 ALA B O 1
ATOM 2453 N N . ASP B 1 88 ? 17.203 -0.109 -11.641 1 97.5 88 ASP B N 1
ATOM 2454 C CA . ASP B 1 88 ? 16.922 1.169 -12.289 1 97.5 88 ASP B CA 1
ATOM 2455 C C . ASP B 1 88 ? 15.82 1.928 -11.547 1 97.5 88 ASP B C 1
ATOM 2457 O O . ASP B 1 88 ? 14.719 1.412 -11.375 1 97.5 88 ASP B O 1
ATOM 2461 N N . LEU B 1 89 ? 16.141 3.109 -11.156 1 97.88 89 LEU B N 1
ATOM 2462 C CA . LEU B 1 89 ? 15.281 3.885 -10.266 1 97.88 89 LEU B CA 1
ATOM 2463 C C . LEU B 1 89 ? 13.914 4.133 -10.906 1 97.88 89 LEU B C 1
ATOM 2465 O O . LEU B 1 89 ? 12.883 3.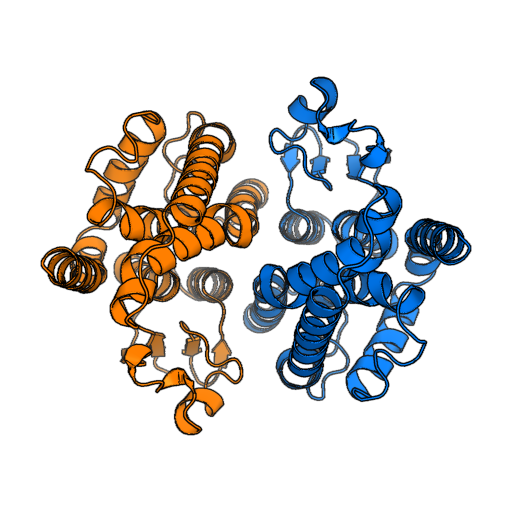986 -10.25 1 97.88 89 LEU B O 1
ATOM 2469 N N . LYS B 1 90 ? 13.898 4.52 -12.133 1 97.75 90 LYS B N 1
ATOM 2470 C CA . LYS B 1 90 ? 12.641 4.855 -12.797 1 97.75 90 LYS B CA 1
ATOM 2471 C C . LYS B 1 90 ? 11.805 3.604 -13.055 1 97.75 90 LYS B C 1
ATOM 2473 O O . LYS B 1 90 ? 10.586 3.619 -12.867 1 97.75 90 LYS B O 1
ATOM 2478 N N . VAL B 1 91 ? 12.43 2.494 -13.477 1 97.81 91 VAL B N 1
ATOM 2479 C CA . VAL B 1 91 ? 11.703 1.247 -13.703 1 97.81 91 VAL B CA 1
ATOM 2480 C C . VAL B 1 91 ? 11.148 0.726 -12.383 1 97.81 91 VAL B C 1
ATOM 2482 O O . VAL B 1 91 ? 9.984 0.308 -12.312 1 97.81 91 VAL B O 1
ATOM 2485 N N . ARG B 1 92 ? 11.953 0.809 -11.352 1 98.38 92 ARG B N 1
ATOM 2486 C CA . ARG B 1 92 ? 11.523 0.384 -10.023 1 98.38 92 ARG B CA 1
ATOM 2487 C C . ARG B 1 92 ? 10.336 1.217 -9.531 1 98.38 92 ARG B C 1
ATOM 2489 O O . ARG B 1 92 ? 9.406 0.686 -8.93 1 98.38 92 ARG B O 1
ATOM 2496 N N . ALA B 1 93 ? 10.359 2.508 -9.797 1 98.69 93 ALA B N 1
ATOM 2497 C CA . ALA B 1 93 ? 9.273 3.393 -9.383 1 98.69 93 ALA B CA 1
ATOM 2498 C C . ALA B 1 93 ? 7.953 2.992 -10.047 1 98.69 93 ALA B C 1
ATOM 2500 O O . ALA B 1 93 ? 6.891 3.088 -9.43 1 98.69 93 ALA B O 1
ATOM 2501 N N . LYS B 1 94 ? 8.023 2.551 -11.266 1 98.5 94 LYS B N 1
ATOM 2502 C CA . LYS B 1 94 ? 6.809 2.111 -11.938 1 98.5 94 LYS B CA 1
ATOM 2503 C C . LYS B 1 94 ? 6.285 0.81 -11.336 1 98.5 94 LYS B C 1
ATOM 2505 O O . LYS B 1 94 ? 5.07 0.615 -11.219 1 98.5 94 LYS B O 1
ATOM 2510 N N . VAL B 1 95 ? 7.18 -0.084 -10.922 1 98.69 95 VAL B N 1
ATOM 2511 C CA . VAL B 1 95 ? 6.781 -1.284 -10.195 1 98.69 95 VAL B CA 1
ATOM 2512 C C . VAL B 1 95 ? 6.094 -0.893 -8.891 1 98.69 95 VAL B C 1
ATOM 2514 O O . VAL B 1 95 ? 4.996 -1.364 -8.594 1 98.69 95 VAL B O 1
ATOM 2517 N N . ASP B 1 96 ? 6.703 0.039 -8.195 1 98.81 96 ASP B N 1
ATOM 2518 C CA . ASP B 1 96 ? 6.176 0.496 -6.91 1 98.81 96 ASP B CA 1
ATOM 2519 C C . ASP B 1 96 ? 4.84 1.218 -7.094 1 98.81 96 ASP B C 1
ATOM 2521 O O . ASP B 1 96 ? 3.953 1.117 -6.242 1 98.81 96 ASP B O 1
ATOM 2525 N N . GLN B 1 97 ? 4.734 1.957 -8.156 1 98.69 97 GLN B N 1
ATOM 2526 C CA . GLN B 1 97 ? 3.49 2.656 -8.453 1 98.69 97 GLN B CA 1
ATOM 2527 C C . GLN B 1 97 ? 2.32 1.681 -8.539 1 98.69 97 GLN B C 1
ATOM 2529 O O . GLN B 1 97 ? 1.264 1.914 -7.945 1 98.69 97 GLN B O 1
ATOM 2534 N N . TYR B 1 98 ? 2.492 0.602 -9.242 1 98.62 98 TYR B N 1
ATOM 2535 C CA . TYR B 1 98 ? 1.438 -0.403 -9.305 1 98.62 98 TYR B CA 1
ATOM 2536 C C . TYR B 1 98 ? 1.179 -1.015 -7.934 1 98.62 98 TYR B C 1
ATOM 2538 O O . TYR B 1 98 ? 0.026 -1.173 -7.527 1 98.62 98 TYR B O 1
ATOM 2546 N N . LEU B 1 99 ? 2.26 -1.395 -7.277 1 98.75 99 LEU B N 1
ATOM 2547 C CA . LEU B 1 99 ? 2.121 -2.092 -6.004 1 98.75 99 LEU B CA 1
ATOM 2548 C C . LEU B 1 99 ? 1.386 -1.227 -4.988 1 98.75 99 LEU B C 1
ATOM 2550 O O . LEU B 1 99 ? 0.566 -1.729 -4.215 1 98.75 99 LEU B O 1
ATOM 2554 N N . ASP B 1 100 ? 1.719 0.062 -4.965 1 98.62 100 ASP B N 1
ATOM 2555 C CA . ASP B 1 100 ? 1.012 0.967 -4.066 1 98.62 100 ASP B CA 1
ATOM 2556 C C . ASP B 1 100 ? -0.463 1.079 -4.445 1 98.62 100 ASP B C 1
ATOM 2558 O O . ASP B 1 100 ? -1.338 1.023 -3.578 1 98.62 100 ASP B O 1
ATOM 2562 N N . TRP B 1 101 ? -0.758 1.206 -5.707 1 98.25 101 TRP B N 1
ATOM 2563 C CA . TRP B 1 101 ? -2.133 1.284 -6.191 1 98.25 101 TRP B CA 1
ATOM 2564 C C . TRP B 1 101 ? -2.889 -0.007 -5.895 1 98.25 101 TRP B C 1
ATOM 2566 O O . TRP B 1 101 ? -4.09 0.02 -5.609 1 98.25 101 TRP B O 1
ATOM 2576 N N . HIS B 1 102 ? -2.213 -1.098 -5.895 1 98.31 102 HIS B N 1
ATOM 2577 C CA . HIS B 1 102 ? -2.73 -2.455 -5.781 1 98.31 102 HIS B CA 1
ATOM 2578 C C . HIS B 1 102 ? -3.566 -2.621 -4.516 1 98.31 102 HIS B C 1
ATOM 2580 O O . HIS B 1 102 ? -4.605 -3.281 -4.535 1 98.31 102 HIS B O 1
ATOM 2586 N N . HIS B 1 103 ? -3.17 -2.018 -3.428 1 98 103 HIS B N 1
ATOM 2587 C CA . HIS B 1 103 ? -3.787 -2.207 -2.119 1 98 103 HIS B CA 1
ATOM 2588 C C . HIS B 1 103 ? -5.273 -1.874 -2.158 1 98 103 HIS B C 1
ATOM 2590 O O . HIS B 1 103 ? -6.109 -2.686 -1.746 1 98 103 HIS B O 1
ATOM 2596 N N . THR B 1 104 ? -5.539 -0.721 -2.711 1 96.81 104 THR B N 1
ATOM 2597 C CA . THR B 1 104 ? -6.918 -0.25 -2.686 1 96.81 104 THR B CA 1
ATOM 2598 C C . THR B 1 104 ? -7.531 -0.292 -4.082 1 96.81 104 THR B C 1
ATOM 2600 O O . THR B 1 104 ? -8.75 -0.196 -4.234 1 96.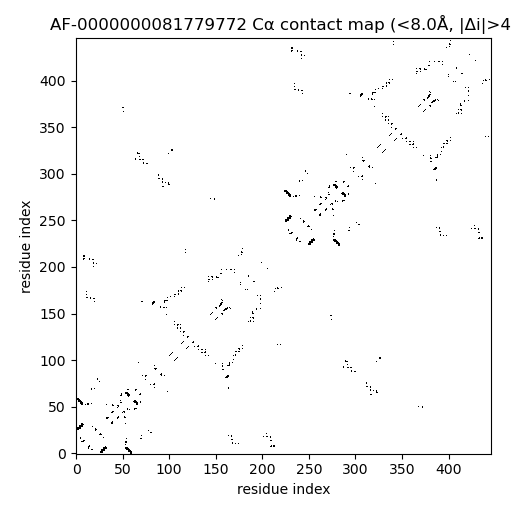81 104 THR B O 1
ATOM 2603 N N . GLY B 1 105 ? -6.711 -0.471 -5.113 1 97.31 105 GLY B N 1
ATOM 2604 C CA . GLY B 1 105 ? -7.176 -0.418 -6.488 1 97.31 105 GLY B CA 1
ATOM 2605 C C . GLY B 1 105 ? -7.688 -1.754 -6.996 1 97.31 105 GLY B C 1
ATOM 2606 O O . GLY B 1 105 ? -8.695 -1.81 -7.707 1 97.31 105 GLY B O 1
ATOM 2607 N N . LEU B 1 106 ? -6.988 -2.82 -6.617 1 98.12 106 LEU B N 1
ATOM 2608 C CA . LEU B 1 106 ? -7.391 -4.141 -7.09 1 98.12 106 LEU B CA 1
ATOM 2609 C C . LEU B 1 106 ? -7.762 -5.047 -5.922 1 98.12 106 LEU B C 1
ATOM 2611 O O . LEU B 1 106 ? -8.836 -5.656 -5.918 1 98.12 106 LEU B O 1
ATOM 2615 N N . ARG B 1 107 ? -6.898 -5.141 -4.965 1 97.69 107 ARG B N 1
ATOM 2616 C CA . ARG B 1 107 ? -7.035 -6.129 -3.9 1 97.69 107 ARG B CA 1
ATOM 2617 C C . ARG B 1 107 ? -8.336 -5.93 -3.133 1 97.69 107 ARG B C 1
ATOM 2619 O O . ARG B 1 107 ? -9.07 -6.887 -2.883 1 97.69 107 ARG B O 1
ATOM 2626 N N . LYS B 1 108 ? -8.625 -4.664 -2.777 1 96.31 108 LYS B N 1
ATOM 2627 C CA . LYS B 1 108 ? -9.859 -4.383 -2.049 1 96.31 108 LYS B CA 1
ATOM 2628 C C . LYS B 1 108 ? -11.078 -4.875 -2.822 1 96.31 108 LYS B C 1
ATOM 2630 O O . LYS B 1 108 ? -11.961 -5.523 -2.258 1 96.31 108 LYS B O 1
ATOM 2635 N N . GLN B 1 109 ? -11.078 -4.582 -4.094 1 95.75 109 GLN B N 1
ATOM 2636 C CA . GLN B 1 109 ? -12.203 -4.957 -4.941 1 95.75 109 GLN B CA 1
ATOM 2637 C C . GLN B 1 109 ? -12.32 -6.477 -5.059 1 95.75 109 GLN B C 1
ATOM 2639 O O . GLN B 1 109 ? -13.422 -7.027 -5.008 1 95.75 109 GLN B O 1
ATOM 2644 N N . GLY B 1 110 ? -11.227 -7.117 -5.27 1 95.31 110 GLY B N 1
ATOM 2645 C CA . GLY B 1 110 ? -11.219 -8.57 -5.375 1 95.31 110 GLY B CA 1
ATOM 2646 C C . GLY B 1 110 ? -11.672 -9.258 -4.105 1 95.31 110 GLY B C 1
ATOM 2647 O O . GLY B 1 110 ? -12.43 -10.234 -4.156 1 95.31 110 GLY B O 1
ATOM 2648 N N . VAL B 1 111 ? -11.219 -8.789 -2.992 1 95.25 111 VAL B N 1
ATOM 2649 C CA . VAL B 1 111 ? -11.594 -9.344 -1.695 1 95.25 111 VAL B CA 1
ATOM 2650 C C . VAL B 1 111 ? -13.102 -9.18 -1.481 1 95.25 111 VAL B C 1
ATOM 2652 O O . VAL B 1 111 ? -13.766 -10.109 -1.011 1 95.25 111 VAL B O 1
ATOM 2655 N N . ASP B 1 112 ? -13.633 -8 -1.875 1 95.19 112 ASP B N 1
ATOM 2656 C CA . ASP B 1 112 ? -15.062 -7.762 -1.706 1 95.19 112 ASP B CA 1
ATOM 2657 C C . ASP B 1 112 ? -15.891 -8.758 -2.518 1 95.19 112 ASP B C 1
ATOM 2659 O O . ASP B 1 112 ? -16.875 -9.305 -2.021 1 95.19 112 ASP B O 1
ATOM 2663 N N . VAL B 1 113 ? -15.484 -9.008 -3.711 1 94.75 113 VAL B N 1
ATOM 2664 C CA . VAL B 1 113 ? -16.172 -9.961 -4.57 1 94.75 113 VAL B CA 1
ATOM 2665 C C . VAL B 1 113 ? -16.078 -11.359 -3.965 1 94.75 113 VAL B C 1
ATOM 2667 O O . VAL B 1 113 ? -17.078 -12.07 -3.855 1 94.75 113 VAL B O 1
ATOM 2670 N N . PHE B 1 114 ? -14.906 -11.727 -3.588 1 94.31 114 PHE B N 1
ATOM 2671 C CA . PHE B 1 114 ? -14.664 -13.07 -3.086 1 94.31 114 PHE B CA 1
ATOM 2672 C C . PHE B 1 114 ? -15.438 -13.312 -1.796 1 94.31 114 PHE B C 1
ATOM 2674 O O . PHE B 1 114 ? -16.062 -14.367 -1.626 1 94.31 114 PHE B O 1
ATOM 2681 N N . VAL B 1 115 ? -15.445 -12.391 -0.911 1 92.81 115 VAL B N 1
ATOM 2682 C CA . VAL B 1 115 ? -16.188 -12.492 0.343 1 92.81 115 VAL B CA 1
ATOM 2683 C C . VAL B 1 115 ? -17.688 -12.617 0.053 1 92.81 115 VAL B C 1
ATOM 2685 O O . VAL B 1 115 ? -18.359 -13.469 0.625 1 92.81 115 VAL B O 1
ATOM 2688 N N . GLY B 1 116 ? -18.172 -11.789 -0.812 1 92.44 116 GLY B N 1
ATOM 2689 C CA . GLY B 1 116 ? -19.578 -11.805 -1.145 1 92.44 116 GLY B CA 1
ATOM 2690 C C . GLY B 1 116 ? -20.031 -13.109 -1.775 1 92.44 116 GLY B C 1
ATOM 2691 O O . GLY B 1 116 ? -21.125 -13.594 -1.496 1 92.44 116 GLY B O 1
ATOM 2692 N N . MET B 1 117 ? -19.156 -13.695 -2.502 1 91.12 117 MET B N 1
ATOM 2693 C CA . MET B 1 117 ? -19.562 -14.852 -3.301 1 91.12 117 MET B CA 1
ATOM 2694 C C . MET B 1 117 ? -19.266 -16.141 -2.561 1 91.12 117 MET B C 1
ATOM 2696 O O . MET B 1 117 ? -19.969 -17.141 -2.736 1 91.12 117 MET B O 1
ATOM 2700 N N . ILE B 1 118 ? -18.234 -16.109 -1.71 1 91.75 118 ILE B N 1
ATOM 2701 C CA . ILE B 1 118 ? -17.766 -17.375 -1.154 1 91.75 118 ILE B CA 1
ATOM 2702 C C . ILE B 1 118 ? -17.938 -17.359 0.363 1 91.75 118 ILE B C 1
ATOM 2704 O O . ILE B 1 118 ? -18.688 -18.172 0.913 1 91.75 118 ILE B O 1
ATOM 2708 N N . PHE B 1 119 ? -17.453 -16.359 1.036 1 90.75 119 PHE B N 1
ATOM 2709 C CA . PHE B 1 119 ? -17.391 -16.406 2.492 1 90.75 119 PHE B CA 1
ATOM 2710 C C . PHE B 1 119 ? -18.75 -16.094 3.1 1 90.75 119 PHE B C 1
ATOM 2712 O O . PHE B 1 119 ? -19.125 -16.641 4.141 1 90.75 119 PHE B O 1
ATOM 2719 N N . THR B 1 120 ? -19.438 -15.219 2.424 1 91.62 120 THR B N 1
ATOM 2720 C CA . THR B 1 120 ? -20.766 -14.859 2.939 1 91.62 120 THR B CA 1
ATOM 2721 C C . THR B 1 120 ? -21.688 -16.078 2.961 1 91.62 120 THR B C 1
ATOM 2723 O O . THR B 1 120 ? -22.219 -16.438 4.012 1 91.62 120 THR B O 1
ATOM 2726 N N . PRO B 1 121 ? -21.797 -16.781 1.919 1 90.56 121 PRO B N 1
ATOM 2727 C CA . PRO B 1 121 ? -22.625 -17.984 1.958 1 90.56 121 PRO B CA 1
ATOM 2728 C C . PRO B 1 121 ? -22.047 -19.078 2.857 1 90.56 121 PRO B C 1
ATOM 2730 O O . PRO B 1 121 ? -22.812 -19.844 3.459 1 90.56 121 PRO B O 1
ATOM 2733 N N . MET B 1 122 ? -20.797 -19.219 2.979 1 89.81 122 MET B N 1
ATOM 2734 C CA . MET B 1 122 ? -20.141 -20.172 3.865 1 89.81 122 MET B CA 1
ATOM 2735 C C . MET B 1 122 ? -20.516 -19.906 5.32 1 89.81 122 MET B C 1
ATOM 2737 O O . MET B 1 122 ? -20.594 -20.844 6.125 1 89.81 122 MET B O 1
ATOM 2741 N N . GLY B 1 123 ? -20.766 -18.672 5.59 1 90.31 123 GLY B N 1
ATOM 2742 C CA . GLY B 1 123 ? -21.156 -18.281 6.941 1 90.31 123 GLY B CA 1
ATOM 2743 C C . GLY B 1 123 ? -22.641 -18.406 7.188 1 90.31 123 GLY B C 1
ATOM 2744 O O . GLY B 1 123 ? -23.125 -18.094 8.273 1 90.31 123 GLY B O 1
ATOM 2745 N N . GLY B 1 124 ? -23.375 -18.719 6.164 1 92.5 124 GLY B N 1
ATOM 2746 C CA . GLY B 1 124 ? -24.797 -18.984 6.309 1 92.5 124 GLY B CA 1
ATOM 2747 C C . GLY B 1 124 ? -25.656 -17.797 5.914 1 92.5 124 GLY B C 1
ATOM 2748 O O . GLY B 1 124 ? -26.875 -17.812 6.141 1 92.5 124 GLY B O 1
ATOM 2749 N N . GLN B 1 125 ? -25.078 -16.797 5.402 1 95.06 125 GLN B N 1
ATOM 2750 C CA . GLN B 1 125 ? -25.828 -15.617 4.973 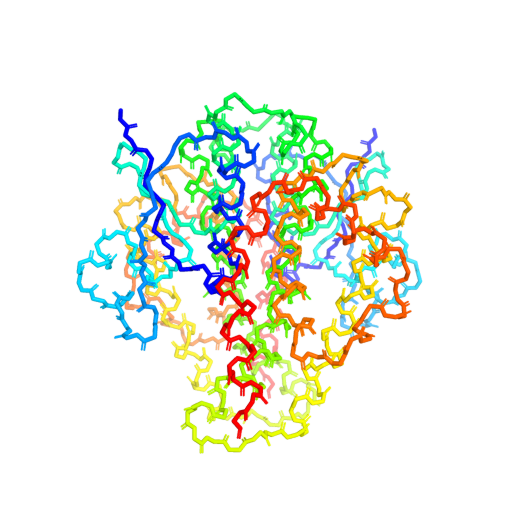1 95.06 125 GLN B CA 1
ATOM 2751 C C . GLN B 1 125 ? -26.062 -15.641 3.467 1 95.06 125 GLN B C 1
ATOM 2753 O O . GLN B 1 125 ? -25.219 -16.109 2.705 1 95.06 125 GLN B O 1
ATOM 2758 N N . PRO B 1 126 ? -27.266 -15.156 3.145 1 94.88 126 PRO B N 1
ATOM 2759 C CA . PRO B 1 126 ? -27.5 -15.086 1.7 1 94.88 126 PRO B CA 1
ATOM 2760 C C . PRO B 1 126 ? -26.625 -14.039 1.01 1 94.88 126 PRO B C 1
ATOM 2762 O O . PRO B 1 126 ? -26.219 -13.055 1.636 1 94.88 126 PRO B O 1
ATOM 2765 N N . ILE B 1 127 ? -26.422 -14.297 -0.3 1 93.25 127 ILE B N 1
ATOM 2766 C CA . ILE B 1 127 ? -25.688 -13.32 -1.101 1 93.25 127 ILE B CA 1
ATOM 2767 C C . ILE B 1 127 ? -26.531 -12.055 -1.273 1 93.25 127 ILE B C 1
ATOM 2769 O O . ILE B 1 127 ? -27.703 -12.125 -1.61 1 93.25 127 ILE B O 1
ATOM 2773 N N . ASP B 1 128 ? -25.938 -10.969 -0.912 1 95.69 128 ASP B N 1
ATOM 2774 C CA . ASP B 1 128 ? -26.516 -9.672 -1.244 1 95.69 128 ASP B CA 1
ATOM 2775 C C . ASP B 1 128 ? -26.25 -9.305 -2.703 1 95.69 128 ASP B C 1
ATOM 2777 O O . ASP B 1 128 ? -25.203 -8.734 -3.023 1 95.69 128 ASP B O 1
ATOM 2781 N N . GLU B 1 129 ? -27.188 -9.578 -3.488 1 94.81 129 GLU B N 1
ATOM 2782 C CA . GLU B 1 129 ? -27.016 -9.484 -4.934 1 94.81 129 GLU B CA 1
ATOM 2783 C C . GLU B 1 129 ? -26.703 -8.047 -5.355 1 94.81 129 GLU B C 1
ATOM 2785 O O . GLU B 1 129 ? -25.938 -7.816 -6.285 1 94.81 129 GLU B O 1
ATOM 2790 N N . ASP B 1 130 ? -27.328 -7.109 -4.711 1 96.44 130 ASP B N 1
ATOM 2791 C CA . ASP B 1 130 ? -27.094 -5.707 -5.043 1 96.44 130 ASP B CA 1
ATOM 2792 C C . ASP B 1 130 ? -25.672 -5.289 -4.695 1 96.44 130 ASP B C 1
ATOM 2794 O O . ASP B 1 130 ? -25 -4.629 -5.492 1 96.44 130 ASP B O 1
ATOM 2798 N N . LYS B 1 131 ? -25.25 -5.699 -3.572 1 95.62 131 LYS B N 1
ATOM 2799 C CA . LYS B 1 131 ? -23.891 -5.395 -3.16 1 95.62 131 LYS B CA 1
ATOM 2800 C C . LYS B 1 131 ? -22.875 -6.082 -4.07 1 95.62 131 LYS B C 1
ATOM 2802 O O . LYS B 1 131 ? -21.859 -5.48 -4.449 1 95.62 131 LYS B O 1
ATOM 2807 N N . LEU B 1 132 ? -23.141 -7.336 -4.355 1 93.88 132 LEU B N 1
ATOM 2808 C CA . LEU B 1 132 ? -22.234 -8.109 -5.191 1 93.88 132 LEU B CA 1
ATOM 2809 C C . LEU B 1 132 ? -22.109 -7.484 -6.582 1 93.88 132 LEU B C 1
ATOM 2811 O O . LEU B 1 132 ? -21.016 -7.441 -7.152 1 93.88 132 LEU B O 1
ATOM 2815 N N . ALA B 1 133 ? -23.203 -6.992 -7.121 1 94.62 133 ALA B N 1
ATOM 2816 C CA . ALA B 1 133 ? -23.188 -6.336 -8.422 1 94.62 133 ALA B CA 1
ATOM 2817 C C . ALA B 1 133 ? -22.281 -5.102 -8.398 1 94.62 133 ALA B C 1
ATOM 2819 O O . ALA B 1 133 ? -21.516 -4.867 -9.336 1 94.62 133 ALA B O 1
ATOM 2820 N N . LYS B 1 134 ? -22.344 -4.352 -7.336 1 96.44 134 LYS B N 1
ATOM 2821 C CA . LYS B 1 134 ? -21.484 -3.176 -7.172 1 96.44 134 LYS B CA 1
ATOM 2822 C C . LYS B 1 134 ? -20.016 -3.57 -7.027 1 96.44 134 LYS B C 1
ATOM 2824 O O . LYS B 1 134 ? -19.141 -2.887 -7.543 1 96.44 134 LYS B O 1
ATOM 2829 N N . ASP B 1 135 ? -19.828 -4.664 -6.305 1 94.94 135 ASP B N 1
ATOM 2830 C CA . ASP B 1 135 ? -18.469 -5.168 -6.125 1 94.94 135 ASP B CA 1
ATOM 2831 C C . ASP B 1 135 ? -17.859 -5.598 -7.461 1 94.94 135 ASP B C 1
ATOM 2833 O O . ASP B 1 135 ? -16.703 -5.297 -7.75 1 94.94 135 ASP B O 1
ATOM 2837 N N . PHE B 1 136 ? -18.641 -6.23 -8.273 1 93.38 136 PHE B N 1
ATOM 2838 C CA . PHE B 1 136 ? -18.188 -6.664 -9.578 1 93.38 136 PHE B CA 1
ATOM 2839 C C . PHE B 1 136 ? -17.891 -5.465 -10.477 1 93.38 136 PHE B C 1
ATOM 2841 O O . PHE B 1 136 ? -16.938 -5.477 -11.25 1 93.38 136 PHE B O 1
ATOM 2848 N N . GLU B 1 137 ? -18.734 -4.492 -10.406 1 95.56 137 GLU B N 1
ATOM 2849 C CA . GLU B 1 137 ? -18.516 -3.279 -11.188 1 95.56 137 GLU B CA 1
ATOM 2850 C C . GLU B 1 137 ? -17.188 -2.611 -10.797 1 95.56 137 GLU B C 1
ATOM 2852 O O . GLU B 1 137 ? -16.438 -2.166 -11.656 1 95.56 137 GLU B O 1
ATOM 2857 N N . ALA B 1 138 ? -16.969 -2.537 -9.516 1 96.69 138 ALA B N 1
ATOM 2858 C CA . ALA B 1 138 ? -15.734 -1.944 -9.023 1 96.69 138 ALA B CA 1
ATOM 2859 C C . ALA B 1 138 ? -14.523 -2.76 -9.469 1 96.69 138 ALA B C 1
ATOM 2861 O O . ALA B 1 138 ? -13.492 -2.195 -9.844 1 96.69 138 ALA B O 1
ATOM 2862 N N . PHE B 1 139 ? -14.641 -4.07 -9.398 1 96.44 139 PHE B N 1
ATOM 2863 C CA . PHE B 1 139 ? -13.57 -4.949 -9.836 1 96.44 139 PHE B CA 1
ATOM 2864 C C . PHE B 1 139 ? -13.312 -4.781 -11.328 1 96.44 139 PHE B C 1
ATOM 2866 O O . PHE B 1 139 ? -12.156 -4.734 -11.766 1 96.44 139 PHE B O 1
ATOM 2873 N N . ASP B 1 140 ? -14.383 -4.668 -12.078 1 95.62 140 ASP B N 1
ATOM 2874 C CA . ASP B 1 140 ? -14.289 -4.477 -13.523 1 95.62 140 ASP B CA 1
ATOM 2875 C C . ASP B 1 140 ? -13.57 -3.172 -13.859 1 95.62 140 ASP B C 1
ATOM 2877 O O . ASP B 1 140 ? -12.711 -3.141 -14.742 1 95.62 140 ASP B O 1
ATOM 2881 N N . LYS B 1 141 ? -13.891 -2.133 -13.18 1 96.75 141 LYS B N 1
ATOM 2882 C CA . LYS B 1 141 ? -13.211 -0.854 -13.367 1 96.75 141 LYS B CA 1
ATOM 2883 C C . LYS B 1 141 ? -11.719 -0.974 -13.07 1 96.75 141 LYS B C 1
ATOM 2885 O O . LYS B 1 141 ? -10.891 -0.366 -13.758 1 96.75 141 LYS B O 1
ATOM 2890 N N . ALA B 1 142 ? -11.383 -1.719 -12.047 1 97.69 142 ALA B N 1
ATOM 2891 C CA . ALA B 1 142 ? -9.984 -1.961 -11.695 1 97.69 142 ALA B CA 1
ATOM 2892 C C . ALA B 1 142 ? -9.25 -2.666 -12.836 1 97.69 142 ALA B C 1
ATOM 2894 O O . ALA B 1 142 ? -8.117 -2.311 -13.172 1 97.69 142 ALA B O 1
ATOM 2895 N N . LEU B 1 143 ? -9.875 -3.641 -13.445 1 97.5 143 LEU B N 1
ATOM 2896 C CA . LEU B 1 143 ? -9.289 -4.344 -14.578 1 97.5 143 LEU B CA 1
ATOM 2897 C C . LEU B 1 143 ? -9.016 -3.385 -15.734 1 97.5 143 LEU B C 1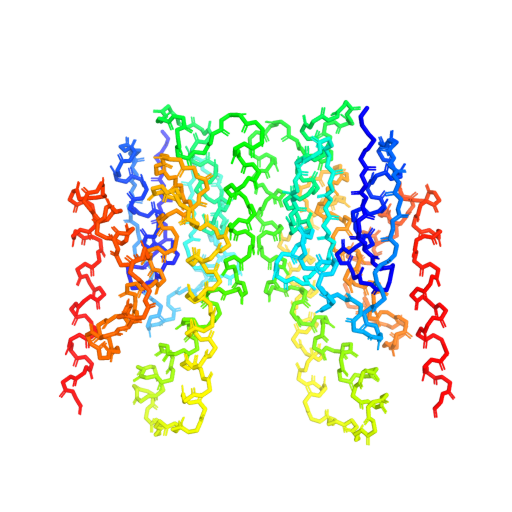
ATOM 2899 O O . LEU B 1 143 ? -7.965 -3.457 -16.375 1 97.5 143 LEU B O 1
ATOM 2903 N N . GLY B 1 144 ? -9.977 -2.549 -15.93 1 97.81 144 GLY B N 1
ATOM 2904 C CA . GLY B 1 144 ? -9.781 -1.535 -16.953 1 97.81 144 GLY B CA 1
ATOM 2905 C C . GLY B 1 144 ? -8.586 -0.635 -16.688 1 97.81 144 GLY B C 1
ATOM 2906 O O . GLY B 1 144 ? -7.816 -0.328 -17.594 1 97.81 144 GLY B O 1
ATOM 2907 N N . THR B 1 145 ? -8.445 -0.209 -15.469 1 97.81 145 THR B N 1
ATOM 2908 C CA . THR B 1 145 ? -7.32 0.627 -15.07 1 97.81 145 THR B CA 1
ATOM 2909 C C . THR B 1 145 ? -6 -0.105 -15.289 1 97.81 145 THR B C 1
ATOM 2911 O O . THR B 1 145 ? -5.039 0.476 -15.797 1 97.81 145 THR B O 1
ATOM 2914 N N . ILE B 1 146 ? -5.961 -1.344 -14.953 1 98.44 146 ILE B N 1
ATOM 2915 C CA . ILE B 1 146 ? -4.742 -2.127 -15.117 1 98.44 146 ILE B CA 1
ATOM 2916 C C . ILE B 1 146 ? -4.375 -2.201 -16.594 1 98.44 146 ILE B C 1
ATOM 2918 O O . ILE B 1 146 ? -3.227 -1.963 -16.969 1 98.44 146 ILE B O 1
ATOM 2922 N N . GLU B 1 147 ? -5.336 -2.539 -17.422 1 98.31 147 GLU B N 1
ATOM 2923 C CA . GLU B 1 147 ? -5.055 -2.691 -18.844 1 98.31 147 GLU B CA 1
ATOM 2924 C C . GLU B 1 147 ? -4.594 -1.373 -19.469 1 98.31 147 GLU B C 1
ATOM 2926 O O . GLU B 1 147 ? -3.6 -1.337 -20.188 1 98.31 147 GLU B O 1
ATOM 2931 N N . LYS B 1 148 ? -5.227 -0.311 -19.078 1 96.94 148 LYS B N 1
ATOM 2932 C CA . LYS B 1 148 ? -5.012 0.961 -19.766 1 96.94 148 LYS B CA 1
ATOM 2933 C C . LYS B 1 148 ? -3.807 1.698 -19.188 1 96.94 148 LYS B C 1
ATOM 2935 O O . LYS B 1 148 ? -3.027 2.299 -19.938 1 96.94 148 LYS B O 1
ATOM 2940 N N . VAL B 1 149 ? -3.652 1.629 -17.906 1 97.12 149 VAL B N 1
ATOM 2941 C CA . VAL B 1 149 ? -2.697 2.52 -17.25 1 97.12 149 VAL B CA 1
ATOM 2942 C C . VAL B 1 149 ? -1.401 1.765 -16.969 1 97.12 149 VAL B C 1
ATOM 2944 O O . VAL B 1 149 ? -0.313 2.236 -17.312 1 97.12 149 VAL B O 1
ATOM 2947 N N . PHE B 1 150 ? -1.467 0.618 -16.422 1 97.94 150 PHE B N 1
ATOM 2948 C CA . PHE B 1 150 ? -0.269 -0.05 -15.922 1 97.94 150 PHE B CA 1
ATOM 2949 C C . PHE B 1 150 ? 0.331 -0.952 -16.984 1 97.94 150 PHE B C 1
ATOM 2951 O O . PHE B 1 150 ? 1.549 -1.128 -17.047 1 97.94 150 PHE B O 1
ATOM 2958 N N . LEU B 1 151 ? -0.483 -1.573 -17.812 1 97.81 151 LEU B N 1
ATOM 2959 C CA . LEU B 1 151 ? -0.004 -2.453 -18.875 1 97.81 151 LEU B CA 1
ATOM 2960 C C . LEU B 1 151 ? 0.261 -1.67 -20.156 1 97.81 151 LEU B C 1
ATOM 2962 O O . LEU B 1 151 ? 1.396 -1.615 -20.641 1 97.81 151 LEU B O 1
ATOM 2966 N N . GLY B 1 152 ? -0.806 -0.965 -20.609 1 96.12 152 GLY B N 1
ATOM 2967 C CA . GLY B 1 152 ? -0.65 -0.304 -21.891 1 96.12 152 GLY B CA 1
ATOM 2968 C C . GLY B 1 152 ? -0.213 -1.245 -23 1 96.12 152 GLY B C 1
ATOM 2969 O O . GLY B 1 152 ? -0.858 -2.268 -23.25 1 96.12 152 GLY B O 1
ATOM 2970 N N . ASP B 1 153 ? 0.957 -0.927 -23.562 1 95.25 153 ASP B N 1
ATOM 2971 C CA . ASP B 1 153 ? 1.447 -1.762 -24.656 1 95.25 153 ASP B CA 1
ATOM 2972 C C . ASP B 1 153 ? 2.629 -2.619 -24.203 1 95.25 153 ASP B C 1
ATOM 2974 O O . ASP B 1 153 ? 3.285 -3.26 -25.016 1 95.25 153 ASP B O 1
ATOM 2978 N N . LYS B 1 154 ? 2.885 -2.639 -22.984 1 96.94 154 LYS B N 1
ATOM 2979 C CA . LYS B 1 154 ? 3.996 -3.41 -22.422 1 96.94 154 LYS B CA 1
ATOM 2980 C C . LYS B 1 154 ? 3.621 -4.879 -22.266 1 96.94 154 LYS B C 1
ATOM 2982 O O . LYS B 1 154 ? 2.438 -5.223 -22.219 1 96.94 154 LYS B O 1
ATOM 2987 N N . GLN B 1 155 ? 4.574 -5.711 -22.094 1 97.75 155 GLN B N 1
ATOM 2988 C CA . GLN B 1 155 ? 4.348 -7.145 -21.938 1 97.75 155 GLN B CA 1
ATOM 2989 C C . GLN B 1 155 ? 3.934 -7.48 -20.516 1 97.75 155 GLN B C 1
ATOM 2991 O O . GLN B 1 155 ? 3.191 -8.438 -20.281 1 97.75 155 GLN B O 1
ATOM 2996 N N . PHE B 1 156 ? 4.438 -6.633 -19.609 1 98.56 156 PHE B N 1
ATOM 2997 C CA . PHE B 1 156 ? 4.133 -6.82 -18.203 1 98.56 156 PHE B CA 1
ATOM 2998 C C . PHE B 1 156 ? 3.814 -5.484 -17.531 1 98.56 156 PHE B C 1
ATOM 3000 O O . PHE B 1 156 ? 3.842 -4.438 -18.188 1 98.56 156 PHE B O 1
ATOM 3007 N N . LEU B 1 157 ? 3.221 -5.312 -16.328 1 96.06 157 LEU B N 1
ATOM 3008 C CA . LEU B 1 157 ? 2.629 -4.152 -15.672 1 96.06 157 LEU B CA 1
ATOM 3009 C C . LEU B 1 157 ? 3.645 -3.021 -15.547 1 96.06 157 LEU B C 1
ATOM 3011 O O . LEU B 1 157 ? 3.285 -1.844 -15.625 1 96.06 157 LEU B O 1
ATOM 3015 N N . ALA B 1 158 ? 4.805 -3.061 -15.375 1 85.44 158 ALA B N 1
ATOM 3016 C CA . ALA B 1 158 ? 5.742 -1.96 -15.172 1 85.44 158 ALA B CA 1
ATOM 3017 C C . ALA B 1 158 ? 6.785 -1.923 -16.281 1 85.44 158 ALA B C 1
ATOM 3019 O O . ALA B 1 158 ? 7.316 -0.859 -16.609 1 85.44 158 ALA B O 1
ATOM 3020 N N . SER B 1 159 ? 7.062 -2.934 -16.891 1 89.62 159 SER B N 1
ATOM 3021 C CA . SER B 1 159 ? 8.102 -3.033 -17.906 1 89.62 159 SER B CA 1
ATOM 3022 C C . SER B 1 159 ? 7.832 -4.188 -18.859 1 89.62 159 SER B C 1
ATOM 3024 O O . SER B 1 159 ? 6.738 -4.758 -18.859 1 89.62 159 SER B O 1
ATOM 3026 N N . ASP B 1 160 ? 8.836 -4.359 -19.688 1 94.75 160 ASP B N 1
ATOM 3027 C CA . ASP B 1 160 ? 8.711 -5.473 -20.625 1 94.75 160 ASP B CA 1
ATOM 3028 C C . ASP B 1 160 ? 9.164 -6.781 -19.984 1 94.75 160 ASP B C 1
ATOM 3030 O O . ASP B 1 160 ? 9.039 -7.848 -20.594 1 94.75 160 ASP B O 1
ATOM 3034 N N . LYS B 1 161 ? 9.602 -6.711 -18.828 1 97.25 161 LYS B N 1
ATOM 3035 C CA . LYS B 1 161 ? 9.984 -7.914 -18.094 1 97.25 161 LYS B CA 1
ATOM 3036 C C . LYS B 1 161 ? 9.117 -8.109 -16.859 1 97.25 161 LYS B C 1
ATOM 3038 O O . LYS B 1 161 ? 8.711 -7.145 -16.203 1 97.25 161 LYS B O 1
ATOM 3043 N N . ILE B 1 162 ? 8.891 -9.383 -16.547 1 98.62 162 ILE B N 1
ATOM 3044 C CA . ILE B 1 162 ? 8.055 -9.758 -15.406 1 98.62 162 ILE B CA 1
ATOM 3045 C C . ILE B 1 162 ? 8.703 -9.258 -14.117 1 98.62 162 ILE B C 1
ATOM 3047 O O . ILE B 1 162 ? 9.93 -9.227 -13.992 1 98.62 162 ILE B O 1
ATOM 3051 N N . SER B 1 163 ? 7.91 -8.82 -13.164 1 98.81 163 SER B N 1
ATOM 3052 C CA . SER B 1 163 ? 8.367 -8.367 -11.852 1 98.81 163 SER B CA 1
ATOM 3053 C C . SER B 1 163 ? 7.434 -8.859 -10.742 1 98.81 163 SER B C 1
ATOM 3055 O O . SER B 1 163 ? 6.453 -9.555 -11.016 1 98.81 163 SER B O 1
ATOM 3057 N N . ILE B 1 164 ? 7.688 -8.477 -9.516 1 98.88 164 ILE B N 1
ATOM 3058 C CA . ILE B 1 164 ? 6.859 -8.836 -8.367 1 98.88 164 ILE B CA 1
ATOM 3059 C C . ILE B 1 164 ? 5.477 -8.203 -8.508 1 98.88 164 ILE B C 1
ATOM 3061 O O . ILE B 1 164 ? 4.5 -8.695 -7.945 1 98.88 164 ILE B O 1
ATOM 3065 N N . ALA B 1 165 ? 5.34 -7.105 -9.258 1 98.88 165 ALA B N 1
ATOM 3066 C CA . ALA B 1 165 ? 4.031 -6.504 -9.516 1 98.88 165 ALA B CA 1
ATOM 3067 C C . ALA B 1 165 ? 3.115 -7.48 -10.242 1 98.88 165 ALA B C 1
ATOM 3069 O O . ALA B 1 165 ? 1.924 -7.57 -9.938 1 98.88 165 ALA B O 1
ATOM 3070 N N . ASP B 1 166 ? 3.643 -8.227 -11.172 1 98.94 166 ASP B N 1
ATOM 3071 C CA . ASP B 1 166 ? 2.861 -9.172 -11.961 1 98.94 166 ASP B CA 1
ATOM 3072 C C . ASP B 1 166 ? 2.371 -10.328 -11.102 1 98.94 166 ASP B C 1
ATOM 3074 O O . ASP B 1 166 ? 1.247 -10.812 -11.273 1 98.94 166 ASP B O 1
ATOM 3078 N N . ILE B 1 167 ? 3.217 -10.773 -10.203 1 98.88 167 ILE B N 1
ATOM 3079 C CA . ILE B 1 167 ? 2.846 -11.867 -9.32 1 98.88 167 ILE B CA 1
ATOM 3080 C C . ILE B 1 167 ? 1.673 -11.445 -8.438 1 98.88 167 ILE B C 1
ATOM 3082 O O . ILE B 1 167 ? 0.697 -12.18 -8.289 1 98.88 167 ILE B O 1
ATOM 3086 N N . CYS B 1 168 ? 1.759 -10.25 -7.871 1 98.81 168 CYS B N 1
ATOM 3087 C CA . CYS B 1 168 ? 0.705 -9.742 -7 1 98.81 168 CYS B CA 1
ATOM 3088 C C . CYS B 1 168 ? -0.606 -9.594 -7.762 1 98.81 168 CYS B C 1
ATOM 3090 O O . CYS B 1 168 ? -1.663 -9.992 -7.273 1 98.81 168 CYS B O 1
ATOM 3092 N N . CYS B 1 169 ? -0.528 -9.023 -8.914 1 98.75 169 CYS B N 1
ATOM 3093 C CA . CYS B 1 169 ? -1.713 -8.805 -9.742 1 98.75 169 CYS B CA 1
ATOM 3094 C C . CYS B 1 169 ? -2.371 -10.133 -10.102 1 98.75 169 CYS B C 1
ATOM 3096 O O . CYS B 1 169 ? -3.584 -10.289 -9.945 1 98.75 169 CYS B O 1
ATOM 3098 N N . LEU B 1 170 ? -1.588 -11.07 -10.555 1 98.5 170 LEU B N 1
ATOM 3099 C CA . LEU B 1 170 ? -2.104 -12.367 -10.969 1 98.5 170 LEU B CA 1
ATOM 3100 C C . LEU B 1 170 ? -2.799 -13.07 -9.805 1 98.5 170 LEU B C 1
ATOM 3102 O O . LEU B 1 170 ? -3.852 -13.688 -9.992 1 98.5 170 LEU B O 1
ATOM 3106 N N . SER B 1 171 ? -2.203 -12.992 -8.641 1 98.38 171 SER B N 1
ATOM 3107 C CA . SER B 1 171 ? -2.76 -13.664 -7.469 1 98.38 171 SER B CA 1
ATOM 3108 C C . SER B 1 171 ? -4.16 -13.148 -7.156 1 98.38 171 SER B C 1
ATOM 3110 O O . SER B 1 171 ? -5.031 -13.922 -6.746 1 98.38 171 SER B O 1
ATOM 3112 N N . GLU B 1 172 ? -4.398 -11.883 -7.379 1 97.25 172 GLU B N 1
ATOM 3113 C CA . GLU B 1 172 ? -5.707 -11.297 -7.109 1 97.25 172 GLU B CA 1
ATOM 3114 C C . GLU B 1 172 ? -6.715 -11.688 -8.188 1 97.25 172 GLU B C 1
ATOM 3116 O O . GLU B 1 172 ? -7.832 -12.109 -7.875 1 97.25 172 GLU B O 1
ATOM 3121 N N . ILE B 1 173 ? -6.289 -11.562 -9.422 1 96.44 173 ILE B N 1
ATOM 3122 C CA . ILE B 1 173 ? -7.188 -11.805 -10.547 1 96.44 173 ILE B CA 1
ATOM 3123 C C . ILE B 1 173 ? -7.598 -13.273 -10.57 1 96.44 173 ILE B C 1
ATOM 3125 O O . ILE B 1 173 ? -8.773 -13.594 -10.781 1 96.44 173 ILE B O 1
ATOM 3129 N N . MET B 1 174 ? -6.723 -14.172 -10.211 1 95.31 174 MET B N 1
ATOM 3130 C CA . MET B 1 174 ? -6.969 -15.602 -10.328 1 95.31 174 MET B CA 1
ATOM 3131 C C . MET B 1 174 ? -7.848 -16.094 -9.18 1 95.31 174 MET B C 1
ATOM 3133 O O . MET B 1 174 ? -8.383 -17.203 -9.234 1 95.31 174 MET B O 1
ATOM 3137 N N . GLN B 1 175 ? -7.984 -15.297 -8.172 1 94.06 175 GLN B N 1
ATOM 3138 C CA . GLN B 1 175 ? -8.922 -15.656 -7.113 1 94.06 175 GLN B CA 1
ATOM 3139 C C . GLN B 1 175 ? -10.367 -15.516 -7.582 1 94.06 175 GLN B C 1
ATOM 3141 O O . GLN B 1 175 ? -11.258 -16.203 -7.082 1 94.06 175 GLN B O 1
ATOM 3146 N N . ILE B 1 176 ? -10.602 -14.656 -8.555 1 92.44 176 ILE B N 1
ATOM 3147 C CA . ILE B 1 176 ? -11.961 -14.297 -8.945 1 92.44 176 ILE B CA 1
ATOM 3148 C C . ILE B 1 176 ? -12.375 -15.102 -10.172 1 92.44 176 ILE B C 1
ATOM 3150 O O . ILE B 1 176 ? -13.555 -15.43 -10.344 1 92.44 176 ILE B O 1
ATOM 3154 N N . ILE B 1 177 ? -11.477 -15.539 -11 1 83.75 177 ILE B N 1
ATOM 3155 C CA . ILE B 1 177 ? -11.758 -16.156 -12.289 1 83.75 177 ILE B CA 1
ATOM 3156 C C . ILE B 1 177 ? -12.516 -17.469 -12.086 1 83.75 177 ILE B C 1
ATOM 3158 O O . ILE B 1 177 ? -13.531 -17.719 -12.75 1 83.75 177 ILE B O 1
ATOM 3162 N N . PRO B 1 178 ? -12.148 -18.234 -11.039 1 77.12 178 PRO B N 1
ATOM 3163 C CA . PRO B 1 178 ? -12.867 -19.5 -10.891 1 77.12 178 PRO B CA 1
ATOM 3164 C C . PRO B 1 178 ? -14.312 -19.297 -10.422 1 77.12 178 PRO B C 1
ATOM 3166 O O . PRO B 1 178 ? -15.133 -20.219 -10.555 1 77.12 178 PRO B O 1
ATOM 3169 N N . ILE B 1 179 ? -14.531 -18.172 -9.828 1 76.38 179 ILE B N 1
ATOM 3170 C CA . ILE B 1 179 ? -15.867 -17.969 -9.273 1 76.38 179 ILE B CA 1
ATOM 3171 C C . ILE B 1 179 ? -16.75 -17.25 -10.297 1 76.38 179 ILE B C 1
ATOM 3173 O O . ILE B 1 179 ? -17.969 -17.391 -10.273 1 76.38 179 ILE B O 1
ATOM 3177 N N . GLN B 1 180 ? -16.062 -16.234 -10.891 1 66 180 GLN B N 1
ATOM 3178 C CA . GLN B 1 180 ? -16.766 -15.508 -11.93 1 66 180 GLN B CA 1
ATOM 3179 C C . GLN B 1 180 ? -16.828 -16.312 -13.227 1 66 180 GLN B C 1
ATOM 3181 O O . GLN B 1 180 ? -15.977 -17.172 -13.469 1 66 180 GLN B O 1
ATOM 3186 N N . ARG B 1 181 ? -17.859 -16.031 -13.953 1 61.56 181 ARG B N 1
ATOM 3187 C CA . ARG B 1 181 ? -18.047 -16.672 -15.242 1 61.56 181 ARG B CA 1
ATOM 3188 C C . ARG B 1 181 ? -16.812 -16.547 -16.125 1 61.56 181 ARG B C 1
ATOM 3190 O O . ARG B 1 181 ? -15.961 -15.695 -15.875 1 61.56 181 ARG B O 1
ATOM 3197 N N . THR B 1 182 ? -16.25 -17.484 -16.75 1 65.19 182 THR B N 1
ATOM 3198 C CA . THR B 1 182 ? -15.125 -17.734 -17.641 1 65.19 182 THR B CA 1
ATOM 3199 C C . THR B 1 182 ? -14.859 -16.516 -18.516 1 65.19 182 THR B C 1
ATOM 3201 O O . THR B 1 182 ? -13.836 -16.453 -19.203 1 65.19 182 THR B O 1
ATOM 3204 N N . ASP B 1 183 ? -15.609 -15.328 -18.172 1 82 183 ASP B N 1
ATOM 3205 C CA . ASP B 1 183 ? -15.484 -14.242 -19.125 1 82 183 ASP B CA 1
ATOM 3206 C C . ASP B 1 183 ? -14.977 -12.969 -18.453 1 82 183 ASP B C 1
ATOM 3208 O O . ASP B 1 183 ? -15.219 -11.867 -18.953 1 82 183 ASP B O 1
ATOM 3212 N N . LEU B 1 184 ? -14.305 -13.133 -17.312 1 87.75 184 LEU B N 1
ATOM 3213 C CA . LEU B 1 184 ? -13.859 -12 -16.516 1 87.75 184 LEU B CA 1
ATOM 3214 C C . LEU B 1 184 ? -13.008 -11.047 -17.344 1 87.75 184 LEU B C 1
ATOM 3216 O O . LEU B 1 184 ? -13.125 -9.828 -17.219 1 87.75 184 LEU B O 1
ATOM 3220 N N . LEU B 1 185 ? -12.188 -11.555 -18.219 1 94.19 185 LEU B N 1
ATOM 3221 C CA . LEU B 1 185 ? -11.211 -10.734 -18.938 1 94.19 185 LEU B CA 1
ATOM 3222 C C . LEU B 1 185 ? -11.609 -10.555 -20.391 1 94.19 185 LEU B C 1
ATOM 3224 O O . LEU B 1 185 ? -10.805 -10.086 -21.203 1 94.19 185 LEU B O 1
ATOM 3228 N N . ALA B 1 186 ? -12.812 -10.883 -20.781 1 92.31 186 ALA B N 1
ATOM 3229 C CA . ALA B 1 186 ? -13.273 -10.852 -22.172 1 92.31 186 ALA B CA 1
ATOM 3230 C C . ALA B 1 186 ? -13.156 -9.445 -22.75 1 92.31 186 ALA B C 1
ATOM 3232 O O . ALA B 1 186 ? -12.852 -9.289 -23.938 1 92.31 186 ALA B O 1
ATOM 3233 N N . LYS B 1 187 ? -13.367 -8.422 -21.984 1 94.56 187 LYS B N 1
ATOM 3234 C CA . LYS B 1 187 ? -13.344 -7.031 -22.422 1 94.56 187 LYS B CA 1
ATOM 3235 C C . LYS B 1 187 ? -11.93 -6.465 -22.406 1 94.56 187 LYS B C 1
ATOM 3237 O O . LYS B 1 187 ? -11.695 -5.34 -22.859 1 94.56 187 LYS B O 1
ATOM 3242 N N . TYR B 1 188 ? -11.008 -7.238 -21.922 1 97.44 188 TYR B N 1
ATOM 3243 C CA . TYR B 1 188 ? -9.648 -6.75 -21.703 1 97.44 188 TYR B CA 1
ATOM 3244 C C . TYR B 1 188 ? -8.625 -7.68 -22.344 1 97.44 188 TYR B C 1
ATOM 3246 O O . TYR B 1 188 ? -7.91 -8.398 -21.656 1 97.44 188 TYR B O 1
ATOM 3254 N N . PRO B 1 189 ? -8.43 -7.562 -23.672 1 97.44 189 PRO B N 1
ATOM 3255 C CA . PRO B 1 189 ? -7.598 -8.523 -24.406 1 97.44 189 PRO B CA 1
ATOM 3256 C C . PRO B 1 189 ? -6.121 -8.43 -24.016 1 97.44 189 PRO B C 1
ATOM 3258 O O . PRO B 1 189 ? -5.418 -9.445 -24 1 97.44 189 PRO B O 1
ATOM 3261 N N . LYS B 1 190 ? -5.625 -7.207 -23.812 1 97.94 190 LYS B N 1
ATOM 3262 C CA . LYS B 1 190 ? -4.227 -7.078 -23.422 1 97.94 190 LYS B CA 1
ATOM 3263 C C . LYS B 1 190 ? -3.973 -7.723 -22.062 1 97.94 190 LYS B C 1
ATOM 3265 O O . LYS B 1 190 ? -2.939 -8.367 -21.859 1 97.94 190 LYS B O 1
ATOM 3270 N N . LEU B 1 191 ? -4.934 -7.555 -21.188 1 97.75 191 LEU B N 1
ATOM 3271 C CA . LEU B 1 191 ? -4.824 -8.148 -19.859 1 97.75 191 LEU B CA 1
ATOM 3272 C C . LEU B 1 191 ? -4.938 -9.672 -19.938 1 97.75 191 LEU B C 1
ATOM 3274 O O . LEU B 1 191 ? -4.242 -10.383 -19.203 1 97.75 191 LEU B O 1
ATOM 3278 N N . ALA B 1 192 ? -5.848 -10.164 -20.75 1 97.06 192 ALA B N 1
ATOM 3279 C CA . ALA B 1 192 ? -5.965 -11.602 -20.969 1 97.06 192 ALA B CA 1
ATOM 3280 C C . ALA B 1 192 ? -4.652 -12.188 -21.469 1 97.06 192 ALA B C 1
ATOM 3282 O O . ALA B 1 192 ? -4.207 -13.234 -21 1 97.06 192 ALA B O 1
ATOM 3283 N N . ALA B 1 193 ? -4.047 -11.523 -22.391 1 98 193 ALA B N 1
ATOM 3284 C CA . ALA B 1 193 ? -2.766 -11.977 -22.938 1 98 193 ALA B CA 1
ATOM 3285 C C . ALA B 1 193 ? -1.675 -11.914 -21.859 1 98 193 ALA B C 1
ATOM 3287 O O . ALA B 1 193 ? -0.839 -12.82 -21.766 1 98 193 ALA B O 1
ATOM 3288 N N . TRP B 1 194 ? -1.675 -10.844 -21.094 1 98.56 194 TRP B N 1
ATOM 3289 C CA . TRP B 1 194 ? -0.752 -10.688 -19.984 1 98.56 194 TRP B CA 1
ATOM 3290 C C . TRP B 1 194 ? -0.873 -11.859 -19 1 98.56 194 TRP B C 1
ATOM 3292 O O . TRP B 1 194 ? 0.136 -12.406 -18.562 1 98.56 194 TRP B O 1
ATOM 3302 N N . LYS B 1 195 ? -2.111 -12.203 -18.656 1 97.88 195 LYS B N 1
ATOM 3303 C CA . LYS B 1 195 ? -2.355 -13.312 -17.75 1 97.88 195 LYS B CA 1
ATOM 3304 C C . LYS B 1 195 ? -1.695 -14.594 -18.25 1 97.88 195 LYS B C 1
ATOM 3306 O O . LYS B 1 195 ? -0.996 -15.273 -17.484 1 97.88 195 LYS B O 1
ATOM 3311 N N . GLU B 1 196 ? -1.854 -14.867 -19.469 1 97.94 196 GLU B N 1
ATOM 3312 C CA . GLU B 1 196 ? -1.283 -16.078 -20.047 1 97.94 196 GLU B CA 1
ATOM 3313 C C . GLU B 1 196 ? 0.242 -16.031 -20.047 1 97.94 196 GLU B C 1
ATOM 3315 O O . GLU B 1 196 ? 0.897 -17.016 -19.703 1 97.94 196 GLU B O 1
ATOM 3320 N N . ARG B 1 197 ? 0.796 -14.898 -20.422 1 98.38 197 ARG B N 1
ATOM 3321 C CA . ARG B 1 197 ? 2.244 -14.727 -20.406 1 98.38 197 ARG B CA 1
ATOM 3322 C C . ARG B 1 197 ? 2.805 -14.883 -19 1 98.38 197 ARG B C 1
ATOM 3324 O O . ARG B 1 197 ? 3.838 -15.531 -18.812 1 98.38 197 ARG B O 1
ATOM 3331 N N . THR B 1 198 ? 2.123 -14.312 -18.062 1 98.75 198 THR B N 1
ATOM 3332 C CA . THR B 1 198 ? 2.57 -14.344 -16.672 1 98.75 198 THR B CA 1
ATOM 3333 C C . THR B 1 198 ? 2.516 -15.766 -16.109 1 98.75 198 THR B C 1
ATOM 3335 O O . THR B 1 198 ? 3.477 -16.234 -15.508 1 98.75 198 THR B O 1
ATOM 3338 N N . ILE B 1 199 ? 1.416 -16.438 -16.391 1 98.69 199 ILE B N 1
ATOM 3339 C CA . ILE B 1 199 ? 1.268 -17.812 -15.93 1 98.69 199 ILE B CA 1
ATOM 3340 C C . ILE B 1 199 ? 2.379 -18.672 -16.516 1 98.69 199 ILE B C 1
ATOM 3342 O O . ILE B 1 199 ? 3.012 -19.453 -15.805 1 98.69 199 ILE B O 1
ATOM 3346 N N . LYS B 1 200 ? 2.621 -18.5 -17.766 1 98.62 200 LYS B N 1
ATOM 3347 C CA . LYS B 1 200 ? 3.656 -19.266 -18.438 1 98.62 200 LYS B CA 1
ATOM 3348 C C . LYS B 1 200 ? 5.016 -19.078 -17.766 1 98.62 200 LYS B C 1
ATOM 3350 O O . LYS B 1 200 ? 5.758 -20.031 -17.578 1 98.62 200 LYS B O 1
ATOM 3355 N N . GLN B 1 201 ? 5.293 -17.906 -17.375 1 98.19 201 GLN B N 1
ATOM 3356 C CA . GLN B 1 201 ? 6.586 -17.594 -16.781 1 98.19 201 GLN B CA 1
ATOM 3357 C C . GLN B 1 201 ? 6.676 -18.094 -15.344 1 98.19 201 GLN B C 1
ATOM 3359 O O . GLN B 1 201 ? 7.77 -18.344 -14.836 1 98.19 201 GLN B O 1
ATOM 3364 N N . LEU B 1 202 ? 5.551 -18.312 -14.711 1 98.81 202 LEU B N 1
ATOM 3365 C CA . LEU B 1 202 ? 5.559 -18.656 -13.289 1 98.81 202 LEU B CA 1
ATOM 3366 C C . LEU B 1 202 ? 5.414 -20.156 -13.102 1 98.81 202 LEU B C 1
ATOM 3368 O O . LEU B 1 202 ? 5.559 -20.656 -11.984 1 98.81 202 LEU B O 1
ATOM 3372 N N . LYS B 1 203 ? 5.129 -20.859 -14.156 1 98.62 203 LYS B N 1
ATOM 3373 C CA . LYS B 1 203 ? 5.055 -22.328 -14.078 1 98.62 203 LYS B CA 1
ATOM 3374 C C . LYS B 1 203 ? 6.441 -22.938 -13.875 1 98.62 203 LYS B C 1
ATOM 3376 O O . LYS B 1 203 ? 7.426 -22.438 -14.43 1 98.62 203 LYS B O 1
ATOM 3381 N N . PRO B 1 204 ? 6.477 -23.969 -12.977 1 98.62 204 PRO B N 1
ATOM 3382 C CA . PRO B 1 204 ? 5.402 -24.781 -12.414 1 98.62 204 PRO B CA 1
ATOM 3383 C C . PRO B 1 204 ? 4.922 -24.281 -11.055 1 98.62 204 PRO B C 1
ATOM 3385 O O . PRO B 1 204 ? 3.971 -24.828 -10.484 1 98.62 204 PRO B O 1
ATOM 3388 N N . ALA B 1 205 ? 5.574 -23.234 -10.523 1 98.81 205 ALA B N 1
ATOM 3389 C CA . ALA B 1 205 ? 5.203 -22.719 -9.211 1 98.81 205 ALA B CA 1
ATOM 3390 C C . ALA B 1 205 ? 3.738 -22.297 -9.18 1 98.81 205 ALA B C 1
ATOM 3392 O O . ALA B 1 205 ? 3.033 -22.547 -8.195 1 98.81 205 ALA B O 1
ATOM 3393 N N . TYR B 1 206 ? 3.33 -21.688 -10.234 1 98.69 206 TYR B N 1
ATOM 3394 C CA . TYR B 1 206 ? 1.94 -21.25 -10.344 1 98.69 206 TYR B CA 1
ATOM 3395 C C . TYR B 1 206 ? 0.993 -22.438 -10.156 1 98.69 206 TYR B C 1
ATOM 3397 O O . TYR B 1 206 ? 0.066 -22.375 -9.352 1 98.69 206 TYR B O 1
ATOM 3405 N N . ASP B 1 207 ? 1.184 -23.484 -10.875 1 98.5 207 ASP B N 1
ATOM 3406 C CA . ASP B 1 207 ? 0.311 -24.656 -10.812 1 98.5 207 ASP B CA 1
ATOM 3407 C C . ASP B 1 207 ? 0.268 -25.234 -9.398 1 98.5 207 ASP B C 1
ATOM 3409 O O . ASP B 1 207 ? -0.804 -25.578 -8.898 1 98.5 207 ASP B O 1
ATOM 3413 N N . GLU B 1 208 ? 1.414 -25.328 -8.859 1 98.62 208 GLU B N 1
ATOM 3414 C CA . GLU B 1 208 ? 1.536 -25.922 -7.535 1 98.62 208 GLU B CA 1
ATOM 3415 C C . GLU B 1 208 ? 0.832 -25.078 -6.48 1 98.62 208 GLU B C 1
ATOM 3417 O O . GLU B 1 208 ? 0.022 -25.578 -5.703 1 98.62 208 GLU B O 1
ATOM 3422 N N . VAL B 1 209 ? 1.046 -23.797 -6.461 1 98.75 209 VAL B N 1
ATOM 3423 C CA . VAL B 1 209 ? 0.643 -22.906 -5.367 1 98.75 209 VAL B CA 1
ATOM 3424 C C . VAL B 1 209 ? -0.844 -22.578 -5.488 1 98.75 209 VAL B C 1
ATOM 3426 O O . VAL B 1 209 ? -1.546 -22.469 -4.48 1 98.75 209 VAL B O 1
ATOM 3429 N N . PHE B 1 210 ? -1.361 -22.5 -6.668 1 98.19 210 PHE B N 1
ATOM 3430 C CA . PHE B 1 210 ? -2.74 -22.062 -6.875 1 98.19 210 PHE B CA 1
ATOM 3431 C C . PHE B 1 210 ? -3.693 -23.25 -6.816 1 98.19 210 PHE B C 1
ATOM 3433 O O . PHE B 1 210 ? -4.914 -23.078 -6.805 1 98.19 210 PHE B O 1
ATOM 3440 N N . LYS B 1 211 ? -3.121 -24.453 -6.766 1 97.62 211 LYS B N 1
ATOM 3441 C CA . LYS B 1 211 ? -3.941 -25.672 -6.766 1 97.62 211 LYS B CA 1
ATOM 3442 C C . LYS B 1 211 ? -4.949 -25.641 -5.617 1 97.62 211 LYS B C 1
ATOM 3444 O O . LYS B 1 211 ? -6.121 -25.969 -5.809 1 97.62 211 LYS B O 1
ATOM 3449 N N . LEU B 1 212 ? -4.523 -25.266 -4.469 1 96.31 212 LEU B N 1
ATOM 3450 C CA . LEU B 1 212 ? -5.398 -25.266 -3.301 1 96.31 212 LEU B CA 1
ATOM 3451 C C . LEU B 1 212 ? -6.559 -24.281 -3.502 1 96.31 212 LEU B C 1
ATOM 3453 O O . LEU B 1 212 ? -7.691 -24.578 -3.111 1 96.31 212 LEU B O 1
ATOM 3457 N N . LEU B 1 213 ? -6.297 -23.156 -4.055 1 95.44 213 LEU B N 1
ATOM 3458 C CA . LEU B 1 213 ? -7.34 -22.172 -4.328 1 95.44 213 LEU B CA 1
ATOM 3459 C C . LEU B 1 213 ? -8.398 -22.734 -5.266 1 95.44 213 LEU B C 1
ATOM 3461 O O . LEU B 1 213 ? -9.594 -22.625 -5.008 1 95.44 213 LEU B O 1
ATOM 3465 N N . PHE B 1 214 ? -7.914 -23.359 -6.359 1 94.12 214 PHE B N 1
ATOM 3466 C CA . PHE B 1 214 ? -8.82 -23.875 -7.371 1 94.12 214 PHE B CA 1
ATOM 3467 C C . PHE B 1 214 ? -9.641 -25.031 -6.816 1 94.12 214 PHE B C 1
ATOM 3469 O O . PHE B 1 214 ? -10.844 -25.141 -7.078 1 94.12 214 PHE B O 1
ATOM 3476 N N . ASP B 1 215 ? -8.977 -25.891 -5.992 1 94.56 215 ASP B N 1
ATOM 3477 C CA . ASP B 1 215 ? -9.703 -26.969 -5.34 1 94.56 215 ASP B CA 1
ATOM 3478 C C . ASP B 1 215 ? -10.758 -26.422 -4.383 1 94.56 215 ASP B C 1
ATOM 3480 O O . ASP B 1 215 ? -11.891 -26.922 -4.355 1 94.56 215 ASP B O 1
ATOM 3484 N N . PHE B 1 216 ? -10.414 -25.438 -3.65 1 93.38 216 PHE B N 1
ATOM 3485 C CA . PHE B 1 216 ? -11.312 -24.828 -2.67 1 93.38 216 PHE B CA 1
ATOM 3486 C C . PHE B 1 216 ? -12.523 -24.219 -3.354 1 93.38 216 PHE B C 1
ATOM 3488 O O . PHE B 1 216 ? -13.664 -24.453 -2.947 1 93.38 216 PHE B O 1
ATOM 3495 N N . THR B 1 217 ? -12.273 -23.422 -4.395 1 90.31 217 THR B N 1
ATOM 3496 C CA . THR B 1 217 ? -13.367 -22.719 -5.07 1 90.31 217 THR B CA 1
ATOM 3497 C C . THR B 1 217 ? -14.273 -23.719 -5.793 1 90.31 217 THR B C 1
ATOM 3499 O O . THR B 1 217 ? -15.492 -23.547 -5.805 1 90.31 217 THR B O 1
ATOM 3502 N N . ALA B 1 218 ? -13.68 -24.734 -6.395 1 89.12 218 ALA B N 1
ATOM 3503 C CA . ALA B 1 218 ? -14.477 -25.766 -7.059 1 89.12 218 ALA B CA 1
ATOM 3504 C C . ALA B 1 218 ? -15.406 -26.469 -6.074 1 89.12 218 ALA B C 1
ATOM 3506 O O . ALA B 1 218 ? -16.562 -26.75 -6.402 1 89.12 218 ALA B O 1
ATOM 3507 N N . GLN B 1 219 ? -14.906 -26.656 -4.91 1 89.38 219 GLN B N 1
ATOM 3508 C CA . GLN B 1 219 ? -15.703 -27.312 -3.871 1 89.38 219 GLN B CA 1
ATOM 3509 C C . GLN B 1 219 ? -16.828 -26.406 -3.395 1 89.38 219 GLN B C 1
ATOM 3511 O O . GLN B 1 219 ? -17.953 -26.859 -3.148 1 89.38 219 GLN B O 1
ATOM 3516 N N . GLN B 1 220 ? -16.594 -25.109 -3.314 1 86.12 220 GLN B N 1
ATOM 3517 C CA . GLN B 1 220 ? -17.578 -24.172 -2.807 1 86.12 220 GLN B CA 1
ATOM 3518 C C . GLN B 1 220 ? -18.656 -23.891 -3.846 1 86.12 220 GLN B C 1
ATOM 3520 O O . GLN B 1 220 ? -19.812 -23.641 -3.494 1 86.12 220 GLN B O 1
ATOM 3525 N N . LEU B 1 221 ? -18.312 -23.891 -5.105 1 82.56 221 LEU B N 1
ATOM 3526 C CA . LEU B 1 221 ? -19.266 -23.609 -6.18 1 82.56 221 LEU B CA 1
ATOM 3527 C C . LEU B 1 221 ? -20.188 -24.797 -6.418 1 82.56 221 LEU B C 1
ATOM 3529 O O . LEU B 1 221 ? -21.25 -24.656 -7.027 1 82.56 221 LEU B O 1
ATOM 3533 N N . LYS B 1 222 ? -19.828 -25.906 -5.938 1 80.75 222 LYS B N 1
ATOM 3534 C CA . LYS B 1 222 ? -20.688 -27.094 -6.043 1 80.75 222 LYS B CA 1
ATOM 3535 C C . LYS B 1 222 ? -21.75 -27.094 -4.949 1 80.75 222 LYS B C 1
ATOM 3537 O O . LYS B 1 222 ? -22.75 -27.812 -5.051 1 80.75 222 LYS B O 1
ATOM 3542 N N . LYS B 1 223 ? -21.828 -26.469 -3.92 1 75.81 223 LYS B N 1
ATOM 3543 C CA . LYS B 1 223 ? -22.781 -26.406 -2.82 1 75.81 223 LYS B CA 1
ATOM 3544 C C . LYS B 1 223 ? -23.891 -25.406 -3.113 1 75.81 223 LYS B C 1
ATOM 3546 O O . LYS B 1 223 ? -25.062 -25.641 -2.775 1 75.81 223 LYS B O 1
#

Sequence (446 aa):
MVLTVYGMRLSQPSRSVIVFCKVAKIPFTEKTVDLMTGENQTKAYLEINPMGAVPCIVDDGFKLSECMTILKYLAGKNKVADHWYPADLKVRAKVDQYLDWHHTGLRKQGVDVFVGMIFTPMGGQPIDEDKLAKDFEAFDKALGTIEKVFLGDKQFLASDKISIADICCLSEIMQIIPIQRTDLLAKYPKLAAWKERTIKQLKPAYDEVFKLLFDFTAQQLKKMVLTVYGMRLSQPSRSVIVFCKVAKIPFTEKTVDLMTGENQTKAYLEINPMGAVPCIVDDGFKLSECMTILKYLAGKNKVADHWYPADLKVRAKVDQYLDWHHTGLRKQGVDVFVGMIFTPMGGQPIDEDKLAKDFEAFDKALGTIEKVFLGDKQFLASDKISIADICCLSEIMQIIPIQRTDLLAKYPKLAAWKERTIKQLKPAYDEVFKLLFDFTAQQLKK

Nearest PDB structures (foldseek):
  4mpg-assembly1_A  TM=9.589E-01  e=1.377E-17  Homo sapiens
  2c3n-assembly2_D  TM=9.560E-01  e=4.915E-17  Homo sapiens
  3ljr-assembly1_B  TM=9.048E-01  e=2.594E-16  Homo sapiens
  5f05-assembly1_B  TM=8.983E-01  e=5.376E-14  Populus trichocarpa
  7rhp-assembly1_A  TM=9.010E-01  e=2.573E-13  Apis mellifera

Organism: Acanthaster planci (NCBI:txid133434)

InterPro domains:
  IPR004045 Glutathione S-transferase, N-terminal [PF02798] (1-75)
  IPR004045 Glutathione S-transferase, N-terminal [PS50404] (1-82)
  IPR004046 Glutathione S-transferase, C-terminal [PF00043] (117-200)
  IPR010987 Glutathione S-transferase, C-terminal-like [PS50405] (88-223)
  IPR036249 Thioredoxin-like superfamily [SSF52833] (1-86)
  IPR036282 Glutathione S-transferase, C-terminal domain superfamily [SSF47616] (82-211)
  IPR040079 Glutathione transferase family [SFLDS00019] (3-219)
  IPR043377 Glutathione S-transferase T1/2/3 [PTHR44750] (1-219)

Solvent-accessible surface area (backbone atoms only — not comparable to full-atom values): 23578 Å² total; per-residue (Å²): 122,72,33,32,41,36,21,33,55,74,38,44,49,19,34,29,50,53,36,48,31,56,71,56,66,49,80,67,44,81,41,78,45,49,65,90,80,44,44,33,71,34,71,76,41,28,72,68,34,77,82,37,62,65,22,33,34,35,49,68,82,47,64,44,45,46,44,70,31,44,48,53,44,52,51,69,72,43,96,50,69,55,52,48,67,36,81,52,64,69,57,29,35,42,35,38,28,50,51,62,45,33,59,71,48,41,46,46,29,41,50,50,37,48,38,43,70,48,51,35,45,73,72,70,39,80,67,54,62,70,59,42,52,53,27,48,51,50,34,50,52,29,52,51,45,41,36,61,68,42,26,54,90,44,66,25,53,55,33,78,49,65,31,55,50,48,44,49,50,48,35,44,56,61,65,44,46,82,75,43,66,94,56,80,46,70,90,34,61,67,44,45,52,31,51,54,54,50,49,62,70,36,53,65,38,47,62,63,48,46,42,59,37,54,53,51,50,56,57,60,73,69,110,124,72,33,33,40,35,20,33,54,74,39,45,49,20,35,30,50,53,36,48,31,55,71,56,67,48,79,65,43,82,42,78,45,50,65,90,80,45,44,33,72,33,71,75,42,30,73,68,34,78,82,39,63,67,22,34,34,36,48,69,82,48,63,44,45,46,45,69,31,45,50,52,45,52,52,69,74,45,95,52,69,55,52,48,67,37,81,52,63,70,56,29,35,42,34,40,28,51,50,61,45,32,60,71,49,43,46,47,28,43,51,49,36,46,38,43,70,48,51,34,46,74,73,71,39,80,67,54,62,69,60,41,51,52,27,47,51,49,35,48,51,30,51,51,45,42,37,62,70,43,26,52,90,44,66,24,53,55,34,76,49,65,30,55,51,47,44,49,51,48,35,44,54,60,66,44,44,82,74,41,65,95,57,79,48,69,90,34,62,68,45,45,50,33,51,52,54,51,49,61,70,36,52,66,37,46,61,62,48,46,42,58,38,53,53,49,52,56,57,59,74,69,111